Protein AF-A8NCD0-F1 (afdb_monomer_lite)

pLDDT: mean 78.59, std 20.5, range [21.66, 96.81]

Org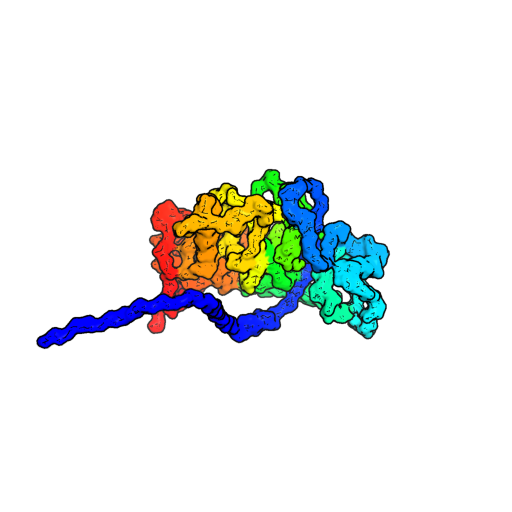anism: Coprinopsis cinerea (strain Okayama-7 / 130 / ATCC MYA-4618 / FGSC 9003) (NCBI:txid240176)

Secondary structure (DSSP, 8-state):
------PPPP----------PPP-----HHHHHHHHSPPPPP--TTSPPP-------S--GGGS---SS----HHHHTSBGGGGSSHHHHHHHHHHHHT----SGGG--STT---HHHHHHHHHHTT-BHHHHHHHHTTTTTTS-STTHHHHHHHHHHHHHHHHHHTEETTTTEES-TTPPPSSSSPEEEEE----GGGEEEE--GGGTT-SPEEEETT--HHHHHHHHHHHT-SSEE-HHHHSPPP-TT-HHHHHHHHHHHHHHHHHGGGGGSTT--EEEETTSTTSPP----TTSTTSGGGBTTHHHH--SSEEES---TTTHHHHS--B-SSS-BSSHHHHHHHHHHHHHHHHHH---SHHHHHHHHHHSB-SSHHHHHHHHHHHTT-SSEEP--TTS-HHHHHHHHHHHS-HHHHHHHHHH-SS----SSS---SS--HHHHHH--SS-S--------SS--EE-TT-SS-SEE----

Sequence (482 aa):
MSMQSRHPQLHHCALSTTRHQKPKEIRSSEDRRKREERPEPYYAPNTAIIGQMCYLPPNLPYVKYTSSKRVLKDVLVDKPCSAFQDLDGLLRQLNRTLGTTYTLDELEISENACGLRDILQYCIDNSYDFGTAYGLLRPRWYRDKFANMVKLFNSLEASDKEMRASSIDRVKGQIIGVHLPPRMKDPWAISHSWMETELQQSVYTPVNGWEWPVPIPRDTTLARIRIELLNLGAEYVWLDVLCFRQKKEGDPEKEALRVEEWRLDVPTIGNVYHQGAVIVHYFSGLGRPFQVGDLDSNRHWLNRAWTLQEISMNSVKGGIASYSEGVANPKVDENGEYIDPDVGRFYIAYNKLYVIAQEVENVFPVLSAMRRCAAMNELDKITGLAYLLRCKPLPQYDVTLTPNQAFSKLLEVTNERYRGDLFFRFPYPGTDADSGRKWAPSWDQVLAASESGLPETKGLYLFEPIRFEPDSCYYPVVVGFQ

Structure (mmCIF, N/CA/C/O backbone):
data_AF-A8NCD0-F1
#
_entry.id   AF-A8NCD0-F1
#
loop_
_atom_site.group_PDB
_atom_site.id
_atom_site.type_symbol
_atom_site.label_atom_id
_atom_site.label_alt_id
_atom_site.label_comp_id
_atom_site.label_asym_id
_atom_site.label_entity_id
_atom_site.label_seq_id
_atom_site.pdbx_PDB_ins_code
_atom_site.Cartn_x
_atom_site.Cartn_y
_atom_site.Cartn_z
_atom_site.occupancy
_atom_site.B_iso_or_equiv
_atom_site.auth_seq_id
_atom_site.auth_comp_id
_atom_site.auth_asym_id
_atom_site.auth_atom_id
_atom_site.pdbx_PDB_model_num
ATOM 1 N N . MET A 1 1 ? 30.154 41.925 62.173 1.00 35.50 1 MET A N 1
ATOM 2 C CA . MET A 1 1 ? 31.156 42.414 61.195 1.00 35.50 1 MET A CA 1
ATOM 3 C C . MET A 1 1 ? 30.536 42.361 59.808 1.00 35.50 1 MET A C 1
ATOM 5 O O . MET A 1 1 ? 29.716 41.481 59.581 1.00 35.50 1 MET A O 1
ATOM 9 N N . SER A 1 2 ? 30.883 43.291 58.919 1.00 25.12 2 SER A N 1
ATOM 10 C CA . SER A 1 2 ? 30.454 43.261 57.511 1.00 25.12 2 SER A CA 1
ATOM 11 C C . SER A 1 2 ? 31.414 42.412 56.677 1.00 25.12 2 SER A C 1
ATOM 13 O O . SER A 1 2 ? 32.616 42.450 56.934 1.00 25.12 2 SER A O 1
ATOM 15 N N . MET A 1 3 ? 30.908 41.750 55.635 1.00 25.14 3 MET A N 1
ATOM 16 C CA . MET A 1 3 ? 31.574 41.789 54.330 1.00 25.14 3 MET A CA 1
ATOM 17 C C . MET A 1 3 ? 30.562 41.596 53.196 1.00 25.14 3 MET A C 1
ATOM 19 O O . MET A 1 3 ? 29.802 40.632 53.180 1.00 25.14 3 MET A O 1
ATOM 23 N N . GLN A 1 4 ? 30.558 42.535 52.250 1.00 23.50 4 GLN A N 1
ATOM 24 C CA . GLN A 1 4 ? 29.765 42.485 51.022 1.00 23.50 4 GLN A CA 1
ATOM 25 C C . GLN A 1 4 ? 30.621 42.007 49.840 1.00 23.50 4 GLN A C 1
ATOM 27 O O . GLN A 1 4 ? 31.837 42.166 49.846 1.00 23.50 4 GLN A O 1
ATOM 32 N N . SER A 1 5 ? 29.933 41.511 48.806 1.00 23.89 5 SER A N 1
ATOM 33 C CA . SER A 1 5 ? 30.313 41.501 47.381 1.00 23.89 5 SER A CA 1
ATOM 34 C C . SER A 1 5 ? 31.707 41.009 46.947 1.00 23.89 5 SER A C 1
ATOM 36 O O . SER A 1 5 ? 32.734 41.622 47.233 1.00 23.89 5 SER A O 1
ATOM 38 N N . ARG A 1 6 ? 31.703 40.075 45.987 1.00 24.38 6 ARG A N 1
ATOM 39 C CA . ARG A 1 6 ? 32.545 40.188 44.784 1.00 24.38 6 ARG A CA 1
ATOM 40 C C . ARG A 1 6 ? 31.710 39.877 43.541 1.00 24.38 6 ARG A C 1
ATOM 42 O O . ARG A 1 6 ? 31.079 38.828 43.478 1.00 24.38 6 ARG A O 1
ATOM 49 N N . HIS A 1 7 ? 31.720 40.784 42.567 1.00 24.59 7 HIS A N 1
ATOM 50 C CA . HIS A 1 7 ? 31.234 40.509 41.212 1.00 24.59 7 HIS A CA 1
ATOM 51 C C . HIS A 1 7 ? 32.256 39.648 40.447 1.00 24.59 7 HIS A C 1
ATOM 53 O O . HIS A 1 7 ? 33.457 39.905 40.567 1.00 24.59 7 HIS A O 1
ATOM 59 N N . PRO A 1 8 ? 31.815 38.718 39.585 1.00 25.84 8 PRO A N 1
ATOM 60 C CA . PRO A 1 8 ? 32.550 38.327 38.387 1.00 25.84 8 PRO A CA 1
ATOM 61 C C . PRO A 1 8 ? 32.418 39.418 37.309 1.00 25.84 8 PRO A C 1
ATOM 63 O O . PRO A 1 8 ? 31.397 40.103 37.231 1.00 25.84 8 PRO A O 1
ATOM 66 N N . GLN A 1 9 ? 33.443 39.586 36.475 1.00 24.72 9 GLN A N 1
ATOM 67 C CA . GLN A 1 9 ? 33.478 40.613 35.427 1.00 24.72 9 GLN A CA 1
ATOM 68 C C . GLN A 1 9 ? 32.820 40.138 34.122 1.00 24.72 9 GLN A C 1
ATOM 70 O O . GLN A 1 9 ? 32.863 38.956 33.783 1.00 24.72 9 GLN A O 1
ATOM 75 N N . LEU A 1 10 ? 32.272 41.084 33.354 1.00 22.86 10 LEU A N 1
ATOM 76 C CA . LEU A 1 10 ? 31.878 40.862 31.962 1.00 22.86 10 LEU A CA 1
ATOM 77 C C . LEU A 1 10 ? 33.123 40.651 31.089 1.00 22.86 10 LEU A C 1
ATOM 79 O O . LEU A 1 10 ? 33.961 41.543 30.986 1.00 22.86 10 LEU A O 1
ATOM 83 N N . HIS A 1 11 ? 33.191 39.516 30.394 1.00 24.56 11 HIS A N 1
ATOM 84 C CA . HIS A 1 11 ? 34.085 39.316 29.254 1.00 24.56 11 HIS A CA 1
ATOM 85 C C . HIS A 1 11 ? 33.273 38.836 28.048 1.00 24.56 11 HIS A C 1
ATOM 87 O O . HIS A 1 11 ? 32.769 37.715 28.032 1.00 24.56 11 HIS A O 1
ATOM 93 N N . HIS A 1 12 ? 33.168 39.681 27.021 1.00 24.73 12 HIS A N 1
ATOM 94 C CA . HIS A 1 12 ? 32.712 39.249 25.701 1.00 24.73 12 HIS A CA 1
ATOM 95 C C . HIS A 1 12 ? 33.779 38.361 25.051 1.00 24.73 12 HIS A C 1
ATOM 97 O O . HIS A 1 12 ? 34.937 38.767 24.961 1.00 24.73 12 HIS A O 1
ATOM 103 N N . CYS A 1 13 ? 33.384 37.210 24.502 1.00 21.66 13 CYS A N 1
ATOM 104 C CA . CYS A 1 13 ? 34.106 36.602 23.387 1.00 21.66 13 CYS A CA 1
ATOM 105 C C . CYS A 1 13 ? 33.168 35.780 22.487 1.00 21.66 13 CYS A C 1
ATOM 107 O O . CYS A 1 13 ? 32.105 35.339 22.911 1.00 21.66 13 CYS A O 1
ATOM 109 N N . ALA A 1 14 ? 33.573 35.649 21.227 1.00 23.08 14 ALA A N 1
ATOM 110 C CA . ALA A 1 14 ? 32.796 35.228 20.067 1.00 23.08 14 ALA A CA 1
ATOM 111 C C . ALA A 1 14 ? 31.976 33.925 20.188 1.00 23.08 14 ALA A C 1
ATOM 113 O O . ALA A 1 14 ? 32.410 32.927 20.761 1.00 23.08 14 ALA A O 1
ATOM 114 N N . LEU A 1 15 ? 30.836 33.912 19.485 1.00 25.34 15 LEU A N 1
ATOM 115 C CA . LEU A 1 15 ? 30.133 32.694 19.078 1.00 25.34 15 LEU A CA 1
ATOM 116 C C . LEU A 1 15 ? 31.062 31.816 18.220 1.00 25.34 15 LEU A C 1
ATOM 118 O O . LEU A 1 15 ? 31.540 32.259 17.176 1.00 25.34 15 LEU A O 1
ATOM 122 N N . SER A 1 16 ? 31.269 30.562 18.627 1.00 23.17 16 SER A N 1
ATOM 123 C CA . SER A 1 16 ? 31.984 29.546 17.844 1.00 23.17 16 SER A CA 1
ATOM 124 C C . SER A 1 16 ? 31.056 28.369 17.545 1.00 23.17 16 SER A C 1
ATOM 126 O O . SER A 1 16 ? 30.397 27.838 18.438 1.00 23.17 16 SER A O 1
ATOM 128 N N . THR A 1 17 ? 30.967 27.976 16.275 1.00 30.55 17 THR A N 1
ATOM 129 C CA . THR A 1 17 ? 29.971 27.028 15.757 1.00 30.55 17 THR A CA 1
ATOM 130 C C . THR A 1 17 ? 30.375 25.565 15.971 1.00 30.55 17 THR A C 1
ATOM 132 O O . THR A 1 17 ? 30.847 24.872 15.068 1.00 30.55 17 THR A O 1
ATOM 135 N N . THR A 1 18 ? 30.142 25.042 17.175 1.00 25.08 18 THR A N 1
ATOM 136 C CA . THR A 1 18 ? 30.354 23.620 17.484 1.00 25.08 18 THR A CA 1
ATOM 137 C C . THR A 1 18 ? 29.233 22.733 16.930 1.00 25.08 18 THR A C 1
ATOM 139 O O . THR A 1 18 ? 28.126 22.657 17.466 1.00 25.08 18 THR A O 1
ATOM 142 N N . ARG A 1 19 ? 29.546 21.992 15.855 1.00 27.14 19 ARG A N 1
ATOM 143 C CA . ARG A 1 19 ? 28.700 20.912 15.312 1.00 27.14 19 ARG A CA 1
ATOM 144 C C . ARG A 1 19 ? 28.244 19.964 16.428 1.00 27.14 19 ARG A C 1
ATOM 146 O O . ARG A 1 19 ? 29.052 19.193 16.941 1.00 27.14 19 ARG A O 1
ATOM 153 N N . HIS A 1 20 ? 26.945 19.933 16.716 1.00 25.80 20 HIS A N 1
ATOM 154 C CA . HIS A 1 20 ? 26.354 18.825 17.462 1.00 25.80 20 HIS A CA 1
ATOM 155 C C . HIS A 1 20 ? 26.435 17.549 16.615 1.00 25.80 20 HIS A C 1
ATOM 157 O O . HIS A 1 20 ? 25.730 17.398 15.615 1.00 25.80 20 HIS A O 1
ATOM 163 N N . GLN A 1 21 ? 27.308 16.621 17.007 1.00 26.44 21 GLN A N 1
ATOM 164 C CA . GLN A 1 21 ? 27.250 15.253 16.504 1.00 26.44 21 GLN A CA 1
ATOM 165 C C . GLN A 1 21 ? 25.993 14.595 17.082 1.00 26.44 21 GLN A C 1
ATOM 167 O O . GLN A 1 21 ? 25.872 14.459 18.298 1.00 26.44 21 GLN A O 1
ATOM 172 N N . LYS A 1 22 ? 25.055 14.186 16.218 1.00 30.02 22 LYS A N 1
ATOM 173 C CA . LYS A 1 22 ? 23.926 13.348 16.646 1.00 30.02 22 LYS A CA 1
ATOM 174 C C . LYS A 1 22 ? 24.466 12.052 17.276 1.00 30.02 22 LYS A C 1
ATOM 176 O O . LYS A 1 22 ? 25.414 11.487 16.719 1.00 30.02 22 LYS A O 1
ATOM 181 N N . PRO A 1 23 ? 23.866 11.544 18.368 1.00 24.98 23 PRO A N 1
ATOM 182 C CA . PRO A 1 23 ? 24.164 10.205 18.858 1.00 24.98 23 PRO A CA 1
ATOM 183 C C . PRO A 1 23 ? 23.989 9.176 17.737 1.00 24.98 23 PRO A C 1
ATOM 185 O O . PRO A 1 23 ? 23.017 9.228 16.982 1.00 24.98 23 PRO A O 1
ATOM 188 N N . LYS A 1 24 ? 24.926 8.231 17.622 1.00 29.61 24 LYS A N 1
ATOM 189 C CA . LYS A 1 24 ? 24.714 7.044 16.790 1.00 29.61 24 LYS A CA 1
ATOM 190 C C . LYS A 1 24 ? 23.782 6.106 17.545 1.00 29.61 24 LYS A C 1
ATOM 192 O O . LYS A 1 24 ? 24.189 5.549 18.561 1.00 29.61 24 LYS A O 1
ATOM 197 N N . GLU A 1 25 ? 22.579 5.889 17.026 1.00 30.45 25 GLU A N 1
ATOM 198 C CA . GLU A 1 25 ? 21.762 4.753 17.450 1.00 30.45 25 GLU A CA 1
ATOM 199 C C . GLU A 1 25 ? 22.535 3.456 17.190 1.00 30.45 25 GLU A C 1
ATOM 201 O O . GLU A 1 25 ? 22.848 3.110 16.045 1.00 30.45 25 GLU A O 1
ATOM 206 N N . ILE A 1 26 ? 22.852 2.730 18.259 1.00 29.34 26 ILE A N 1
ATOM 207 C CA . ILE A 1 26 ? 23.414 1.386 18.159 1.00 29.34 26 ILE A CA 1
ATOM 208 C C . ILE A 1 26 ? 22.243 0.447 17.868 1.00 29.34 26 ILE A C 1
ATOM 210 O O . ILE A 1 26 ? 21.622 -0.094 18.780 1.00 29.34 26 ILE A O 1
ATOM 214 N N . ARG A 1 27 ? 21.920 0.285 16.579 1.00 33.66 27 ARG A N 1
ATOM 215 C CA . ARG A 1 27 ? 20.971 -0.741 16.120 1.00 33.66 27 ARG A CA 1
ATOM 216 C C . ARG A 1 27 ? 21.417 -2.109 16.631 1.00 33.66 27 ARG A C 1
ATOM 218 O O . ARG A 1 27 ? 22.612 -2.416 16.605 1.00 33.66 27 ARG A O 1
ATOM 225 N N . SER A 1 28 ? 20.458 -2.911 17.086 1.00 37.53 28 SER A N 1
ATOM 226 C CA . SER A 1 28 ? 20.742 -4.197 17.718 1.00 37.53 28 SER A CA 1
ATOM 227 C C . SER A 1 28 ? 21.456 -5.162 16.758 1.00 37.53 28 SER A C 1
ATOM 229 O O . SER A 1 28 ? 21.302 -5.103 15.534 1.00 37.53 28 SER A O 1
ATOM 231 N N . SER A 1 29 ? 22.238 -6.091 17.312 1.00 33.28 29 SER A N 1
ATOM 232 C CA . SER A 1 29 ? 22.825 -7.193 16.537 1.00 33.28 29 SER A CA 1
ATOM 233 C C . SER A 1 29 ? 21.753 -8.130 15.962 1.00 33.28 29 SER A C 1
ATOM 235 O O . SER A 1 29 ? 21.970 -8.739 14.914 1.00 33.28 29 SER A O 1
ATOM 237 N N . GLU A 1 30 ? 20.580 -8.200 16.596 1.00 31.83 30 GLU A N 1
ATOM 238 C CA . GLU A 1 30 ? 19.424 -8.952 16.111 1.00 31.83 30 GLU A CA 1
ATOM 239 C C . GLU A 1 30 ? 18.781 -8.344 14.862 1.00 31.83 30 GLU A C 1
ATOM 241 O O . GLU A 1 30 ? 18.486 -9.088 13.932 1.00 31.83 30 GLU A O 1
ATOM 246 N N . ASP A 1 31 ? 18.601 -7.021 14.785 1.00 33.34 31 ASP A N 1
ATOM 247 C CA . ASP A 1 31 ? 18.059 -6.365 13.579 1.00 33.34 31 ASP A CA 1
ATOM 248 C C . ASP A 1 31 ? 18.977 -6.553 12.367 1.00 33.34 31 ASP A C 1
ATOM 250 O O . ASP A 1 31 ? 18.528 -6.534 11.219 1.00 33.34 31 ASP A O 1
ATOM 254 N N . ARG A 1 32 ? 20.275 -6.760 12.619 1.00 30.52 32 ARG A N 1
ATOM 255 C CA . ARG A 1 32 ? 21.251 -7.093 11.581 1.00 30.52 32 ARG A CA 1
ATOM 256 C C . ARG A 1 32 ? 21.072 -8.536 11.095 1.00 30.52 32 ARG A C 1
ATOM 258 O O . ARG A 1 32 ? 20.894 -8.732 9.896 1.00 30.52 32 ARG A O 1
ATOM 265 N N . ARG A 1 33 ? 20.984 -9.512 12.011 1.00 30.38 33 ARG A N 1
ATOM 266 C CA . ARG A 1 33 ? 20.704 -10.929 11.684 1.00 30.38 33 ARG A CA 1
ATOM 267 C C . ARG A 1 33 ? 19.359 -11.120 10.970 1.00 30.38 33 ARG A C 1
ATOM 269 O O . ARG A 1 33 ? 19.315 -11.728 9.906 1.00 30.38 33 ARG A O 1
ATOM 276 N N . LYS A 1 34 ? 18.289 -10.470 11.447 1.00 36.66 34 LYS A N 1
ATOM 277 C CA . LYS A 1 34 ? 16.942 -10.457 10.825 1.00 36.66 34 LYS A CA 1
ATOM 278 C C . LYS A 1 34 ? 16.905 -9.806 9.425 1.00 36.66 34 LYS A C 1
ATOM 280 O O . LYS A 1 34 ? 15.872 -9.830 8.748 1.00 36.66 34 LYS A O 1
ATOM 285 N N . ARG A 1 35 ? 18.009 -9.199 8.968 1.00 35.69 35 ARG A N 1
ATOM 286 C CA . ARG A 1 35 ? 18.182 -8.700 7.593 1.00 35.69 35 ARG A CA 1
ATOM 287 C C . ARG A 1 35 ? 18.997 -9.645 6.701 1.00 35.69 35 ARG A C 1
ATOM 289 O O . ARG A 1 35 ? 18.905 -9.526 5.483 1.00 35.69 35 ARG A O 1
ATOM 296 N N . GLU A 1 36 ? 19.744 -10.571 7.293 1.00 33.38 36 GLU A N 1
ATOM 297 C CA . GLU A 1 36 ? 20.573 -11.577 6.616 1.00 33.38 36 GLU A CA 1
ATOM 298 C C . GLU A 1 36 ? 19.811 -12.907 6.431 1.00 33.38 36 GLU A C 1
ATOM 300 O O . GLU A 1 36 ? 19.978 -13.562 5.409 1.00 33.38 36 GLU A O 1
ATOM 305 N N . GLU A 1 37 ? 18.888 -13.248 7.338 1.00 36.41 37 GLU A N 1
ATOM 306 C CA . GLU A 1 37 ? 18.026 -14.451 7.280 1.00 36.41 37 GLU A CA 1
ATOM 307 C C . GLU A 1 37 ? 16.764 -14.293 6.399 1.00 36.41 37 GLU A C 1
ATOM 309 O O . GLU A 1 37 ? 15.892 -15.161 6.372 1.00 36.41 37 GLU A O 1
ATOM 314 N N . ARG A 1 38 ? 16.619 -13.172 5.681 1.00 43.25 38 ARG A N 1
ATOM 315 C CA . ARG A 1 38 ? 15.433 -12.897 4.854 1.00 43.25 38 ARG A CA 1
ATOM 316 C C . ARG A 1 38 ? 15.521 -13.670 3.521 1.00 43.25 38 ARG A C 1
ATOM 318 O O . ARG A 1 38 ? 16.529 -13.498 2.833 1.00 43.25 38 ARG A O 1
ATOM 325 N N . PRO A 1 39 ? 14.495 -14.448 3.108 1.00 41.53 39 PRO A N 1
ATOM 326 C CA . PRO A 1 39 ? 14.497 -15.146 1.819 1.00 41.53 39 PRO A CA 1
ATOM 327 C C . PRO A 1 39 ? 14.787 -14.219 0.628 1.00 41.53 39 PRO A C 1
ATOM 329 O O . PRO A 1 39 ? 14.429 -13.037 0.645 1.00 41.53 39 PRO A O 1
ATOM 332 N N . GLU A 1 40 ? 15.400 -14.757 -0.432 1.00 43.62 40 GLU A N 1
ATOM 333 C CA . GLU A 1 40 ? 15.411 -14.088 -1.740 1.00 43.62 40 GLU A CA 1
ATOM 334 C C . GLU A 1 40 ? 13.951 -13.870 -2.180 1.00 43.62 40 GLU A C 1
ATOM 336 O O . GLU A 1 40 ? 13.189 -14.838 -2.231 1.00 43.62 40 GLU A O 1
ATOM 341 N N . PRO A 1 41 ? 13.519 -12.634 -2.486 1.00 46.06 41 PRO A N 1
ATOM 342 C CA . PRO A 1 41 ? 12.175 -12.418 -2.990 1.00 46.06 41 PRO A CA 1
ATOM 343 C C . PRO A 1 41 ? 12.066 -12.953 -4.418 1.00 46.06 41 PRO A C 1
ATOM 345 O O . PRO A 1 41 ? 12.967 -12.769 -5.245 1.00 46.06 41 PRO A O 1
ATOM 348 N N . TYR A 1 42 ? 10.927 -13.568 -4.716 1.00 38.97 42 TYR A N 1
ATOM 349 C CA . TYR A 1 42 ? 10.479 -13.761 -6.087 1.00 38.97 42 TYR A CA 1
ATOM 350 C C . TYR A 1 42 ? 10.283 -12.407 -6.767 1.00 38.97 42 TYR A C 1
ATOM 352 O O . TYR A 1 42 ? 9.885 -11.436 -6.127 1.00 38.97 42 TYR A O 1
ATOM 360 N N . TYR A 1 43 ? 10.589 -12.360 -8.060 1.00 46.81 43 TYR A N 1
ATOM 361 C CA . TYR A 1 43 ? 10.417 -11.194 -8.917 1.00 46.81 43 TYR A CA 1
ATOM 362 C C . TYR A 1 43 ? 9.274 -11.529 -9.869 1.00 46.81 43 TYR A C 1
ATOM 364 O O . TYR A 1 43 ? 9.502 -12.099 -10.934 1.00 46.81 43 TYR A O 1
ATOM 372 N N . ALA A 1 44 ? 8.042 -11.255 -9.442 1.00 36.69 44 ALA A N 1
ATOM 373 C CA . ALA A 1 44 ? 6.871 -11.597 -10.243 1.00 36.69 44 ALA A CA 1
ATOM 374 C C . ALA A 1 44 ? 6.842 -10.772 -11.539 1.00 36.69 44 ALA A C 1
ATOM 376 O O . ALA A 1 44 ? 7.125 -9.569 -11.468 1.00 36.69 44 ALA A O 1
ATOM 377 N N . PRO A 1 45 ? 6.426 -11.353 -12.684 1.00 33.19 45 PRO A N 1
ATOM 378 C CA . PRO A 1 45 ? 6.263 -10.598 -13.927 1.00 33.19 45 PRO A CA 1
ATOM 379 C C . PRO A 1 45 ? 5.294 -9.419 -13.755 1.00 33.19 45 PRO A C 1
ATOM 381 O O . PRO A 1 45 ? 5.519 -8.352 -14.316 1.00 33.19 45 PRO A O 1
ATOM 384 N N . ASN A 1 46 ? 4.320 -9.544 -12.846 1.00 33.09 46 ASN A N 1
ATOM 385 C CA . ASN A 1 46 ? 3.389 -8.480 -12.460 1.00 33.09 46 ASN A CA 1
ATOM 386 C C . ASN A 1 46 ? 4.043 -7.282 -11.718 1.00 33.09 46 ASN A C 1
ATOM 388 O O . ASN A 1 46 ? 3.346 -6.431 -11.171 1.00 33.09 46 ASN A O 1
ATOM 392 N N . THR A 1 47 ? 5.378 -7.208 -11.663 1.00 37.31 47 THR A N 1
ATOM 393 C CA . THR A 1 47 ? 6.143 -6.041 -11.186 1.00 37.31 47 THR A CA 1
ATOM 394 C C . THR A 1 47 ? 6.827 -5.327 -12.355 1.00 37.31 47 THR A C 1
ATOM 396 O O . THR A 1 47 ? 8.016 -4.995 -12.311 1.00 37.31 47 THR A O 1
ATOM 399 N N . ALA A 1 48 ? 6.084 -5.137 -13.445 1.00 35.66 48 ALA A N 1
ATOM 400 C CA . ALA A 1 48 ? 6.602 -4.508 -14.649 1.00 35.66 48 ALA A CA 1
ATOM 401 C C . ALA A 1 48 ? 6.853 -3.004 -14.467 1.00 35.66 48 ALA A C 1
ATOM 403 O O . ALA A 1 48 ? 6.304 -2.323 -13.595 1.00 35.66 48 ALA A O 1
ATOM 404 N N . ILE A 1 49 ? 7.696 -2.469 -15.346 1.00 44.28 49 ILE A N 1
ATOM 405 C CA . ILE A 1 49 ? 7.919 -1.031 -15.445 1.00 44.28 49 ILE A CA 1
ATOM 406 C C . ILE A 1 49 ? 6.728 -0.375 -16.152 1.00 44.28 49 ILE A C 1
ATOM 408 O O . ILE A 1 49 ? 6.081 -0.967 -17.002 1.00 44.28 49 ILE A O 1
ATOM 412 N N . ILE A 1 50 ? 6.432 0.860 -15.764 1.00 38.94 50 ILE A N 1
ATOM 413 C CA . ILE A 1 50 ? 5.183 1.544 -16.088 1.00 38.94 50 ILE A CA 1
ATOM 414 C C . ILE A 1 50 ? 5.301 2.341 -17.408 1.00 38.94 50 ILE A C 1
ATOM 416 O O . ILE A 1 50 ? 6.077 3.292 -17.484 1.00 38.94 50 ILE A O 1
ATOM 420 N N . GLY A 1 51 ? 4.512 2.002 -18.433 1.00 34.03 51 GLY A N 1
ATOM 421 C CA . GLY A 1 51 ? 4.479 2.686 -19.734 1.00 34.03 51 GLY A CA 1
ATOM 422 C C . GLY A 1 51 ? 3.054 3.042 -20.168 1.00 34.03 51 GLY A C 1
ATOM 423 O O . GLY A 1 51 ? 2.141 2.247 -19.984 1.00 34.03 51 GLY A O 1
ATOM 424 N N . GLN A 1 52 ? 2.851 4.264 -20.685 1.00 37.31 52 GLN A N 1
ATOM 425 C CA . GLN A 1 52 ? 1.670 4.645 -21.480 1.00 37.31 52 GLN A CA 1
ATOM 426 C C . GLN A 1 52 ? 1.836 6.046 -22.101 1.00 37.31 52 GLN A C 1
ATOM 428 O O . GLN A 1 52 ? 2.140 7.009 -21.390 1.00 37.31 52 GLN A O 1
ATOM 433 N N . MET A 1 53 ? 1.579 6.196 -23.405 1.00 30.30 53 MET A N 1
ATOM 434 C CA . MET A 1 53 ? 1.548 7.503 -24.083 1.00 30.30 53 MET A CA 1
ATOM 435 C C . MET A 1 53 ? 0.115 8.010 -24.284 1.00 30.30 53 MET A C 1
ATOM 437 O O . MET A 1 53 ? -0.677 7.380 -24.978 1.00 30.30 53 MET A O 1
ATOM 441 N N . CYS A 1 54 ? -0.184 9.204 -23.765 1.00 33.06 54 CYS A N 1
ATOM 442 C CA . CYS A 1 54 ? -1.373 9.992 -24.108 1.00 33.06 54 CYS A CA 1
ATOM 443 C C . CYS A 1 54 ? -0.992 11.477 -24.238 1.00 33.06 54 CYS A C 1
ATOM 445 O O . CYS A 1 54 ? -0.094 11.953 -23.540 1.00 33.06 54 CYS A O 1
ATOM 447 N N . TYR A 1 55 ? -1.673 12.215 -25.120 1.00 35.44 55 TYR A N 1
ATOM 448 C CA . TYR A 1 55 ? -1.501 13.668 -25.242 1.00 35.44 55 TYR A CA 1
ATOM 449 C C . TYR A 1 55 ? -2.147 14.376 -24.044 1.00 35.44 55 TYR A C 1
ATOM 451 O O . TYR A 1 55 ? -3.338 14.218 -23.797 1.00 35.44 55 TYR A O 1
ATOM 459 N N . LEU A 1 56 ? -1.359 15.165 -23.309 1.00 44.69 56 LEU A N 1
ATOM 460 C CA . LEU A 1 56 ? -1.768 15.871 -22.090 1.00 44.69 56 LEU A CA 1
ATOM 461 C C . LEU A 1 56 ? -1.041 17.226 -21.972 1.00 44.69 56 LEU A C 1
ATOM 463 O O . LEU A 1 56 ? 0.039 17.380 -22.551 1.00 44.69 56 LEU A O 1
ATOM 467 N N . PRO A 1 57 ? -1.583 18.207 -21.219 1.00 42.19 57 PRO A N 1
ATOM 468 C CA . PRO A 1 57 ? -1.086 19.586 -21.207 1.00 42.19 57 PRO A CA 1
ATOM 469 C C . PRO A 1 57 ? 0.391 19.727 -20.780 1.00 42.19 57 PRO A C 1
ATOM 471 O O . PRO A 1 57 ? 0.883 18.913 -19.988 1.00 42.19 57 PRO A O 1
ATOM 474 N N . PRO A 1 58 ? 1.098 20.768 -21.271 1.00 46.72 58 PRO A N 1
ATOM 475 C CA . PRO A 1 58 ? 2.550 20.920 -21.117 1.00 46.72 58 PRO A CA 1
ATOM 476 C C . PRO A 1 58 ? 3.010 21.453 -19.748 1.00 46.72 58 PRO A C 1
ATOM 478 O O . PRO A 1 58 ? 4.201 21.421 -19.460 1.00 46.72 58 PRO A O 1
ATOM 481 N N . ASN A 1 59 ? 2.098 21.922 -18.891 1.00 52.91 59 ASN A N 1
ATOM 482 C CA . ASN A 1 59 ? 2.427 22.697 -17.683 1.00 52.91 59 ASN A CA 1
ATOM 483 C C . ASN A 1 59 ? 2.756 21.845 -16.431 1.00 52.91 59 ASN A C 1
ATOM 485 O O . ASN A 1 59 ? 2.630 22.335 -15.308 1.00 52.91 59 ASN A O 1
ATOM 489 N N . LEU A 1 60 ? 3.165 20.580 -16.598 1.00 57.03 60 LEU A N 1
ATOM 490 C CA . LEU A 1 60 ? 3.684 19.747 -15.501 1.00 57.03 60 LEU A CA 1
ATOM 491 C C . LEU A 1 60 ? 5.224 19.680 -15.563 1.00 57.03 60 LEU A C 1
ATOM 493 O O . LEU A 1 60 ? 5.766 19.453 -16.645 1.00 57.03 60 LEU A O 1
ATOM 497 N N . PRO A 1 61 ? 5.955 19.820 -14.440 1.00 57.03 61 PRO A N 1
ATOM 498 C CA . PRO A 1 61 ? 7.418 19.909 -14.483 1.00 57.03 61 PRO A CA 1
ATOM 499 C C . PRO A 1 61 ? 8.116 18.578 -14.797 1.00 57.03 61 PRO A C 1
ATOM 501 O O . PRO A 1 61 ? 9.196 18.570 -15.383 1.00 57.03 61 PRO A O 1
ATOM 504 N N . TYR A 1 62 ? 7.500 17.443 -14.460 1.00 68.06 62 TYR A N 1
ATOM 505 C CA . TYR A 1 62 ? 8.106 16.112 -14.593 1.00 68.06 62 TYR A CA 1
ATOM 506 C C . TYR A 1 62 ? 7.954 15.476 -15.986 1.00 68.06 62 TYR A C 1
ATOM 508 O O . TYR A 1 62 ? 8.042 14.264 -16.137 1.00 68.06 62 TYR A O 1
ATOM 516 N N . VAL A 1 63 ? 7.756 16.280 -17.036 1.00 66.06 63 VAL A N 1
ATOM 517 C CA . VAL A 1 63 ? 7.654 15.799 -18.431 1.00 66.06 63 VAL A CA 1
ATOM 518 C C . VAL A 1 63 ? 9.007 15.310 -18.987 1.00 66.06 63 VAL A C 1
ATOM 520 O O . VAL A 1 63 ? 9.053 14.676 -20.040 1.00 66.06 63 VAL A O 1
ATOM 523 N N . LYS A 1 64 ? 10.123 15.551 -18.282 1.00 79.00 64 LYS A N 1
ATOM 524 C CA . LYS A 1 64 ? 11.466 15.119 -18.693 1.00 79.00 64 LYS A CA 1
ATOM 525 C C . LYS A 1 64 ? 12.230 14.429 -17.559 1.00 79.00 64 LYS A C 1
ATOM 527 O O . LYS A 1 64 ? 12.311 14.936 -16.443 1.00 79.00 64 LYS A O 1
ATOM 532 N N . TYR A 1 65 ? 12.860 13.303 -17.887 1.00 81.06 65 TYR A N 1
ATOM 533 C CA . TYR A 1 65 ? 13.863 12.658 -17.041 1.00 81.06 65 TYR A CA 1
ATOM 534 C C . TYR A 1 65 ? 15.186 13.440 -17.093 1.00 81.06 65 TYR A C 1
ATOM 536 O O . TYR A 1 65 ? 15.673 13.750 -18.185 1.00 81.06 65 TYR A O 1
ATOM 544 N N . THR A 1 66 ? 15.750 13.797 -15.937 1.00 81.31 66 THR A N 1
ATOM 545 C CA . THR A 1 66 ? 16.888 14.738 -15.836 1.00 81.31 66 THR A CA 1
ATOM 546 C C . THR A 1 66 ? 18.221 14.087 -15.467 1.00 81.31 66 THR A C 1
ATOM 548 O O . THR A 1 66 ? 19.270 14.695 -15.674 1.00 81.31 66 THR A O 1
ATOM 551 N N . SER A 1 67 ? 18.201 12.862 -14.940 1.00 80.25 67 SER A N 1
ATOM 552 C CA . SER A 1 67 ? 19.402 12.136 -14.511 1.00 80.25 67 SER A CA 1
ATOM 553 C C . SER A 1 67 ? 20.148 11.474 -15.680 1.00 80.25 67 SER A C 1
ATOM 555 O O . SER A 1 67 ? 19.585 11.186 -16.735 1.00 80.25 67 SER A O 1
ATOM 557 N N . SER A 1 68 ? 21.446 11.229 -15.487 1.00 77.81 68 SER A N 1
ATOM 558 C CA . SER A 1 68 ? 22.334 10.572 -16.455 1.00 77.81 68 SER A CA 1
ATOM 559 C C . SER A 1 68 ? 22.331 9.039 -16.373 1.00 77.81 68 SER A C 1
ATOM 561 O O . SER A 1 68 ? 22.924 8.387 -17.237 1.00 77.81 68 SER A O 1
ATOM 563 N N . LYS A 1 69 ? 21.674 8.437 -15.365 1.00 80.81 69 LYS A N 1
ATOM 564 C CA . LYS A 1 69 ? 21.486 6.976 -15.305 1.00 80.81 69 LYS A CA 1
ATOM 565 C C . LYS A 1 69 ? 20.704 6.508 -16.539 1.00 80.81 69 LYS A C 1
ATOM 567 O O . LYS A 1 69 ? 19.752 7.155 -16.967 1.00 80.81 69 LYS A O 1
ATOM 572 N N . ARG A 1 70 ? 21.051 5.344 -17.095 1.00 81.62 70 ARG A N 1
ATOM 573 C CA . ARG A 1 70 ? 20.235 4.732 -18.155 1.00 81.62 70 ARG A CA 1
ATOM 574 C C . ARG A 1 70 ? 18.929 4.202 -17.565 1.00 81.62 70 ARG A C 1
ATOM 576 O O . ARG A 1 70 ? 18.944 3.507 -16.551 1.00 81.62 70 ARG A O 1
ATOM 583 N N . VAL A 1 71 ? 17.817 4.506 -18.228 1.00 82.81 71 VAL A N 1
ATOM 584 C CA . VAL A 1 71 ? 16.476 4.021 -17.885 1.00 82.81 71 VAL A CA 1
ATOM 585 C C . VAL A 1 71 ? 15.791 3.453 -19.125 1.00 82.81 71 VAL A C 1
ATOM 587 O O . VAL A 1 71 ? 16.054 3.883 -20.250 1.00 82.81 71 VAL A O 1
ATOM 590 N N . LEU A 1 72 ? 14.893 2.490 -18.917 1.00 86.12 72 LEU A N 1
ATOM 591 C CA . LEU A 1 72 ? 14.019 1.964 -19.964 1.00 86.12 72 LEU A CA 1
ATOM 592 C C . LEU A 1 72 ? 13.190 3.101 -20.595 1.00 86.12 72 LEU A C 1
ATOM 594 O O . LEU A 1 72 ? 12.651 3.941 -19.876 1.00 86.12 72 LEU A O 1
ATOM 598 N N . LYS A 1 73 ? 13.083 3.147 -21.925 1.00 84.56 73 LYS A N 1
ATOM 599 C CA . LYS A 1 73 ? 12.256 4.141 -22.635 1.00 84.56 73 LYS A CA 1
ATOM 600 C C . LYS A 1 73 ? 10.808 3.665 -22.710 1.00 84.56 73 LYS A C 1
ATOM 602 O O . LYS A 1 73 ? 10.600 2.490 -22.983 1.00 84.56 73 LYS A O 1
ATOM 607 N N . ASP A 1 74 ? 9.837 4.564 -22.563 1.00 81.75 74 ASP A N 1
ATOM 608 C CA . ASP A 1 74 ? 8.408 4.199 -22.530 1.00 81.75 74 ASP A CA 1
ATOM 609 C C . ASP A 1 74 ? 7.964 3.445 -23.797 1.00 81.75 74 ASP A C 1
ATOM 611 O O . ASP A 1 74 ? 7.337 2.401 -23.701 1.00 81.75 74 ASP A O 1
ATOM 615 N N . VAL A 1 75 ? 8.436 3.874 -24.976 1.00 85.31 75 VAL A N 1
ATOM 616 C CA . VAL A 1 75 ? 8.214 3.213 -26.287 1.00 85.31 75 VAL A CA 1
ATOM 617 C C . VAL A 1 75 ? 8.756 1.773 -26.392 1.00 85.31 75 VAL A C 1
ATOM 619 O O . VAL A 1 75 ? 8.533 1.094 -27.391 1.00 85.31 75 VAL A O 1
ATOM 622 N N . LEU A 1 76 ? 9.519 1.311 -25.399 1.00 89.56 76 LEU A N 1
ATOM 623 C CA . LEU A 1 76 ? 9.981 -0.072 -25.303 1.00 89.56 76 LEU A CA 1
ATOM 624 C C . LEU A 1 76 ? 9.206 -0.881 -24.265 1.00 89.56 76 LEU A C 1
ATOM 626 O O . LEU A 1 76 ? 9.222 -2.093 -24.398 1.00 89.56 76 LEU A O 1
ATOM 630 N N . VAL A 1 77 ? 8.581 -0.253 -23.259 1.00 85.50 77 VAL A N 1
ATOM 631 C CA . VAL A 1 77 ? 7.988 -0.944 -22.097 1.00 85.50 77 VAL A CA 1
ATOM 632 C C . VAL A 1 77 ? 6.996 -2.003 -22.561 1.00 85.50 77 VAL A C 1
ATOM 634 O O . VAL A 1 77 ? 7.278 -3.188 -22.443 1.00 85.50 77 VAL A O 1
ATOM 637 N N . ASP A 1 78 ? 5.910 -1.573 -23.199 1.00 87.56 78 ASP A N 1
ATOM 638 C CA . ASP A 1 78 ? 4.772 -2.432 -23.544 1.00 87.56 78 ASP A CA 1
ATOM 639 C C . ASP A 1 78 ? 5.032 -3.314 -24.785 1.00 87.56 78 ASP A C 1
ATOM 641 O O . ASP A 1 78 ? 4.119 -3.950 -25.311 1.00 87.56 78 ASP A O 1
ATOM 645 N N . LYS A 1 79 ? 6.266 -3.328 -25.314 1.00 91.75 79 LYS A N 1
ATOM 646 C CA . LYS A 1 79 ? 6.602 -4.047 -26.546 1.00 91.75 79 LYS A CA 1
ATOM 647 C C . LYS A 1 79 ? 6.921 -5.522 -26.239 1.00 91.75 79 LYS A C 1
ATOM 649 O O . LYS A 1 79 ? 7.890 -5.767 -25.519 1.00 91.75 79 LYS A O 1
ATOM 654 N N . PRO A 1 80 ? 6.218 -6.505 -26.841 1.00 93.19 80 PRO A N 1
ATOM 655 C CA . PRO A 1 80 ? 6.491 -7.932 -26.640 1.00 93.19 80 PRO A CA 1
ATOM 656 C C . PRO A 1 80 ? 7.944 -8.324 -26.933 1.00 93.19 80 PRO A C 1
ATOM 658 O O . PRO A 1 80 ? 8.523 -7.872 -27.926 1.00 93.19 80 PRO A O 1
ATOM 661 N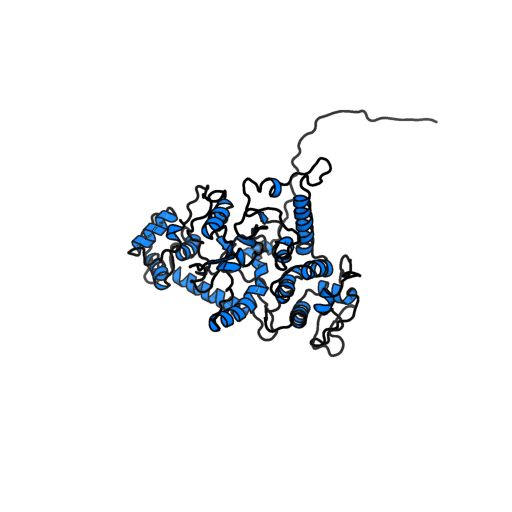 N . CYS A 1 81 ? 8.517 -9.227 -26.132 1.00 94.56 81 CYS A N 1
ATOM 662 C CA . CYS A 1 81 ? 9.853 -9.786 -26.359 1.00 94.56 81 CYS A CA 1
ATOM 663 C C . CYS A 1 81 ? 9.978 -10.485 -27.726 1.00 94.56 81 CYS A C 1
ATOM 665 O O . CYS A 1 81 ? 11.016 -10.378 -28.379 1.00 94.56 81 CYS A O 1
ATOM 667 N N . SER A 1 82 ? 8.900 -11.106 -28.211 1.00 94.12 82 SER A N 1
ATOM 668 C CA . SER A 1 82 ? 8.803 -11.703 -29.552 1.00 94.12 82 SER A CA 1
ATOM 669 C C . SER A 1 82 ? 8.896 -10.683 -30.699 1.00 94.12 82 SER A C 1
ATOM 671 O O . SER A 1 82 ? 9.313 -11.023 -31.804 1.00 94.12 82 SER A O 1
ATOM 673 N N . ALA A 1 83 ? 8.582 -9.405 -30.460 1.00 95.25 83 ALA A N 1
ATOM 674 C CA . ALA A 1 83 ? 8.592 -8.358 -31.485 1.00 95.25 83 ALA A CA 1
ATOM 675 C C . ALA A 1 83 ? 10.000 -7.782 -31.774 1.00 95.25 83 ALA A C 1
ATOM 677 O O . ALA A 1 83 ? 10.130 -6.704 -32.365 1.00 95.25 83 ALA A O 1
ATOM 678 N N . PHE A 1 84 ? 11.069 -8.464 -31.351 1.00 93.75 84 PHE A N 1
ATOM 679 C CA . PHE A 1 84 ? 12.467 -8.065 -31.563 1.00 93.75 84 PHE A CA 1
ATOM 680 C C . PHE A 1 84 ? 13.204 -8.876 -32.645 1.00 93.75 84 PHE A C 1
ATOM 682 O O . PHE A 1 84 ? 14.426 -8.809 -32.704 1.00 93.75 84 PHE A O 1
ATOM 689 N N . GLN A 1 85 ? 12.462 -9.537 -33.545 1.00 89.38 85 GLN A N 1
ATOM 690 C CA . GLN A 1 85 ? 12.939 -10.352 -34.681 1.00 89.38 85 GLN A CA 1
ATOM 691 C C . GLN A 1 85 ? 13.607 -11.677 -34.283 1.00 89.38 85 GLN A C 1
ATOM 693 O O . GLN A 1 85 ? 13.215 -12.722 -34.791 1.00 89.38 85 GLN A O 1
ATOM 698 N N . ASP A 1 86 ? 14.593 -11.638 -33.395 1.00 91.25 86 ASP A N 1
ATOM 699 C CA . ASP A 1 86 ? 15.390 -12.782 -32.949 1.00 91.25 86 ASP A CA 1
ATOM 700 C C . ASP A 1 86 ? 15.888 -12.571 -31.499 1.00 91.25 86 ASP A C 1
ATOM 702 O O . ASP A 1 86 ? 15.771 -11.480 -30.925 1.00 91.25 86 ASP A O 1
ATOM 706 N N . LEU A 1 87 ? 16.443 -13.624 -30.881 1.00 92.88 87 LEU A N 1
ATOM 707 C CA . LEU A 1 87 ? 17.010 -13.555 -29.524 1.00 92.88 87 LEU A CA 1
ATOM 708 C C . LEU A 1 87 ? 18.148 -12.527 -29.444 1.00 92.88 87 LEU A C 1
ATOM 710 O O . LEU A 1 87 ? 18.234 -11.765 -28.480 1.00 92.88 87 LEU A O 1
ATOM 714 N N . ASP A 1 88 ? 18.969 -12.435 -30.491 1.00 92.19 88 ASP A N 1
ATOM 715 C CA . ASP A 1 88 ? 19.995 -11.407 -30.638 1.00 92.19 88 ASP A CA 1
ATOM 716 C C . ASP A 1 88 ? 19.409 -9.991 -30.666 1.00 92.19 88 ASP A C 1
ATOM 718 O O . ASP A 1 88 ? 20.021 -9.060 -30.166 1.00 92.19 88 ASP A O 1
ATOM 722 N N . GLY A 1 89 ? 18.227 -9.775 -31.234 1.00 95.06 89 GLY A N 1
ATOM 723 C CA . GLY A 1 89 ? 17.527 -8.494 -31.298 1.00 95.06 89 GLY A CA 1
ATOM 724 C C . GLY A 1 89 ? 17.023 -8.055 -29.935 1.00 95.06 89 GLY A C 1
ATOM 725 O O . GLY A 1 89 ? 17.210 -6.893 -29.554 1.00 95.06 89 GLY A O 1
ATOM 726 N N . LEU A 1 90 ? 16.477 -9.002 -29.173 1.00 95.50 90 LEU A N 1
ATOM 727 C CA . LEU A 1 90 ? 16.100 -8.800 -27.781 1.00 95.50 90 LEU A CA 1
ATOM 728 C C . LEU A 1 90 ? 17.339 -8.486 -26.922 1.00 95.50 90 LEU A C 1
ATOM 730 O O . LEU A 1 90 ? 17.353 -7.478 -26.208 1.00 95.50 90 LEU A O 1
ATOM 734 N N . LEU A 1 91 ? 18.421 -9.259 -27.073 1.00 94.38 91 LEU A N 1
ATOM 735 C CA . LEU A 1 91 ? 19.697 -9.025 -26.391 1.00 94.38 91 LEU A CA 1
ATOM 736 C C . LEU A 1 91 ? 20.325 -7.680 -26.774 1.00 94.38 91 LEU A C 1
ATOM 738 O O . LEU A 1 91 ? 20.682 -6.896 -25.898 1.00 94.38 91 LEU A O 1
ATOM 742 N N . ARG A 1 92 ? 20.401 -7.351 -28.070 1.00 95.00 92 ARG A N 1
ATOM 743 C CA . ARG A 1 92 ? 20.872 -6.052 -28.584 1.00 95.00 92 ARG A CA 1
ATOM 744 C C . ARG A 1 92 ? 20.098 -4.904 -27.939 1.00 95.00 92 ARG A C 1
ATOM 746 O O . ARG A 1 92 ? 20.705 -3.878 -27.627 1.00 95.00 92 ARG A O 1
ATOM 753 N N . GLN A 1 93 ? 18.794 -5.053 -27.695 1.00 95.56 93 GLN A N 1
ATOM 754 C CA . GLN A 1 93 ? 18.013 -4.012 -27.031 1.00 95.56 93 GLN A CA 1
ATOM 755 C C . GLN A 1 93 ? 18.217 -3.968 -25.506 1.00 95.56 93 GLN A C 1
ATOM 757 O O . GLN A 1 93 ? 18.317 -2.864 -24.959 1.00 95.56 93 GLN A O 1
ATOM 762 N N . LEU A 1 94 ? 18.359 -5.106 -24.819 1.00 93.06 94 LEU A N 1
ATOM 763 C CA . LEU A 1 94 ? 18.746 -5.145 -23.399 1.00 93.06 94 LEU A CA 1
ATOM 764 C C . LEU A 1 94 ? 20.121 -4.497 -23.194 1.00 93.06 94 LEU A C 1
ATOM 766 O O . LEU A 1 94 ? 20.229 -3.534 -22.437 1.00 93.06 94 LEU A O 1
ATOM 770 N N . ASN A 1 95 ? 21.122 -4.909 -23.974 1.00 92.75 95 ASN A N 1
ATOM 771 C CA . ASN A 1 95 ? 22.468 -4.334 -24.018 1.00 92.75 95 ASN A CA 1
ATOM 772 C C . ASN A 1 95 ? 22.466 -2.811 -24.214 1.00 92.75 95 ASN A C 1
ATOM 774 O O . ASN A 1 95 ? 23.057 -2.080 -23.419 1.00 92.75 95 ASN A O 1
ATOM 778 N N . ARG A 1 96 ? 21.740 -2.294 -25.216 1.00 93.38 96 ARG A N 1
ATOM 779 C CA . ARG A 1 96 ? 21.599 -0.839 -25.441 1.00 93.38 96 ARG A CA 1
ATOM 780 C C . ARG A 1 96 ? 21.026 -0.109 -24.223 1.00 93.38 96 ARG A C 1
ATOM 782 O O . ARG A 1 96 ? 21.486 0.988 -23.891 1.00 93.38 96 ARG A O 1
ATOM 789 N N . THR A 1 97 ? 20.029 -0.708 -23.573 1.00 91.88 97 THR A N 1
ATOM 790 C CA . THR A 1 97 ? 19.300 -0.109 -22.445 1.00 91.88 97 THR A CA 1
ATOM 791 C C . THR A 1 97 ? 20.134 -0.141 -21.161 1.00 91.88 97 THR A C 1
ATOM 793 O O . THR A 1 97 ? 20.218 0.866 -20.466 1.00 91.88 97 THR A O 1
ATOM 796 N N . LEU A 1 98 ? 20.821 -1.252 -20.889 1.00 90.06 98 LEU A N 1
ATOM 797 C CA . LEU A 1 98 ? 21.637 -1.484 -19.690 1.00 90.06 98 LEU A CA 1
ATOM 798 C C . LEU A 1 98 ? 23.106 -1.042 -19.854 1.00 90.06 98 LEU A C 1
ATOM 800 O O . LEU A 1 98 ? 23.853 -0.999 -18.880 1.00 90.06 98 LEU A O 1
ATOM 804 N N . GLY A 1 99 ? 23.521 -0.640 -21.058 1.00 90.69 99 GLY A N 1
ATOM 805 C CA . GLY A 1 99 ? 24.881 -0.165 -21.333 1.00 90.69 99 GLY A CA 1
ATOM 806 C C . GLY A 1 99 ? 25.936 -1.273 -21.357 1.00 90.69 99 GLY A C 1
ATOM 807 O O . GLY A 1 99 ? 27.084 -1.009 -21.016 1.00 90.69 99 GLY A O 1
ATOM 808 N N . THR A 1 100 ? 25.545 -2.487 -21.743 1.00 91.00 100 THR A N 1
ATOM 809 C CA . THR A 1 100 ? 26.398 -3.683 -21.844 1.00 91.00 100 THR A CA 1
ATOM 810 C C . THR A 1 100 ? 26.546 -4.140 -23.298 1.00 91.00 100 THR A C 1
ATOM 812 O O . THR A 1 100 ? 25.922 -3.579 -24.200 1.00 91.00 100 THR A O 1
ATOM 815 N N . THR A 1 101 ? 27.391 -5.145 -23.537 1.00 91.00 101 THR A N 1
ATOM 816 C CA . THR A 1 101 ? 27.723 -5.665 -24.877 1.00 91.00 101 THR A CA 1
ATOM 817 C C . THR A 1 101 ? 27.734 -7.196 -24.940 1.00 91.00 101 THR A C 1
ATOM 819 O O . THR A 1 101 ? 28.418 -7.746 -25.794 1.00 91.00 101 THR A O 1
ATOM 822 N N . TYR A 1 102 ? 27.007 -7.876 -24.045 1.00 87.81 102 TYR A N 1
ATOM 823 C CA . TYR A 1 102 ? 27.029 -9.340 -23.943 1.00 87.81 102 TYR A CA 1
ATOM 824 C C . TYR A 1 102 ? 26.583 -10.022 -25.243 1.00 87.81 102 TYR A C 1
ATOM 826 O O . TYR A 1 102 ? 25.632 -9.552 -25.877 1.00 87.81 102 TYR A O 1
ATOM 834 N N . THR A 1 103 ? 27.215 -11.134 -25.615 1.00 87.62 103 THR A N 1
ATOM 835 C CA . THR A 1 103 ? 26.748 -12.011 -26.706 1.00 87.62 103 THR A CA 1
ATOM 836 C C . THR A 1 103 ? 25.910 -13.175 -26.162 1.00 87.62 103 THR A C 1
ATOM 838 O O . THR A 1 103 ? 25.839 -13.388 -24.951 1.00 87.62 103 THR A O 1
ATOM 841 N N . LEU A 1 104 ? 25.246 -13.934 -27.042 1.00 84.19 104 LEU A N 1
ATOM 842 C CA . LEU A 1 104 ? 24.601 -15.193 -26.641 1.00 84.19 104 LEU A CA 1
ATOM 843 C C . LEU A 1 104 ? 25.633 -16.284 -26.299 1.00 84.19 104 LEU A C 1
ATOM 845 O O . LEU A 1 104 ? 25.349 -17.142 -25.467 1.00 84.19 104 LEU A O 1
ATOM 849 N N . ASP A 1 105 ? 26.818 -16.214 -26.910 1.00 71.62 105 ASP A N 1
ATOM 850 C CA . ASP A 1 105 ? 27.833 -17.273 -26.907 1.00 71.62 105 ASP A CA 1
ATOM 851 C C . ASP A 1 105 ? 28.831 -17.144 -25.736 1.00 71.62 105 ASP A C 1
ATOM 853 O O . ASP A 1 105 ? 29.445 -18.124 -25.325 1.00 71.62 105 ASP A O 1
ATOM 857 N N . GLU A 1 106 ? 28.968 -15.953 -25.137 1.00 61.56 106 GLU A N 1
ATOM 858 C CA . GLU A 1 106 ? 29.845 -15.672 -23.980 1.00 61.56 106 GLU A CA 1
ATOM 859 C C . GLU A 1 106 ? 29.492 -16.472 -22.703 1.00 61.56 106 GLU A C 1
ATOM 861 O O . GLU A 1 106 ? 30.186 -16.362 -21.688 1.00 61.56 106 GLU A O 1
ATOM 866 N N . LEU A 1 107 ? 28.387 -17.228 -22.716 1.00 57.19 107 LEU A N 1
ATOM 867 C CA . LEU A 1 107 ? 27.721 -17.770 -21.527 1.00 57.19 107 LEU A CA 1
ATOM 868 C C . LEU A 1 107 ? 27.240 -19.230 -21.674 1.00 57.19 107 LEU A C 1
ATOM 870 O O . LEU A 1 107 ? 26.489 -19.706 -20.821 1.00 57.19 107 LEU A O 1
ATOM 874 N N . GLU A 1 108 ? 27.688 -19.967 -22.696 1.00 52.84 108 GLU A N 1
ATOM 875 C CA . GLU A 1 108 ? 27.499 -21.427 -22.764 1.00 52.84 108 GLU A CA 1
ATOM 876 C C . GLU A 1 108 ? 28.447 -22.135 -21.775 1.00 52.84 108 GLU A C 1
ATOM 878 O O . GLU A 1 108 ? 29.627 -22.347 -22.054 1.00 52.84 108 GLU A O 1
ATOM 883 N N . ILE A 1 109 ? 27.952 -22.486 -20.579 1.00 53.50 109 ILE A N 1
ATOM 884 C CA . ILE A 1 109 ? 28.765 -23.115 -19.521 1.00 53.50 109 ILE A CA 1
ATOM 885 C C . ILE A 1 109 ? 28.161 -24.456 -19.084 1.00 53.50 109 ILE A C 1
ATOM 887 O O . ILE A 1 109 ? 27.368 -24.522 -18.147 1.00 53.50 109 ILE A O 1
ATOM 891 N N . SER A 1 110 ? 28.669 -25.539 -19.683 1.00 53.34 110 SER A N 1
ATOM 892 C CA . SER A 1 110 ? 28.392 -26.959 -19.382 1.00 53.34 110 SER A CA 1
ATOM 893 C C . SER A 1 110 ? 26.986 -27.482 -19.717 1.00 53.34 110 SER A C 1
ATOM 895 O O . SER A 1 110 ? 25.992 -26.767 -19.653 1.00 53.34 110 SER A O 1
ATOM 897 N N . GLU A 1 111 ? 26.914 -28.788 -19.994 1.00 55.12 111 GLU A N 1
ATOM 898 C CA . GLU A 1 111 ? 25.761 -29.546 -20.520 1.00 55.12 111 GLU A CA 1
ATOM 899 C C . GLU A 1 111 ? 24.477 -29.526 -19.655 1.00 55.12 111 GLU A C 1
ATOM 901 O O . GLU A 1 111 ? 23.492 -30.168 -20.005 1.00 55.12 111 GLU A O 1
ATOM 906 N N . ASN A 1 112 ? 24.471 -28.842 -18.504 1.00 54.09 112 ASN A N 1
ATOM 907 C CA . ASN A 1 112 ? 23.373 -28.872 -17.527 1.00 54.09 112 ASN A CA 1
ATOM 908 C C . ASN A 1 112 ? 22.943 -27.494 -16.974 1.00 54.09 112 ASN A C 1
ATOM 910 O O . ASN A 1 112 ? 22.009 -27.430 -16.161 1.00 54.09 112 ASN A O 1
ATOM 914 N N . ALA A 1 113 ? 23.579 -26.389 -17.381 1.00 60.06 113 ALA A N 1
ATOM 915 C CA . ALA A 1 113 ? 23.206 -25.040 -16.944 1.00 60.06 113 ALA A CA 1
ATOM 916 C C . ALA A 1 113 ? 22.568 -24.246 -18.090 1.00 60.06 113 ALA A C 1
ATOM 918 O O . ALA A 1 113 ? 23.158 -24.112 -19.154 1.00 60.06 113 ALA A O 1
ATOM 919 N N . CYS A 1 114 ? 21.381 -23.679 -17.853 1.00 66.25 114 CYS A N 1
ATOM 920 C CA . CYS A 1 114 ? 20.769 -22.766 -18.815 1.00 66.25 114 CYS A CA 1
ATOM 921 C C . CYS A 1 114 ? 21.467 -21.397 -18.773 1.00 66.25 114 CYS A C 1
ATOM 923 O O . CYS A 1 114 ? 21.743 -20.881 -17.685 1.00 66.25 114 CYS A O 1
ATOM 925 N N . GLY A 1 115 ? 21.775 -20.849 -19.946 1.00 78.88 115 GLY A N 1
ATOM 926 C CA . GLY A 1 115 ? 22.501 -19.597 -20.150 1.00 78.88 115 GLY A CA 1
ATOM 927 C C . GLY A 1 115 ? 21.600 -18.461 -20.641 1.00 78.88 115 GLY A C 1
ATOM 928 O O . GLY A 1 115 ? 20.371 -18.526 -20.581 1.00 78.88 115 GLY A O 1
ATOM 929 N N . LEU A 1 116 ? 22.218 -17.389 -21.149 1.00 85.62 116 LEU A N 1
ATOM 930 C CA . LEU A 1 116 ? 21.501 -16.185 -21.591 1.00 85.62 116 LEU A CA 1
ATOM 931 C C . LEU A 1 116 ? 20.493 -16.468 -22.719 1.00 85.62 116 LEU A C 1
ATOM 933 O O . LEU A 1 116 ? 19.409 -15.888 -22.717 1.00 85.62 116 LEU A O 1
ATOM 937 N N . ARG A 1 117 ? 20.803 -17.403 -23.627 1.00 88.38 117 ARG A N 1
ATOM 938 C CA . ARG A 1 117 ? 19.889 -17.863 -24.686 1.00 88.38 117 ARG A CA 1
ATOM 939 C C . ARG A 1 117 ? 18.561 -18.374 -24.114 1.00 88.38 117 ARG A C 1
ATOM 941 O O . ARG A 1 117 ? 17.506 -17.898 -24.526 1.00 88.38 117 ARG A O 1
ATOM 948 N N . ASP A 1 118 ? 18.614 -19.270 -23.131 1.00 87.38 118 ASP A N 1
ATOM 949 C CA . ASP A 1 118 ? 17.430 -19.884 -22.513 1.00 87.38 118 ASP A CA 1
ATOM 950 C C . ASP A 1 118 ? 16.583 -18.879 -21.730 1.00 87.38 118 ASP A C 1
ATOM 952 O O . ASP A 1 118 ? 15.361 -18.968 -21.711 1.00 87.38 118 ASP A O 1
ATOM 956 N N . ILE A 1 119 ? 17.224 -17.899 -21.088 1.00 89.44 119 ILE A N 1
ATOM 957 C CA . ILE A 1 119 ? 16.538 -16.837 -20.341 1.00 89.44 119 ILE A CA 1
ATOM 958 C C . ILE A 1 119 ? 15.741 -15.930 -21.283 1.00 89.44 119 ILE A C 1
ATOM 960 O O . ILE A 1 119 ? 14.610 -15.552 -20.982 1.00 89.44 119 ILE A O 1
ATOM 964 N N . LEU A 1 120 ? 16.330 -15.572 -22.424 1.00 92.06 120 LEU A N 1
ATOM 965 C CA . LEU A 1 120 ? 15.663 -14.745 -23.425 1.00 92.06 120 LEU A CA 1
ATOM 966 C C . LEU A 1 120 ? 14.548 -15.519 -24.136 1.00 92.06 120 LEU A C 1
ATOM 968 O O . LEU A 1 120 ? 13.497 -14.937 -24.402 1.00 92.06 120 LEU A O 1
ATOM 972 N N . GLN A 1 121 ? 14.737 -16.823 -24.359 1.00 92.62 121 GLN A N 1
ATOM 973 C CA . GLN A 1 121 ? 13.685 -17.712 -24.849 1.00 92.62 121 GLN A CA 1
ATOM 974 C C . GLN A 1 121 ? 12.536 -17.831 -23.834 1.00 92.62 121 GLN A C 1
ATOM 976 O O . GLN A 1 121 ? 11.393 -17.593 -24.200 1.00 92.62 121 GLN A O 1
ATOM 981 N N . TYR A 1 122 ? 12.827 -18.039 -22.545 1.00 91.62 122 TYR A N 1
ATOM 982 C CA . TYR A 1 122 ? 11.828 -18.073 -21.469 1.00 91.62 122 TYR A CA 1
ATOM 983 C C . TYR A 1 122 ? 10.969 -16.797 -21.410 1.00 91.62 122 TYR A C 1
ATOM 985 O O . TYR A 1 122 ? 9.754 -16.883 -21.232 1.00 91.62 122 TYR A O 1
ATOM 993 N N . CYS A 1 123 ? 11.556 -15.611 -21.613 1.00 92.25 123 CYS A N 1
ATOM 994 C CA . CYS A 1 123 ? 10.787 -14.362 -21.705 1.00 92.25 123 CYS A CA 1
ATOM 995 C C . CYS A 1 123 ? 9.856 -14.311 -22.934 1.00 92.25 123 CYS A C 1
ATOM 997 O O . CYS A 1 123 ? 8.797 -13.691 -22.867 1.00 92.25 123 CYS A O 1
ATOM 999 N N . ILE A 1 124 ? 10.228 -14.947 -24.050 1.00 93.75 124 ILE A N 1
ATOM 1000 C CA . ILE A 1 124 ? 9.377 -15.058 -25.246 1.00 93.75 124 ILE A CA 1
ATOM 1001 C C . ILE A 1 124 ? 8.271 -16.099 -25.032 1.00 93.75 124 ILE A C 1
ATOM 1003 O O . ILE A 1 124 ? 7.114 -15.810 -25.330 1.00 93.75 124 ILE A O 1
ATOM 1007 N N . ASP A 1 125 ? 8.600 -17.265 -24.474 1.00 93.44 125 ASP A N 1
ATOM 1008 C CA . ASP A 1 125 ? 7.665 -18.375 -24.252 1.00 93.44 125 ASP A CA 1
ATOM 1009 C C . ASP A 1 125 ? 6.549 -17.991 -23.266 1.00 93.44 125 ASP A C 1
ATOM 1011 O O . ASP A 1 125 ? 5.377 -18.279 -23.501 1.00 93.44 125 ASP A O 1
ATOM 1015 N N . ASN A 1 126 ? 6.889 -17.248 -22.205 1.00 89.50 126 ASN A N 1
ATOM 1016 C CA . ASN A 1 126 ? 5.915 -16.680 -21.262 1.00 89.50 126 ASN A CA 1
ATOM 1017 C C . ASN A 1 126 ? 5.233 -15.397 -21.787 1.00 89.50 126 ASN A C 1
ATOM 1019 O O . ASN A 1 126 ? 4.505 -14.737 -21.049 1.00 89.50 126 ASN A O 1
ATOM 1023 N N . SER A 1 127 ? 5.444 -15.037 -23.060 1.00 91.19 127 SER A N 1
ATOM 1024 C CA . SER A 1 127 ? 4.828 -13.883 -23.735 1.00 91.19 127 SER A CA 1
ATOM 1025 C C . SER A 1 127 ? 5.064 -12.527 -23.049 1.00 91.19 127 SER A C 1
ATOM 1027 O O . SER A 1 127 ? 4.238 -11.621 -23.163 1.00 91.19 127 SER A O 1
ATOM 1029 N N . TYR A 1 128 ? 6.194 -12.361 -22.354 1.00 90.44 128 TYR A N 1
ATOM 1030 C CA . TYR A 1 128 ? 6.512 -11.124 -21.642 1.00 90.44 128 TYR A CA 1
ATOM 1031 C C . TYR A 1 128 ? 6.749 -9.947 -22.597 1.00 90.44 128 TYR A C 1
ATOM 1033 O O . TYR A 1 128 ? 7.289 -10.083 -23.701 1.00 90.44 128 TYR A O 1
ATOM 1041 N N . ASP A 1 129 ? 6.392 -8.754 -22.133 1.00 91.44 129 ASP A N 1
ATOM 1042 C CA . ASP A 1 129 ? 6.874 -7.495 -22.682 1.00 91.44 129 ASP A CA 1
ATOM 1043 C C . ASP A 1 129 ? 8.311 -7.191 -22.220 1.00 91.44 129 ASP A C 1
ATOM 1045 O O . ASP A 1 129 ? 8.845 -7.762 -21.262 1.00 91.44 129 ASP A O 1
ATOM 1049 N N . PHE A 1 130 ? 8.961 -6.263 -22.916 1.00 92.56 130 PHE A N 1
ATOM 1050 C CA . PHE A 1 130 ? 10.334 -5.871 -22.629 1.00 92.56 130 PHE A CA 1
ATOM 1051 C C . PHE A 1 130 ? 10.470 -5.133 -21.285 1.00 92.56 130 PHE A C 1
ATOM 1053 O O . PHE A 1 130 ? 11.546 -5.175 -20.689 1.00 92.56 130 PHE A O 1
ATOM 1060 N N . GLY A 1 131 ? 9.419 -4.482 -20.776 1.00 89.12 131 GLY A N 1
ATOM 1061 C CA . GLY A 1 131 ? 9.387 -3.891 -19.437 1.00 89.12 131 GLY A CA 1
ATOM 1062 C C . GLY A 1 131 ? 9.428 -4.936 -18.325 1.00 89.12 131 GLY A C 1
ATOM 1063 O O . GLY A 1 131 ? 10.243 -4.813 -17.407 1.00 89.12 131 GLY A O 1
ATOM 1064 N N . THR A 1 132 ? 8.622 -5.986 -18.451 1.00 87.88 132 THR A N 1
ATOM 1065 C CA . THR A 1 132 ? 8.606 -7.176 -17.591 1.00 87.88 132 THR A CA 1
ATOM 1066 C C . THR A 1 132 ? 9.947 -7.908 -17.640 1.00 87.88 132 THR A C 1
ATOM 1068 O O . THR A 1 132 ? 10.578 -8.113 -16.601 1.00 87.88 132 THR A O 1
ATOM 1071 N N . ALA A 1 133 ? 10.463 -8.210 -18.838 1.00 90.62 133 ALA A N 1
ATOM 1072 C CA . ALA A 1 133 ? 11.769 -8.853 -18.993 1.00 90.62 133 ALA A CA 1
ATOM 1073 C C . ALA A 1 133 ? 12.920 -7.993 -18.431 1.00 90.62 133 ALA A C 1
ATOM 1075 O O . ALA A 1 133 ? 13.802 -8.500 -17.740 1.00 90.62 133 ALA A O 1
ATOM 1076 N N . TYR A 1 134 ? 12.911 -6.676 -18.658 1.00 89.88 134 TYR A N 1
ATOM 1077 C CA . TYR A 1 134 ? 13.895 -5.762 -18.070 1.00 89.88 134 TYR A CA 1
ATOM 1078 C C . TYR A 1 134 ? 13.790 -5.720 -16.536 1.00 89.88 134 TYR A C 1
ATOM 1080 O O . TYR A 1 134 ? 14.820 -5.738 -15.863 1.00 89.88 134 TYR A O 1
ATOM 1088 N N . GLY A 1 135 ? 12.576 -5.696 -15.972 1.00 84.50 135 GLY A N 1
ATOM 1089 C CA . GLY A 1 135 ? 12.338 -5.708 -14.524 1.00 84.50 135 GLY A CA 1
ATOM 1090 C C . GLY A 1 135 ? 12.833 -6.987 -13.843 1.00 84.50 135 GLY A C 1
ATOM 1091 O O . GLY A 1 135 ? 13.493 -6.912 -12.807 1.00 84.50 135 GLY A O 1
ATOM 1092 N N . LEU A 1 136 ? 12.594 -8.143 -14.469 1.00 83.75 136 LEU A N 1
ATOM 1093 C CA . LEU A 1 136 ? 13.050 -9.460 -14.014 1.00 83.75 136 LEU A CA 1
ATOM 1094 C C . LEU A 1 136 ? 14.583 -9.606 -14.057 1.00 83.75 136 LEU A C 1
ATOM 1096 O O . LEU A 1 136 ? 15.189 -10.152 -13.133 1.00 83.75 136 LEU A O 1
ATOM 1100 N N . LEU A 1 137 ? 15.221 -9.119 -15.129 1.00 86.88 137 LEU A N 1
ATOM 1101 C CA . LEU A 1 137 ? 16.638 -9.384 -15.409 1.00 86.88 137 LEU A CA 1
ATOM 1102 C C . LEU A 1 137 ? 17.598 -8.330 -14.838 1.00 86.88 137 LEU A C 1
ATOM 1104 O O . LEU A 1 137 ? 18.692 -8.680 -14.386 1.00 86.88 137 LEU A O 1
ATOM 1108 N N . ARG A 1 138 ? 17.207 -7.048 -14.790 1.00 87.25 138 ARG A N 1
ATOM 1109 C CA . ARG A 1 138 ? 18.052 -5.942 -14.294 1.00 87.25 138 ARG A CA 1
ATOM 1110 C C . ARG A 1 138 ? 18.683 -6.170 -12.906 1.00 87.25 138 ARG A C 1
ATOM 1112 O O . ARG A 1 138 ? 19.851 -5.805 -12.761 1.00 87.25 138 ARG A O 1
ATOM 1119 N N . PRO A 1 139 ? 18.001 -6.743 -11.890 1.00 82.25 139 PRO A N 1
ATOM 1120 C CA . PRO A 1 139 ? 18.596 -6.986 -10.570 1.00 82.25 139 PRO A CA 1
ATOM 1121 C C . PRO A 1 139 ? 19.834 -7.897 -10.597 1.00 82.25 139 PRO A C 1
ATOM 1123 O O . PRO A 1 139 ? 20.697 -7.782 -9.724 1.00 82.25 139 PRO A O 1
ATOM 1126 N N . ARG A 1 140 ? 19.912 -8.791 -11.593 1.00 81.00 140 ARG A N 1
ATOM 1127 C CA . ARG A 1 140 ? 20.910 -9.868 -11.707 1.00 81.00 140 ARG A CA 1
ATOM 1128 C C . ARG A 1 140 ? 21.924 -9.654 -12.840 1.00 81.00 140 ARG A C 1
ATOM 1130 O O . ARG A 1 140 ? 23.052 -10.127 -12.734 1.00 81.00 140 ARG A O 1
ATOM 1137 N N . TRP A 1 141 ? 2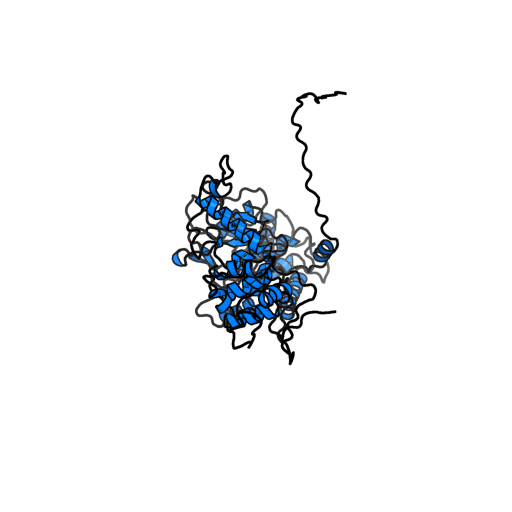1.575 -8.845 -13.847 1.00 86.00 141 TRP A N 1
ATOM 1138 C CA . TRP A 1 141 ? 22.321 -8.587 -15.096 1.00 86.00 141 TRP A CA 1
ATOM 1139 C C . TRP A 1 141 ? 23.830 -8.297 -14.971 1.00 86.00 141 TRP A C 1
ATOM 1141 O O . TRP A 1 141 ? 24.583 -8.617 -15.881 1.00 86.00 141 TRP A O 1
ATOM 1151 N N . TYR A 1 142 ? 24.277 -7.680 -13.872 1.00 82.94 142 TYR A N 1
ATOM 1152 C CA . TYR A 1 142 ? 25.691 -7.328 -13.641 1.00 82.94 142 TYR A CA 1
ATOM 1153 C C . TYR A 1 142 ? 26.377 -8.177 -12.555 1.00 82.94 142 TYR A C 1
ATOM 1155 O O . TYR A 1 142 ? 27.505 -7.876 -12.166 1.00 82.94 142 TYR A O 1
ATOM 1163 N N . ARG A 1 143 ? 25.678 -9.166 -11.987 1.00 73.56 143 ARG A N 1
ATOM 1164 C CA . ARG A 1 143 ? 26.129 -9.954 -10.825 1.00 73.56 143 ARG A CA 1
ATOM 1165 C C . ARG A 1 143 ? 26.293 -11.424 -11.163 1.00 73.56 143 ARG A C 1
ATOM 1167 O O . ARG A 1 143 ? 27.309 -12.024 -10.820 1.00 73.56 143 ARG A O 1
ATOM 1174 N N . ASP A 1 144 ? 25.301 -11.974 -11.846 1.00 67.50 144 ASP A N 1
ATOM 1175 C CA . ASP A 1 144 ? 25.183 -13.406 -12.050 1.00 67.50 144 ASP A CA 1
ATOM 1176 C C . ASP A 1 144 ? 25.706 -13.770 -13.438 1.00 67.50 144 ASP A C 1
ATOM 1178 O O . ASP A 1 144 ? 25.438 -13.079 -14.418 1.00 67.50 144 ASP A O 1
ATOM 1182 N N . LYS A 1 145 ? 26.410 -14.901 -13.560 1.00 68.44 145 LYS A N 1
ATOM 1183 C CA . LYS A 1 145 ? 26.875 -15.429 -14.858 1.00 68.44 145 LYS A CA 1
ATOM 1184 C C . LYS A 1 145 ? 25.741 -16.046 -15.692 1.00 68.44 145 LYS A C 1
ATOM 1186 O O . LYS A 1 145 ? 25.984 -16.981 -16.445 1.00 68.44 145 LYS A O 1
ATOM 1191 N N . PHE A 1 146 ? 24.505 -15.580 -15.503 1.00 76.31 146 PHE A N 1
ATOM 1192 C CA . PHE A 1 146 ? 23.257 -16.028 -16.139 1.00 76.31 146 PHE A CA 1
ATOM 1193 C C . PHE A 1 146 ? 22.879 -17.517 -15.925 1.00 76.31 146 PHE A C 1
ATOM 1195 O O . PHE A 1 146 ? 21.711 -17.877 -16.052 1.00 76.31 146 PHE A O 1
ATOM 1202 N N . ALA A 1 147 ? 23.817 -18.364 -15.499 1.00 76.19 147 ALA A N 1
ATOM 1203 C CA . ALA A 1 147 ? 23.637 -19.784 -15.238 1.00 76.19 147 ALA A CA 1
ATOM 1204 C C . ALA A 1 147 ? 22.449 -20.084 -14.305 1.00 76.19 147 ALA A C 1
ATOM 1206 O O . ALA A 1 147 ? 22.377 -19.585 -13.182 1.00 76.19 147 ALA A O 1
ATOM 1207 N N . ASN A 1 148 ? 21.563 -20.978 -14.746 1.00 78.69 148 ASN A N 1
ATOM 1208 C CA . ASN A 1 148 ? 20.419 -21.498 -13.987 1.00 78.69 148 ASN A CA 1
ATOM 1209 C C . ASN A 1 148 ? 19.331 -20.470 -13.600 1.00 78.69 148 ASN A C 1
ATOM 1211 O O . ASN A 1 148 ? 18.436 -20.831 -12.831 1.00 78.69 148 ASN A O 1
ATOM 1215 N N . MET A 1 149 ? 19.316 -19.239 -14.139 1.00 81.75 149 MET A N 1
ATOM 1216 C CA . MET A 1 149 ? 18.309 -18.244 -13.718 1.00 81.75 149 MET A CA 1
ATOM 1217 C C . MET A 1 149 ? 16.857 -18.663 -13.997 1.00 81.75 149 MET A C 1
ATOM 1219 O O . MET A 1 149 ? 15.995 -18.360 -13.182 1.00 81.75 149 MET A O 1
ATOM 1223 N N . VAL A 1 150 ? 16.566 -19.422 -15.062 1.00 84.81 150 VAL A N 1
ATOM 1224 C CA . VAL A 1 150 ? 15.202 -19.950 -15.299 1.00 84.81 150 VAL A CA 1
ATOM 1225 C C . VAL A 1 150 ? 14.767 -20.897 -14.170 1.00 84.81 150 VAL A C 1
ATOM 1227 O O . VAL A 1 150 ? 13.650 -20.800 -13.666 1.00 84.81 150 VAL A O 1
ATOM 1230 N N . LYS A 1 151 ? 15.674 -21.770 -13.703 1.00 85.19 151 LYS A N 1
ATOM 1231 C CA . LYS A 1 151 ? 15.418 -22.657 -12.554 1.00 85.19 151 LYS A CA 1
ATOM 1232 C C . LYS A 1 151 ? 15.203 -21.837 -11.274 1.00 85.19 151 LYS A C 1
ATOM 1234 O O . LYS A 1 151 ? 14.295 -22.152 -10.513 1.00 85.19 151 LYS A O 1
ATOM 1239 N N . LEU A 1 152 ? 15.986 -20.768 -11.083 1.00 83.81 152 LEU A N 1
ATOM 1240 C CA . LEU A 1 152 ? 15.859 -19.838 -9.955 1.00 83.81 152 LEU A CA 1
ATOM 1241 C C . LEU A 1 152 ? 14.520 -19.083 -9.963 1.00 83.81 152 LEU A C 1
ATOM 1243 O O . LEU A 1 152 ? 13.884 -18.978 -8.920 1.00 83.81 152 LEU A O 1
ATOM 1247 N N . PHE A 1 153 ? 14.064 -18.571 -11.109 1.00 84.56 153 PHE A N 1
ATOM 1248 C CA . PHE A 1 153 ? 12.769 -17.887 -11.209 1.00 84.56 153 PHE A CA 1
ATOM 1249 C C . PHE A 1 153 ? 11.619 -18.836 -10.857 1.00 84.56 153 PHE A C 1
ATOM 1251 O O . PHE A 1 153 ? 10.796 -18.500 -10.007 1.00 84.56 153 PHE A O 1
ATOM 1258 N N . ASN A 1 154 ? 11.632 -20.053 -11.409 1.00 86.62 154 ASN A N 1
ATOM 1259 C CA . ASN A 1 154 ? 10.629 -21.076 -11.114 1.00 86.62 154 ASN A CA 1
ATOM 1260 C C . ASN A 1 154 ? 10.651 -21.511 -9.634 1.00 86.62 154 ASN A C 1
ATOM 1262 O O . ASN A 1 154 ? 9.593 -21.677 -9.029 1.00 86.62 154 ASN A O 1
ATOM 1266 N N . SER A 1 155 ? 11.833 -21.671 -9.021 1.00 87.81 155 SER A N 1
ATOM 1267 C CA . SER A 1 155 ? 11.935 -22.025 -7.597 1.00 87.81 155 SER A CA 1
ATOM 1268 C C . SER A 1 155 ? 11.471 -20.892 -6.684 1.00 87.81 155 SER A C 1
ATOM 1270 O O . SER A 1 155 ? 10.778 -21.141 -5.703 1.00 87.81 155 SER A O 1
ATOM 1272 N N . LEU A 1 156 ? 11.808 -19.642 -7.022 1.00 84.44 156 LEU A N 1
ATOM 1273 C CA . LEU A 1 156 ? 11.345 -18.471 -6.283 1.00 84.44 156 LEU A CA 1
ATOM 1274 C C . LEU A 1 156 ? 9.818 -18.333 -6.366 1.00 84.44 156 LEU A C 1
ATOM 1276 O O . LEU A 1 156 ? 9.188 -18.049 -5.354 1.00 84.44 156 LEU A O 1
ATOM 1280 N N . GLU A 1 157 ? 9.216 -18.583 -7.531 1.00 86.00 157 GLU A N 1
ATOM 1281 C CA . GLU A 1 157 ? 7.758 -18.573 -7.697 1.00 86.00 157 GLU A CA 1
ATOM 1282 C C . GLU A 1 157 ? 7.069 -19.649 -6.849 1.00 86.00 157 GLU A C 1
ATOM 1284 O O . GLU A 1 157 ? 6.053 -19.381 -6.205 1.00 86.00 157 GLU A O 1
ATOM 1289 N N . ALA A 1 158 ? 7.634 -20.861 -6.819 1.00 89.75 158 ALA A N 1
ATOM 1290 C CA . ALA A 1 158 ? 7.141 -21.941 -5.973 1.00 89.75 158 ALA A CA 1
ATOM 1291 C C . ALA A 1 158 ? 7.196 -21.549 -4.486 1.00 89.75 158 ALA A C 1
ATOM 1293 O O . ALA A 1 158 ? 6.189 -21.677 -3.790 1.00 89.75 158 ALA A O 1
ATOM 1294 N N . SER A 1 159 ? 8.314 -20.980 -4.021 1.00 88.19 159 SER A N 1
ATOM 1295 C CA . SER A 1 159 ? 8.448 -20.486 -2.645 1.00 88.19 159 SER A CA 1
ATOM 1296 C C . SER A 1 159 ? 7.544 -19.282 -2.332 1.00 88.19 159 SER A C 1
ATOM 1298 O O . SER A 1 159 ? 7.054 -19.181 -1.212 1.00 88.19 159 SER A O 1
ATOM 1300 N N . ASP A 1 160 ? 7.267 -18.384 -3.285 1.00 87.50 160 ASP A N 1
ATOM 1301 C CA . ASP A 1 160 ? 6.332 -17.255 -3.107 1.00 87.50 160 ASP A CA 1
ATOM 1302 C C . ASP A 1 160 ? 4.883 -17.731 -2.909 1.00 87.50 160 ASP A C 1
ATOM 1304 O O . ASP A 1 160 ? 4.146 -17.192 -2.074 1.00 87.50 160 ASP A O 1
ATOM 1308 N N . LYS A 1 161 ? 4.500 -18.784 -3.645 1.00 88.44 161 LYS A N 1
ATOM 1309 C CA . LYS A 1 161 ? 3.208 -19.473 -3.530 1.00 88.44 161 LYS A CA 1
ATOM 1310 C C . LYS A 1 161 ? 3.113 -20.276 -2.230 1.00 88.44 161 LYS A C 1
ATOM 1312 O O . LYS A 1 161 ? 2.125 -20.142 -1.510 1.00 88.44 161 LYS A O 1
ATOM 1317 N N . GLU A 1 162 ? 4.141 -21.049 -1.887 1.00 90.88 162 GLU A N 1
ATOM 1318 C CA . GLU A 1 162 ? 4.208 -21.834 -0.647 1.00 90.88 162 GLU A CA 1
ATOM 1319 C C . GLU A 1 162 ? 4.188 -20.940 0.604 1.00 90.88 162 GLU A C 1
ATOM 1321 O O . GLU A 1 162 ? 3.429 -21.204 1.537 1.00 90.88 162 GLU A O 1
ATOM 1326 N N . MET A 1 163 ? 4.934 -19.830 0.610 1.00 89.50 163 MET A N 1
ATOM 1327 C CA . MET A 1 163 ? 4.943 -18.849 1.704 1.00 89.50 163 MET A CA 1
ATOM 1328 C C . MET A 1 163 ? 3.564 -18.201 1.911 1.00 89.50 163 MET A C 1
ATOM 1330 O O . MET A 1 163 ? 3.134 -17.984 3.045 1.00 89.50 163 MET A O 1
ATOM 1334 N N . ARG A 1 164 ? 2.822 -17.927 0.830 1.00 88.81 164 ARG A N 1
ATOM 1335 C CA . ARG A 1 164 ? 1.445 -17.416 0.930 1.00 88.81 164 ARG A CA 1
ATOM 1336 C C . ARG A 1 164 ? 0.458 -18.484 1.387 1.00 88.81 164 ARG A C 1
ATOM 1338 O O . ARG A 1 164 ? -0.346 -18.208 2.267 1.00 88.81 164 ARG A O 1
ATOM 1345 N N . ALA A 1 165 ? 0.563 -19.712 0.886 1.00 88.25 165 ALA A N 1
ATOM 1346 C CA . ALA A 1 165 ? -0.300 -20.813 1.312 1.00 88.25 165 ALA A CA 1
ATOM 1347 C C . ALA A 1 165 ? -0.109 -21.175 2.799 1.00 88.25 165 ALA A C 1
ATOM 1349 O O . ALA A 1 165 ? -1.089 -21.383 3.510 1.00 88.25 165 ALA A O 1
ATOM 1350 N N . SER A 1 166 ? 1.141 -21.206 3.273 1.00 89.81 166 SER A N 1
ATOM 1351 C CA . SER A 1 166 ? 1.509 -21.551 4.656 1.00 89.81 166 SER A CA 1
ATOM 1352 C C . SER A 1 166 ? 1.345 -20.407 5.663 1.00 89.81 166 SER A C 1
ATOM 1354 O O . SER A 1 166 ? 1.285 -20.658 6.865 1.00 89.81 166 SER A O 1
ATOM 1356 N N . SER A 1 167 ? 1.224 -19.153 5.212 1.00 91.06 167 SER A N 1
ATOM 1357 C CA . SER A 1 167 ? 1.007 -18.011 6.114 1.00 91.06 167 SER A CA 1
ATOM 1358 C C . SER A 1 167 ? -0.429 -17.889 6.645 1.00 91.06 167 SER A C 1
ATOM 1360 O O . SER A 1 167 ? -0.658 -17.079 7.547 1.00 91.06 167 SER A O 1
ATOM 1362 N N . ILE A 1 168 ? -1.373 -18.699 6.150 1.00 90.31 168 ILE A N 1
ATOM 1363 C CA . ILE A 1 168 ? -2.793 -18.707 6.536 1.00 90.31 168 ILE A CA 1
ATOM 1364 C C . ILE A 1 168 ? -3.097 -19.879 7.486 1.00 90.31 168 ILE A C 1
ATOM 1366 O O . ILE A 1 168 ? -3.085 -21.040 7.077 1.00 90.31 168 ILE A O 1
ATOM 1370 N N . ASP A 1 169 ? -3.502 -19.583 8.725 1.00 89.50 169 ASP A N 1
ATOM 1371 C CA . ASP A 1 169 ? -4.166 -20.565 9.590 1.00 89.50 169 ASP A CA 1
ATOM 1372 C C . ASP A 1 169 ? -5.637 -20.690 9.159 1.00 89.50 169 ASP A C 1
ATOM 1374 O O . ASP A 1 169 ? -6.489 -19.858 9.497 1.00 89.50 169 ASP A O 1
ATOM 1378 N N . ARG A 1 170 ? -5.937 -21.731 8.371 1.00 83.50 170 ARG A N 1
ATOM 1379 C CA . ARG A 1 170 ? -7.298 -22.026 7.891 1.00 83.50 170 ARG A CA 1
ATOM 1380 C C . ARG A 1 170 ? -8.212 -22.644 8.960 1.00 83.50 170 ARG A C 1
ATOM 1382 O O . ARG A 1 170 ? -9.410 -22.719 8.715 1.00 83.50 170 ARG A O 1
ATOM 1389 N N . VAL A 1 171 ? -7.691 -23.041 10.126 1.00 84.44 171 VAL A N 1
ATOM 1390 C CA . VAL A 1 171 ? -8.501 -23.530 11.259 1.00 84.44 171 VAL A CA 1
ATOM 1391 C C . VAL A 1 171 ? -8.975 -22.356 12.118 1.00 84.44 171 VAL A C 1
ATOM 1393 O O . VAL A 1 171 ? -10.146 -22.293 12.477 1.00 84.44 171 VAL A O 1
ATOM 1396 N N . LYS A 1 172 ? -8.090 -21.394 12.410 1.00 84.19 172 LYS A N 1
ATOM 1397 C CA . LYS A 1 172 ? -8.408 -20.213 13.237 1.00 84.19 172 LYS A CA 1
ATOM 1398 C C . LYS A 1 172 ? -8.944 -19.016 12.450 1.00 84.19 172 LYS A C 1
ATOM 1400 O O . LYS A 1 172 ? -9.467 -18.080 13.049 1.00 84.19 172 LYS A O 1
ATOM 1405 N N . GLY A 1 173 ? -8.796 -19.002 11.125 1.00 85.94 173 GLY A N 1
ATOM 1406 C CA . GLY A 1 173 ? -9.159 -17.841 10.303 1.00 85.94 173 GLY A CA 1
ATOM 1407 C C . GLY A 1 173 ? -8.188 -16.664 10.474 1.00 85.94 173 GLY A C 1
ATOM 1408 O O . GLY A 1 173 ? -8.603 -15.506 10.437 1.00 85.94 173 GLY A O 1
ATOM 1409 N N . GLN A 1 174 ? -6.902 -16.956 10.691 1.00 92.31 174 GLN A N 1
ATOM 1410 C CA . GLN A 1 174 ? -5.853 -15.985 11.031 1.00 92.31 174 GLN A CA 1
ATOM 1411 C C . GLN A 1 174 ? -4.691 -16.035 10.019 1.00 92.31 174 GLN A C 1
ATOM 1413 O O . GLN A 1 174 ? -4.579 -16.980 9.236 1.00 92.31 174 GLN A O 1
ATOM 1418 N N . ILE A 1 175 ? -3.830 -15.014 10.017 1.00 93.81 175 ILE A N 1
ATOM 1419 C CA . ILE A 1 175 ? -2.620 -14.921 9.183 1.00 93.81 175 ILE A CA 1
ATOM 1420 C C . ILE A 1 175 ? -1.397 -14.857 10.100 1.00 93.81 175 ILE A C 1
ATOM 1422 O O . ILE A 1 175 ? -1.155 -13.855 10.775 1.00 93.81 175 ILE A O 1
ATOM 1426 N N . ILE A 1 176 ? -0.609 -15.931 10.119 1.00 91.56 176 ILE A N 1
ATOM 1427 C CA . ILE A 1 176 ? 0.612 -16.053 10.929 1.00 91.56 176 ILE A CA 1
ATOM 1428 C C . ILE A 1 176 ? 1.777 -15.298 10.267 1.00 91.56 176 ILE A C 1
ATOM 1430 O O . ILE A 1 176 ? 2.612 -14.707 10.954 1.00 91.56 176 ILE A O 1
ATOM 1434 N N . GLY A 1 177 ? 1.826 -15.263 8.930 1.00 82.75 177 GLY A N 1
ATOM 1435 C CA . GLY A 1 177 ? 2.887 -14.604 8.158 1.00 82.75 177 GLY A CA 1
ATOM 1436 C C . GLY A 1 177 ? 2.753 -13.081 8.084 1.00 82.75 177 GLY A C 1
ATOM 1437 O O . GLY A 1 177 ? 2.696 -12.517 6.998 1.00 82.75 177 GLY A O 1
ATOM 1438 N N . VAL A 1 178 ? 2.751 -12.392 9.226 1.00 82.12 178 VAL A N 1
ATOM 1439 C CA . VAL A 1 178 ? 2.516 -10.932 9.345 1.00 82.12 178 VAL A CA 1
ATOM 1440 C C . VAL A 1 178 ? 3.578 -10.026 8.690 1.00 82.12 178 VAL A C 1
ATOM 1442 O O . VAL A 1 178 ? 3.534 -8.810 8.837 1.00 82.12 178 VAL A O 1
ATOM 1445 N N . HIS A 1 179 ? 4.567 -10.607 8.010 1.00 81.75 179 HIS A N 1
ATOM 1446 C CA . HIS A 1 179 ? 5.659 -9.906 7.333 1.00 81.75 179 HIS A CA 1
ATOM 1447 C C . HIS A 1 179 ? 5.912 -10.450 5.916 1.00 81.75 179 HIS A C 1
ATOM 1449 O O . HIS A 1 179 ? 7.062 -10.481 5.471 1.00 81.75 179 HIS A O 1
ATOM 1455 N N . LEU A 1 180 ? 4.857 -10.869 5.199 1.00 81.94 180 LEU A N 1
ATOM 1456 C CA . LEU A 1 180 ? 4.957 -11.239 3.781 1.00 81.94 180 LEU A CA 1
ATOM 1457 C C . LEU A 1 180 ? 5.657 -10.126 2.977 1.00 81.94 180 LEU A C 1
ATOM 1459 O O . LEU A 1 180 ? 5.222 -8.970 3.023 1.00 81.94 180 LEU A O 1
ATOM 1463 N N . PRO A 1 181 ? 6.747 -10.428 2.250 1.00 73.31 181 PRO A N 1
ATOM 1464 C CA . PRO A 1 181 ? 7.407 -9.442 1.416 1.00 73.31 181 PRO A CA 1
ATOM 1465 C C . PRO A 1 181 ? 6.579 -9.159 0.146 1.00 73.31 181 PRO A C 1
ATOM 1467 O O . PRO A 1 181 ? 5.887 -10.052 -0.365 1.00 73.31 181 PRO A O 1
ATOM 1470 N N . PRO A 1 182 ? 6.681 -7.943 -0.422 1.00 73.50 182 PRO A N 1
ATOM 1471 C CA . PRO A 1 182 ? 6.274 -7.721 -1.803 1.00 73.50 182 PRO A CA 1
ATOM 1472 C C . PRO A 1 182 ? 7.111 -8.607 -2.743 1.00 73.50 182 PRO A C 1
ATOM 1474 O O . PRO A 1 182 ? 8.233 -8.997 -2.413 1.00 73.50 182 PRO A O 1
ATOM 1477 N N . ARG A 1 183 ? 6.587 -8.899 -3.941 1.00 73.88 183 ARG A N 1
ATOM 1478 C CA . ARG A 1 183 ? 7.235 -9.746 -4.970 1.00 73.88 183 ARG A CA 1
ATOM 1479 C C . ARG A 1 183 ? 8.358 -9.006 -5.730 1.00 73.88 183 ARG A C 1
ATOM 1481 O O . ARG A 1 183 ? 8.433 -9.040 -6.957 1.00 73.88 183 ARG A O 1
ATOM 1488 N N . MET A 1 184 ? 9.168 -8.261 -4.973 1.00 71.38 184 MET A N 1
ATOM 1489 C CA . MET A 1 184 ? 10.277 -7.399 -5.385 1.00 71.38 184 MET A CA 1
ATOM 1490 C C . MET A 1 184 ? 11.099 -7.021 -4.143 1.00 71.38 184 MET A C 1
ATOM 1492 O O . MET A 1 184 ? 10.533 -6.820 -3.068 1.00 71.38 184 MET A O 1
ATOM 1496 N N . LYS A 1 185 ? 12.426 -6.881 -4.261 1.00 70.38 185 LYS A N 1
ATOM 1497 C CA . LYS A 1 185 ? 13.271 -6.505 -3.113 1.00 70.38 185 LYS A CA 1
ATOM 1498 C C . LYS A 1 185 ? 13.241 -5.000 -2.844 1.00 70.38 185 LYS A C 1
ATOM 1500 O O . LYS A 1 185 ? 13.539 -4.218 -3.740 1.00 70.38 185 LYS A O 1
ATOM 1505 N N . ASP A 1 186 ? 12.948 -4.632 -1.596 1.00 77.00 186 ASP A N 1
ATOM 1506 C CA . ASP A 1 186 ? 13.026 -3.269 -1.047 1.00 77.00 186 ASP A CA 1
ATOM 1507 C C . ASP A 1 186 ? 12.458 -2.146 -1.973 1.00 77.00 186 ASP A C 1
ATOM 1509 O O . ASP A 1 186 ? 13.146 -1.145 -2.203 1.00 77.00 186 ASP A O 1
ATOM 1513 N N . PRO A 1 187 ? 11.232 -2.277 -2.535 1.00 87.69 187 PRO A N 1
ATOM 1514 C CA . PRO A 1 187 ? 10.630 -1.233 -3.369 1.00 87.69 187 PRO A CA 1
ATOM 1515 C C . PRO A 1 187 ? 10.288 0.023 -2.552 1.00 87.69 187 PRO A C 1
ATOM 1517 O O . PRO A 1 187 ? 10.052 -0.047 -1.346 1.00 87.69 187 PRO A O 1
ATOM 1520 N N . TRP A 1 188 ? 10.200 1.177 -3.218 1.00 92.00 188 TRP A N 1
ATOM 1521 C CA . TRP A 1 188 ? 9.588 2.368 -2.617 1.00 92.00 188 TRP A CA 1
ATOM 1522 C C . TRP A 1 188 ? 8.065 2.211 -2.639 1.00 92.00 188 TRP A C 1
ATOM 1524 O O . TRP A 1 188 ? 7.496 1.903 -3.685 1.00 92.00 188 TRP A O 1
ATOM 1534 N N . ALA A 1 189 ? 7.394 2.425 -1.514 1.00 92.50 189 ALA A N 1
ATOM 1535 C CA . ALA A 1 189 ? 5.937 2.368 -1.464 1.00 92.50 189 ALA A CA 1
ATOM 1536 C C . ALA A 1 189 ? 5.331 3.689 -1.963 1.00 92.50 189 ALA A C 1
ATOM 1538 O O . ALA A 1 189 ? 5.894 4.759 -1.734 1.00 92.50 189 ALA A O 1
ATOM 1539 N N . ILE A 1 190 ? 4.180 3.637 -2.626 1.00 94.25 190 ILE A N 1
ATOM 1540 C CA . ILE A 1 190 ? 3.420 4.824 -3.028 1.00 94.25 190 ILE A CA 1
ATOM 1541 C C . ILE A 1 190 ? 2.104 4.839 -2.259 1.00 94.25 190 ILE A C 1
ATOM 1543 O O . ILE A 1 190 ? 1.403 3.837 -2.223 1.00 94.25 190 ILE A O 1
ATOM 1547 N N . SER A 1 191 ? 1.764 5.986 -1.678 1.00 94.44 191 SER A N 1
ATOM 1548 C CA . SER A 1 191 ? 0.486 6.232 -1.008 1.00 94.44 191 SER A CA 1
ATOM 1549 C C . SER A 1 191 ? -0.097 7.551 -1.523 1.00 94.44 191 SER A C 1
ATOM 1551 O O . SER A 1 191 ? 0.624 8.533 -1.720 1.00 94.44 191 SER A O 1
ATOM 1553 N N . HIS A 1 192 ? -1.397 7.580 -1.818 1.00 93.50 192 HIS A N 1
ATOM 1554 C CA . HIS A 1 192 ? -2.018 8.693 -2.536 1.00 93.50 192 HIS A CA 1
ATOM 1555 C C . HIS A 1 192 ? -3.477 8.931 -2.139 1.00 93.50 192 HIS A C 1
ATOM 1557 O O . HIS A 1 192 ? -4.171 8.023 -1.688 1.00 93.50 192 HIS A O 1
ATOM 1563 N N . SER A 1 193 ? -3.966 10.158 -2.336 1.00 91.19 193 SER A N 1
ATOM 1564 C CA . SER A 1 193 ? -5.396 10.462 -2.171 1.00 91.19 193 SER A CA 1
ATOM 1565 C C . SER A 1 193 ? -6.266 9.688 -3.153 1.00 91.19 193 SER A C 1
ATOM 1567 O O . SER A 1 193 ? -5.841 9.351 -4.264 1.00 91.19 193 SER A O 1
ATOM 1569 N N . TRP A 1 194 ? -7.516 9.458 -2.757 1.00 85.31 194 TRP A N 1
ATOM 1570 C CA . TRP A 1 194 ? -8.558 9.059 -3.695 1.00 85.31 194 TRP A CA 1
ATOM 1571 C C . TRP A 1 194 ? -9.022 10.271 -4.511 1.00 85.31 194 TRP A C 1
ATOM 1573 O O . TRP A 1 194 ? -8.900 11.413 -4.079 1.00 85.31 194 TRP A O 1
ATOM 1583 N N . MET A 1 195 ? -9.558 10.011 -5.700 1.00 82.81 195 MET A N 1
ATOM 1584 C CA . MET A 1 195 ? -10.140 11.022 -6.587 1.00 82.81 195 MET A CA 1
ATOM 1585 C C . MET A 1 195 ? -11.641 10.771 -6.739 1.00 82.81 195 MET A C 1
ATOM 1587 O O . MET A 1 195 ? -12.087 9.634 -6.578 1.00 82.81 195 MET A O 1
ATOM 1591 N N . GLU A 1 196 ? -12.411 11.793 -7.113 1.00 82.62 196 GLU A N 1
ATOM 1592 C CA . GLU A 1 196 ? -13.774 11.586 -7.625 1.00 82.62 196 GLU A CA 1
ATOM 1593 C C . GLU A 1 196 ? -13.756 10.680 -8.865 1.00 82.62 196 GLU A C 1
ATOM 1595 O O . GLU A 1 196 ? -12.830 10.754 -9.677 1.00 82.62 196 GLU A O 1
ATOM 1600 N N . THR A 1 197 ? -14.767 9.826 -9.026 1.00 83.50 197 THR A N 1
ATOM 1601 C CA . THR A 1 197 ? -14.854 8.838 -10.121 1.00 83.50 197 THR A CA 1
ATOM 1602 C C . THR A 1 197 ? -14.846 9.518 -11.497 1.00 83.50 197 THR A C 1
ATOM 1604 O O . THR A 1 197 ? -14.241 9.038 -12.455 1.00 83.50 197 THR A O 1
ATOM 1607 N N . GLU A 1 198 ? -15.438 10.705 -11.575 1.00 85.94 198 GLU A N 1
ATOM 1608 C CA . GLU A 1 198 ? -15.514 11.592 -12.73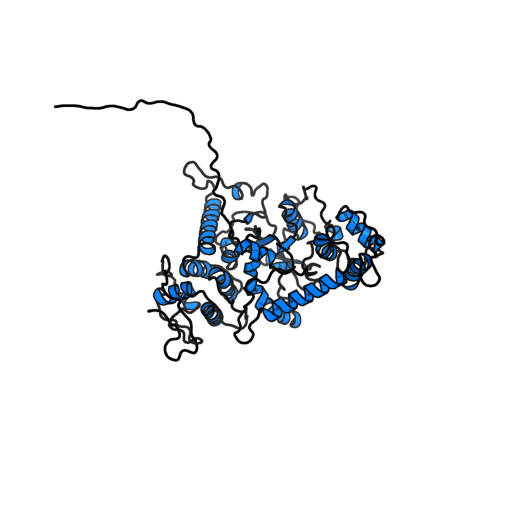5 1.00 85.94 198 GLU A CA 1
ATOM 1609 C C . GLU A 1 198 ? -14.133 12.137 -13.140 1.00 85.94 198 GLU A C 1
ATOM 1611 O O . GLU A 1 198 ? -13.913 12.477 -14.304 1.00 85.94 198 GLU A O 1
ATOM 1616 N N . LEU A 1 199 ? -13.190 12.188 -12.193 1.00 87.62 199 LEU A N 1
ATOM 1617 C CA . LEU A 1 199 ? -11.797 12.599 -12.387 1.00 87.62 199 LEU A CA 1
ATOM 1618 C C . LEU A 1 199 ? -10.848 11.403 -12.582 1.00 87.62 199 LEU A C 1
ATOM 1620 O O . LEU A 1 199 ? -9.669 11.610 -12.876 1.00 87.62 199 LEU A O 1
ATOM 1624 N N . GLN A 1 200 ? -11.342 10.166 -12.464 1.00 89.50 200 GLN A N 1
ATOM 1625 C CA . GLN A 1 200 ? -10.589 8.936 -12.721 1.00 89.50 200 GLN A CA 1
ATOM 1626 C C . GLN A 1 200 ? -10.788 8.425 -14.156 1.00 89.50 200 GLN A C 1
ATOM 1628 O O . GLN A 1 200 ? -11.859 8.558 -14.754 1.00 89.50 200 GLN A O 1
ATOM 1633 N N . GLN A 1 201 ? -9.746 7.813 -14.709 1.00 91.31 201 GLN A N 1
ATOM 1634 C CA . GLN A 1 201 ? -9.775 6.992 -15.916 1.00 91.31 201 GLN A CA 1
ATOM 1635 C C . GLN A 1 201 ? -9.304 5.576 -15.578 1.00 91.31 201 GLN A C 1
ATOM 1637 O O . GLN A 1 201 ? -8.391 5.392 -14.773 1.00 91.31 201 GLN A O 1
ATOM 1642 N N . SER A 1 202 ? -9.910 4.590 -16.231 1.00 90.50 202 SER A N 1
ATOM 1643 C CA . SER A 1 202 ? -9.478 3.195 -16.183 1.00 90.50 202 SER A CA 1
ATOM 1644 C C . SER A 1 202 ? -8.489 2.930 -17.311 1.00 90.50 202 SER A C 1
ATOM 1646 O O . SER A 1 202 ? -8.863 3.022 -18.481 1.00 90.50 202 SER A O 1
ATOM 1648 N N . VAL A 1 203 ? -7.250 2.568 -16.979 1.00 90.69 203 VAL A N 1
ATOM 1649 C CA . VAL A 1 203 ? -6.236 2.157 -17.961 1.00 90.69 203 VAL A CA 1
ATOM 1650 C C . VAL A 1 203 ? -5.913 0.673 -17.805 1.00 90.69 203 VAL A C 1
ATOM 1652 O O . VAL A 1 203 ? -5.736 0.187 -16.694 1.00 90.69 203 VAL A O 1
ATOM 1655 N N . TYR A 1 204 ? -5.844 -0.066 -18.910 1.00 88.62 204 TYR A N 1
ATOM 1656 C CA . TYR A 1 204 ? -5.305 -1.429 -18.907 1.00 88.62 204 TYR A CA 1
ATOM 1657 C C . TYR A 1 204 ? -3.797 -1.378 -19.175 1.00 88.62 204 TYR A C 1
ATOM 1659 O O . TYR A 1 204 ? -3.326 -0.467 -19.860 1.00 88.62 204 TYR A O 1
ATOM 1667 N N . THR A 1 205 ? -3.042 -2.327 -18.618 1.00 85.44 205 THR A N 1
ATOM 1668 C CA . THR A 1 205 ? -1.571 -2.293 -18.614 1.00 85.44 205 THR A CA 1
ATOM 1669 C C . THR A 1 205 ? -0.977 -3.691 -18.812 1.00 85.44 205 THR A C 1
ATOM 1671 O O . THR A 1 205 ? -1.626 -4.670 -18.440 1.00 85.44 205 THR A O 1
ATOM 1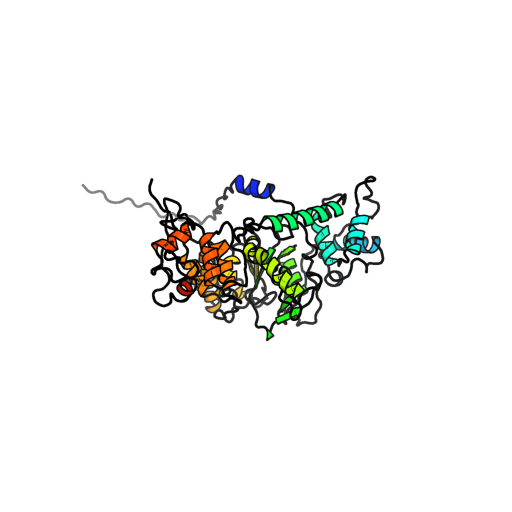674 N N . PRO A 1 206 ? 0.274 -3.828 -19.289 1.00 78.00 206 PRO A N 1
ATOM 1675 C CA . PRO A 1 206 ? 0.971 -5.113 -19.229 1.00 78.00 206 PRO A CA 1
ATOM 1676 C C . PRO A 1 206 ? 1.375 -5.485 -17.791 1.00 78.00 206 PRO A C 1
ATOM 1678 O O . PRO A 1 206 ? 1.478 -6.667 -17.480 1.00 78.00 206 PRO A O 1
ATOM 1681 N N . VAL A 1 207 ? 1.515 -4.498 -16.891 1.00 78.81 207 VAL A N 1
ATOM 1682 C CA . VAL A 1 207 ? 1.920 -4.673 -15.479 1.00 78.81 207 VAL A CA 1
ATOM 1683 C C . VAL A 1 207 ? 1.025 -5.658 -14.726 1.00 78.81 207 VAL A C 1
ATOM 1685 O O . VAL A 1 207 ? 1.497 -6.386 -13.862 1.00 78.81 207 VAL A O 1
ATOM 1688 N N . ASN A 1 208 ? -0.261 -5.711 -15.064 1.00 82.56 208 ASN A N 1
ATOM 1689 C CA . ASN A 1 208 ? -1.228 -6.647 -14.499 1.00 82.56 208 ASN A CA 1
ATOM 1690 C C . ASN A 1 208 ? -1.743 -7.669 -15.529 1.00 82.56 208 ASN A C 1
ATOM 1692 O O . ASN A 1 208 ? -2.880 -8.127 -15.427 1.00 82.56 208 ASN A O 1
ATOM 1696 N N . GLY A 1 209 ? -0.938 -7.996 -16.548 1.00 82.75 209 GLY A N 1
ATOM 1697 C CA . GLY A 1 209 ? -1.292 -8.962 -17.595 1.00 82.75 209 GLY A CA 1
ATOM 1698 C C . GLY A 1 209 ? -2.536 -8.581 -18.406 1.00 82.75 209 GLY A C 1
ATOM 1699 O O . GLY A 1 209 ? -3.198 -9.459 -18.949 1.00 82.75 209 GLY A O 1
ATOM 1700 N N . TRP A 1 210 ? -2.886 -7.289 -18.450 1.00 84.75 210 TRP A N 1
ATOM 1701 C CA . TRP A 1 210 ? -4.143 -6.755 -18.991 1.00 84.75 210 TRP A CA 1
ATOM 1702 C C . TRP A 1 210 ? -5.415 -7.294 -18.298 1.00 84.75 210 TRP A C 1
ATOM 1704 O O . TRP A 1 210 ? -6.521 -7.113 -18.808 1.00 84.75 210 TRP A O 1
ATOM 1714 N N . GLU A 1 211 ? -5.296 -7.934 -17.128 1.00 86.12 211 GLU A N 1
ATOM 1715 C CA . GLU A 1 211 ? -6.398 -8.690 -16.518 1.00 86.12 211 GLU A CA 1
ATOM 1716 C C . GLU A 1 211 ? -7.490 -7.819 -15.873 1.00 86.12 211 GLU A C 1
ATOM 1718 O O . GLU A 1 211 ? -8.646 -8.249 -15.815 1.00 86.12 211 GLU A O 1
ATOM 1723 N N . TRP A 1 212 ? -7.148 -6.617 -15.389 1.00 89.00 212 TRP A N 1
ATOM 1724 C CA . TRP A 1 212 ? -8.084 -5.665 -14.774 1.00 89.00 212 TRP A CA 1
ATOM 1725 C C . TRP A 1 212 ? -7.779 -4.202 -15.157 1.00 89.00 212 TRP A C 1
ATOM 1727 O O . TRP A 1 212 ? -6.632 -3.872 -15.469 1.00 89.00 212 TRP A O 1
ATOM 1737 N N . PRO A 1 213 ? -8.775 -3.298 -15.128 1.00 90.06 213 PRO A N 1
ATOM 1738 C CA . PRO A 1 213 ? -8.533 -1.865 -15.265 1.00 90.06 213 PRO A CA 1
ATOM 1739 C C . PRO A 1 213 ? -7.855 -1.284 -14.014 1.00 90.06 213 PRO A C 1
ATOM 1741 O O . PRO A 1 213 ? -8.216 -1.611 -12.885 1.00 90.06 213 PRO A O 1
ATOM 1744 N N . VAL A 1 214 ? -6.909 -0.373 -14.223 1.00 90.00 214 VAL A N 1
ATOM 1745 C CA . VAL A 1 214 ? -6.192 0.374 -13.183 1.00 90.00 214 VAL A CA 1
ATOM 1746 C C . VAL A 1 214 ? -6.782 1.789 -13.100 1.00 90.00 214 VAL A C 1
ATOM 1748 O O . VAL A 1 214 ? -6.717 2.516 -14.097 1.00 90.00 214 VAL A O 1
ATOM 1751 N N . PRO A 1 215 ? -7.351 2.213 -11.957 1.00 90.81 215 PRO A N 1
ATOM 1752 C CA . PRO A 1 215 ? -7.832 3.580 -11.780 1.00 90.81 215 PRO A CA 1
ATOM 1753 C C . PRO A 1 215 ? -6.667 4.562 -11.578 1.00 90.81 215 PRO A C 1
ATOM 1755 O O . PRO A 1 215 ? -5.907 4.454 -10.616 1.00 90.81 215 PRO A O 1
ATOM 1758 N N . ILE A 1 216 ? -6.546 5.556 -12.462 1.00 91.56 216 ILE A N 1
ATOM 1759 C CA . ILE A 1 216 ? -5.609 6.689 -12.328 1.00 91.56 216 ILE A CA 1
ATOM 1760 C C . ILE A 1 216 ? -6.327 8.025 -12.604 1.00 91.56 216 ILE A C 1
ATOM 1762 O O . ILE A 1 216 ? -7.390 8.025 -13.225 1.00 91.56 216 ILE A O 1
ATOM 1766 N N . PRO A 1 217 ? -5.779 9.189 -12.212 1.00 91.50 217 PRO A N 1
ATOM 1767 C CA . PRO A 1 217 ? -6.369 10.481 -12.571 1.00 91.50 217 PRO A CA 1
ATOM 1768 C C . PRO A 1 217 ? -6.348 10.774 -14.082 1.00 91.50 217 PRO A C 1
ATOM 1770 O O . PRO A 1 217 ? -5.409 10.402 -14.788 1.00 91.50 217 PRO A O 1
ATOM 1773 N N . ARG A 1 218 ? -7.365 11.489 -14.581 1.00 90.06 218 ARG A N 1
ATOM 1774 C CA . ARG A 1 218 ? -7.497 11.905 -15.998 1.00 90.06 218 ARG A CA 1
ATOM 1775 C C . ARG A 1 218 ? -6.450 12.919 -16.464 1.00 90.06 218 ARG A C 1
ATOM 1777 O O . ARG A 1 218 ? -6.195 13.024 -17.659 1.00 90.06 218 ARG A O 1
ATOM 1784 N N . ASP A 1 219 ? -5.857 13.675 -15.545 1.00 87.31 219 ASP A N 1
ATOM 1785 C CA . ASP A 1 219 ? -4.880 14.735 -15.826 1.00 87.31 219 ASP A CA 1
ATOM 1786 C C . ASP A 1 219 ? -3.412 14.255 -15.831 1.00 87.31 219 ASP A C 1
ATOM 1788 O O . ASP A 1 219 ? -2.495 15.041 -16.102 1.00 87.31 219 ASP A O 1
ATOM 1792 N N . THR A 1 220 ? -3.175 12.957 -15.614 1.00 86.69 220 THR A N 1
ATOM 1793 C CA . THR A 1 220 ? -1.839 12.344 -15.607 1.00 86.69 220 THR A CA 1
ATOM 1794 C C . THR A 1 220 ? -1.764 11.076 -16.468 1.00 86.69 220 THR A C 1
ATOM 1796 O O . THR A 1 220 ? -2.767 10.591 -16.988 1.00 86.69 220 THR A O 1
ATOM 1799 N N . THR A 1 221 ? -0.557 10.530 -16.630 1.00 87.94 221 THR A N 1
ATOM 1800 C CA . THR A 1 221 ? -0.354 9.171 -17.155 1.00 87.94 221 THR A CA 1
ATOM 1801 C C . THR A 1 221 ? 0.581 8.384 -16.257 1.00 87.94 221 THR A C 1
ATOM 1803 O O . THR A 1 221 ? 1.467 8.931 -15.599 1.00 87.94 221 THR A O 1
ATOM 1806 N N . LEU A 1 222 ? 0.440 7.066 -16.337 1.00 88.06 222 LEU A N 1
ATOM 1807 C CA . LEU A 1 222 ? 1.374 6.088 -15.801 1.00 88.06 222 LEU A CA 1
ATOM 1808 C C . LEU A 1 222 ? 2.850 6.408 -16.157 1.00 88.06 222 LEU A C 1
ATOM 1810 O O . LEU A 1 222 ? 3.703 6.420 -15.269 1.00 88.06 222 LEU A O 1
ATOM 1814 N N . ALA A 1 223 ? 3.159 6.799 -17.401 1.00 85.62 223 ALA A N 1
ATOM 1815 C CA . ALA A 1 223 ? 4.517 7.227 -17.773 1.00 85.62 223 ALA A CA 1
ATOM 1816 C C . ALA A 1 223 ? 4.982 8.531 -17.080 1.00 85.62 223 ALA A C 1
ATOM 1818 O O . ALA A 1 223 ? 6.153 8.646 -16.720 1.00 85.62 223 ALA A O 1
ATOM 1819 N N . ARG A 1 224 ? 4.093 9.511 -16.845 1.00 85.69 224 ARG A N 1
ATOM 1820 C CA . ARG A 1 224 ? 4.435 10.752 -16.115 1.00 85.69 224 ARG A CA 1
ATOM 1821 C C . ARG A 1 224 ? 4.786 10.465 -14.655 1.00 85.69 224 ARG A C 1
ATOM 1823 O O . ARG A 1 224 ? 5.838 10.906 -14.196 1.00 85.69 224 ARG A O 1
ATOM 1830 N N . ILE A 1 225 ? 3.955 9.665 -13.979 1.00 91.12 225 ILE A N 1
ATOM 1831 C CA . ILE A 1 225 ? 4.205 9.151 -12.620 1.00 91.12 225 ILE A CA 1
ATOM 1832 C C . ILE A 1 225 ? 5.583 8.478 -12.564 1.00 91.12 225 ILE A C 1
ATOM 1834 O O . ILE A 1 225 ? 6.410 8.787 -11.708 1.00 91.12 225 ILE A O 1
ATOM 1838 N N . ARG A 1 226 ? 5.887 7.613 -13.538 1.00 90.06 226 ARG A N 1
ATOM 1839 C CA . ARG A 1 226 ? 7.187 6.945 -13.633 1.00 90.06 226 ARG A CA 1
ATOM 1840 C C . ARG A 1 226 ? 8.366 7.915 -13.785 1.00 90.06 226 ARG A C 1
ATOM 1842 O O . ARG A 1 226 ? 9.376 7.727 -13.109 1.00 90.06 226 ARG A O 1
ATOM 1849 N N . ILE A 1 227 ? 8.287 8.911 -14.672 1.00 88.31 227 ILE A N 1
ATOM 1850 C CA . ILE A 1 227 ? 9.389 9.868 -14.894 1.00 88.31 227 ILE A CA 1
ATOM 1851 C C . ILE A 1 227 ? 9.670 10.679 -13.623 1.00 88.31 227 ILE A C 1
ATOM 1853 O O . ILE A 1 227 ? 10.834 10.898 -13.285 1.00 88.31 227 ILE A O 1
ATOM 1857 N N . GLU A 1 228 ? 8.627 11.072 -12.891 1.00 91.44 228 GLU A N 1
ATOM 1858 C CA . GLU A 1 228 ? 8.759 11.707 -11.580 1.00 91.44 228 GLU A CA 1
ATOM 1859 C C . GLU A 1 228 ? 9.475 10.793 -10.575 1.00 91.44 228 GLU A C 1
ATOM 1861 O O . GLU A 1 228 ? 10.508 11.178 -10.032 1.00 91.44 228 GLU A O 1
ATOM 1866 N N . LEU A 1 229 ? 8.996 9.561 -10.381 1.00 92.50 229 LEU A N 1
ATOM 1867 C CA . LEU A 1 229 ? 9.586 8.594 -9.446 1.00 92.50 229 LEU A CA 1
ATOM 1868 C C . LEU A 1 229 ? 11.062 8.291 -9.771 1.00 92.50 229 LEU A C 1
ATOM 1870 O O . LEU A 1 229 ? 11.899 8.227 -8.870 1.00 92.50 229 LEU A O 1
ATOM 1874 N N . LEU A 1 230 ? 11.407 8.185 -11.059 1.00 90.25 230 LEU A N 1
ATOM 1875 C CA . LEU A 1 230 ? 12.789 8.029 -11.526 1.00 90.25 230 LEU A CA 1
ATOM 1876 C C . LEU A 1 230 ? 13.660 9.270 -11.252 1.00 90.25 230 LEU A C 1
ATOM 1878 O O . LEU A 1 230 ? 14.856 9.122 -10.993 1.00 90.25 230 LEU A O 1
ATOM 1882 N N . ASN A 1 231 ? 13.090 10.479 -11.311 1.00 90.25 231 ASN A N 1
ATOM 1883 C CA . ASN A 1 231 ? 13.772 11.727 -10.944 1.00 90.25 231 ASN A CA 1
ATOM 1884 C C . ASN A 1 231 ? 13.939 11.860 -9.415 1.00 90.25 231 ASN A C 1
ATOM 1886 O O . ASN A 1 231 ? 14.964 12.371 -8.968 1.00 90.25 231 ASN A O 1
ATOM 1890 N N . LEU A 1 232 ? 12.985 11.359 -8.617 1.00 90.81 232 LEU A N 1
ATOM 1891 C CA . LEU A 1 232 ? 13.100 11.239 -7.153 1.00 90.81 232 LEU A CA 1
ATOM 1892 C C . LEU A 1 232 ? 14.129 10.171 -6.727 1.00 90.81 232 LEU A C 1
ATOM 1894 O O . LEU A 1 232 ? 14.637 10.216 -5.609 1.00 90.81 232 LEU A O 1
ATOM 1898 N N . GLY A 1 233 ? 14.472 9.241 -7.624 1.00 90.50 233 GLY A N 1
ATOM 1899 C CA . GLY A 1 233 ? 15.522 8.237 -7.434 1.00 90.50 233 GLY A CA 1
ATOM 1900 C C . GLY A 1 233 ? 15.026 6.814 -7.164 1.00 90.50 233 GLY A C 1
ATOM 1901 O O . GLY A 1 233 ? 15.859 5.934 -6.934 1.00 90.50 233 GLY A O 1
ATOM 1902 N N . ALA A 1 234 ? 13.715 6.568 -7.228 1.00 90.06 234 ALA A N 1
ATOM 1903 C CA . ALA A 1 234 ? 13.150 5.227 -7.138 1.00 90.06 234 ALA A CA 1
ATOM 1904 C C . ALA A 1 234 ? 13.584 4.369 -8.341 1.00 90.06 234 ALA A C 1
ATOM 1906 O O . ALA A 1 234 ? 13.589 4.834 -9.482 1.00 90.06 234 ALA A O 1
ATOM 1907 N N . GLU A 1 235 ? 13.921 3.100 -8.098 1.00 85.69 235 GLU A N 1
ATOM 1908 C CA . GLU A 1 235 ? 14.239 2.135 -9.167 1.00 85.69 235 GLU A CA 1
ATOM 1909 C C . GLU A 1 235 ? 13.186 1.027 -9.310 1.00 85.69 235 GLU A C 1
ATOM 1911 O O . GLU A 1 235 ? 12.965 0.545 -10.419 1.00 85.69 235 GLU A O 1
ATOM 1916 N N . TYR A 1 236 ? 12.504 0.686 -8.212 1.00 85.56 236 TYR A N 1
ATOM 1917 C CA . TYR A 1 236 ? 11.317 -0.169 -8.164 1.00 85.56 236 TYR A CA 1
ATOM 1918 C C . TYR A 1 236 ? 10.314 0.454 -7.193 1.00 85.56 236 TYR A C 1
ATOM 1920 O O . TYR A 1 236 ? 10.718 1.033 -6.179 1.00 85.56 236 TYR A O 1
ATOM 1928 N N . VAL A 1 237 ? 9.022 0.330 -7.493 1.00 89.81 237 VAL A N 1
ATOM 1929 C CA . VAL A 1 237 ? 7.940 0.879 -6.668 1.00 89.81 237 VAL A CA 1
ATOM 1930 C C . VAL A 1 237 ? 6.857 -0.160 -6.412 1.00 89.81 237 VAL A C 1
ATOM 1932 O O . VAL A 1 237 ? 6.658 -1.061 -7.222 1.00 89.81 237 VAL A O 1
ATOM 1935 N N . TRP A 1 238 ? 6.162 -0.014 -5.289 1.00 91.12 238 TRP A N 1
ATOM 1936 C CA . TRP A 1 238 ? 4.937 -0.737 -4.970 1.00 91.12 238 TRP A CA 1
ATOM 1937 C C . TRP A 1 238 ? 3.771 0.256 -4.979 1.00 91.12 238 TRP A C 1
ATOM 1939 O O . TRP A 1 238 ? 3.867 1.318 -4.362 1.00 91.12 238 TRP A O 1
ATOM 1949 N N . LEU A 1 239 ? 2.695 -0.074 -5.696 1.00 91.81 239 LEU A N 1
ATOM 1950 C CA . LEU A 1 239 ? 1.519 0.779 -5.874 1.00 91.81 239 LEU A CA 1
ATOM 1951 C C . LEU A 1 239 ? 0.260 -0.091 -5.832 1.00 91.81 239 LEU A C 1
ATOM 1953 O O . LEU A 1 239 ? 0.099 -0.975 -6.671 1.00 91.81 239 LEU A O 1
ATOM 1957 N N . ASP A 1 240 ? -0.630 0.178 -4.882 1.00 89.44 240 ASP A N 1
ATOM 1958 C CA . ASP A 1 240 ? -1.853 -0.587 -4.600 1.00 89.44 240 ASP A CA 1
ATOM 1959 C C . ASP A 1 240 ? -2.724 -0.840 -5.839 1.00 89.44 240 ASP A C 1
ATOM 1961 O O . ASP A 1 240 ? -3.065 -1.988 -6.125 1.00 89.44 240 ASP A O 1
ATOM 1965 N N . VAL A 1 241 ? -3.016 0.194 -6.632 1.00 88.94 241 VAL A N 1
ATOM 1966 C CA . VAL A 1 241 ? -3.876 0.084 -7.826 1.00 88.94 241 VAL A CA 1
ATOM 1967 C C . VAL A 1 241 ? -3.291 -0.794 -8.946 1.00 88.94 241 VAL A C 1
ATOM 1969 O O . VAL A 1 241 ? -4.046 -1.298 -9.779 1.00 88.94 241 VAL A O 1
ATOM 1972 N N . LEU A 1 242 ? -1.968 -1.018 -8.955 1.00 88.50 242 LEU A N 1
ATOM 1973 C CA . LEU A 1 242 ? -1.287 -1.958 -9.860 1.00 88.50 242 LEU A CA 1
ATOM 1974 C C . LEU A 1 242 ? -1.094 -3.340 -9.226 1.00 88.50 242 LEU A C 1
ATOM 1976 O O . LEU A 1 242 ? -1.275 -4.355 -9.894 1.00 88.50 242 LEU A O 1
ATOM 1980 N N . CYS A 1 243 ? -0.695 -3.385 -7.954 1.00 86.88 243 CYS A N 1
ATOM 1981 C CA . CYS A 1 243 ? -0.280 -4.610 -7.276 1.00 86.88 243 CYS A CA 1
ATOM 1982 C C . CYS A 1 243 ? -1.452 -5.441 -6.734 1.00 86.88 243 CYS A C 1
ATOM 1984 O O . CYS A 1 243 ? -1.282 -6.644 -6.541 1.00 86.88 243 CYS A O 1
ATOM 1986 N N . PHE A 1 244 ? -2.622 -4.836 -6.502 1.00 88.44 244 PHE A N 1
ATOM 1987 C CA . PHE A 1 244 ? -3.848 -5.544 -6.133 1.00 88.44 244 PHE A CA 1
ATOM 1988 C C . PHE A 1 244 ? -4.812 -5.659 -7.308 1.00 88.44 244 PHE A C 1
ATOM 1990 O O . PHE A 1 244 ? -5.054 -4.695 -8.043 1.00 88.44 244 PHE A O 1
ATOM 1997 N N . ARG A 1 245 ? -5.435 -6.837 -7.422 1.00 90.06 245 ARG A N 1
ATOM 1998 C CA . ARG A 1 245 ? -6.534 -7.092 -8.350 1.00 90.06 245 ARG A CA 1
ATOM 1999 C C . ARG A 1 245 ? -7.700 -6.162 -8.040 1.00 90.06 245 ARG A C 1
ATOM 2001 O O . ARG A 1 245 ? -8.277 -6.224 -6.954 1.00 90.06 245 ARG A O 1
ATOM 2008 N N . GLN A 1 246 ? -8.033 -5.295 -8.990 1.00 88.56 246 GLN A N 1
ATOM 2009 C CA . GLN A 1 246 ? -9.188 -4.404 -8.891 1.00 88.56 246 GLN A CA 1
ATOM 2010 C C . GLN A 1 246 ? -10.471 -5.152 -9.271 1.00 88.56 246 GLN A C 1
ATOM 2012 O O . GLN A 1 246 ? -10.426 -6.168 -9.970 1.00 88.56 246 GLN A O 1
ATOM 2017 N N . LYS A 1 247 ? -11.626 -4.658 -8.810 1.00 86.06 247 LYS A N 1
ATOM 2018 C CA . LYS A 1 247 ? -12.932 -5.224 -9.176 1.00 86.06 247 LYS A CA 1
ATOM 2019 C C . LYS A 1 247 ? -13.135 -5.121 -10.692 1.00 86.06 247 LYS A C 1
ATOM 2021 O O . LYS A 1 247 ? -12.974 -4.046 -11.269 1.00 86.06 247 LYS A O 1
ATOM 2026 N N . LYS A 1 248 ? -13.536 -6.226 -11.320 1.00 84.25 248 LYS A N 1
ATOM 2027 C CA . LYS A 1 248 ? -13.856 -6.303 -12.750 1.00 84.25 248 LYS A CA 1
ATOM 2028 C C . LYS A 1 248 ? -15.325 -6.671 -12.916 1.00 84.25 248 LYS A C 1
ATOM 2030 O O . LYS A 1 248 ? -15.758 -7.741 -12.499 1.00 84.25 248 LYS A O 1
ATOM 2035 N N . GLU A 1 249 ? -16.110 -5.767 -13.488 1.00 82.50 249 GLU A N 1
ATOM 2036 C CA . GLU A 1 249 ? -17.545 -5.996 -13.660 1.00 82.50 249 GLU A CA 1
ATOM 2037 C C . GLU A 1 249 ? -17.815 -7.029 -14.762 1.00 82.50 249 GLU A C 1
ATOM 2039 O O . GLU A 1 249 ? -17.122 -7.067 -15.777 1.00 82.50 249 GLU A O 1
ATOM 2044 N N . GLY A 1 250 ? -18.813 -7.890 -14.542 1.00 86.62 250 GLY A N 1
ATOM 2045 C CA . GLY A 1 250 ? -19.180 -8.961 -15.475 1.00 86.62 250 GLY A CA 1
ATOM 2046 C C . GLY A 1 250 ? -18.275 -10.203 -15.465 1.00 86.62 250 GLY A C 1
ATOM 2047 O O . GLY A 1 250 ? -18.508 -11.093 -16.277 1.00 86.62 250 GLY A O 1
ATOM 2048 N N . ASP A 1 251 ? -17.287 -10.299 -14.566 1.00 90.06 251 ASP A N 1
ATOM 2049 C CA . ASP A 1 251 ? -16.322 -11.412 -14.510 1.00 90.06 251 ASP A CA 1
ATOM 2050 C C . ASP A 1 251 ? -16.305 -12.091 -13.117 1.00 90.06 251 ASP A C 1
ATOM 2052 O O . ASP A 1 251 ? -15.514 -11.715 -12.244 1.00 90.06 251 ASP A O 1
ATOM 2056 N N . PRO A 1 252 ? -17.195 -13.078 -12.866 1.00 90.94 252 PRO A N 1
ATOM 2057 C CA . PRO A 1 252 ? -17.303 -13.738 -11.563 1.00 90.94 252 PRO A CA 1
ATOM 2058 C C . PRO A 1 252 ? -16.059 -14.541 -11.163 1.00 90.94 252 PRO A C 1
ATOM 2060 O O . PRO A 1 252 ? -15.783 -14.677 -9.973 1.00 90.94 252 PRO A O 1
ATOM 2063 N N . GLU A 1 253 ? -15.297 -15.062 -12.128 1.00 91.31 253 GLU A N 1
ATOM 2064 C CA . GLU A 1 253 ? -14.090 -15.851 -11.857 1.00 91.31 253 GLU A CA 1
ATOM 2065 C C . GLU A 1 253 ? -12.943 -14.951 -11.385 1.00 91.31 253 GLU A C 1
ATOM 2067 O O . GLU A 1 253 ? -12.299 -15.245 -10.373 1.00 91.31 253 GLU A O 1
ATOM 2072 N N . LYS A 1 254 ? -12.724 -13.804 -12.046 1.00 89.94 254 LYS A N 1
ATOM 2073 C CA . LYS A 1 254 ? -11.756 -12.805 -11.573 1.00 89.94 254 LYS A CA 1
ATOM 2074 C C . LYS A 1 254 ? -12.185 -12.152 -10.261 1.00 89.94 254 LYS A C 1
ATOM 2076 O O . LYS A 1 254 ? -11.309 -11.826 -9.462 1.00 89.94 254 LYS A O 1
ATOM 2081 N N . GLU A 1 255 ? -13.483 -12.009 -9.998 1.00 91.44 255 GLU A N 1
ATOM 2082 C CA . GLU A 1 255 ? -13.986 -11.526 -8.705 1.00 91.44 255 GLU A CA 1
ATOM 2083 C C . GLU A 1 255 ? -13.769 -12.553 -7.576 1.00 91.44 255 GLU A C 1
ATOM 2085 O O . GLU A 1 255 ? -13.314 -12.184 -6.494 1.00 91.44 255 GLU A O 1
ATOM 2090 N N . ALA A 1 256 ? -13.994 -13.849 -7.823 1.00 92.31 256 ALA A N 1
ATOM 2091 C CA . ALA A 1 256 ? -13.700 -14.907 -6.851 1.00 92.31 256 ALA A CA 1
ATOM 2092 C C . ALA A 1 256 ? -12.195 -14.996 -6.529 1.00 92.31 256 ALA A C 1
ATOM 2094 O O . ALA A 1 256 ? -11.814 -15.079 -5.359 1.00 92.31 256 ALA A O 1
ATOM 2095 N N . LEU A 1 257 ? -11.336 -14.896 -7.553 1.00 91.94 257 LEU A N 1
ATOM 2096 C CA . LEU A 1 257 ? -9.883 -14.796 -7.375 1.00 91.94 257 LEU A CA 1
ATOM 2097 C C . LEU A 1 257 ? -9.492 -13.544 -6.579 1.00 91.94 257 LEU A C 1
ATOM 2099 O O . LEU A 1 257 ? -8.660 -13.637 -5.680 1.00 91.94 257 LEU A O 1
ATOM 2103 N N . ARG A 1 258 ? -10.131 -12.394 -6.845 1.00 92.75 258 ARG A N 1
ATOM 2104 C CA . ARG A 1 258 ? -9.903 -11.151 -6.091 1.00 92.75 258 ARG A CA 1
ATOM 2105 C C . ARG A 1 258 ? -10.178 -11.339 -4.603 1.00 92.75 258 ARG A C 1
ATOM 2107 O O . ARG A 1 258 ? -9.401 -10.851 -3.791 1.00 92.75 258 ARG A O 1
ATOM 2114 N N . VAL A 1 259 ? -11.252 -12.039 -4.240 1.00 92.25 259 VAL A N 1
ATOM 2115 C CA . VAL A 1 259 ? -11.630 -12.248 -2.833 1.00 92.25 259 VAL A CA 1
ATOM 2116 C C . VAL A 1 259 ? -10.619 -13.130 -2.087 1.00 92.25 259 VAL A C 1
ATOM 2118 O O . VAL A 1 259 ? -10.176 -12.730 -1.012 1.00 92.25 259 VAL A O 1
ATOM 2121 N N . GLU A 1 260 ? -10.190 -14.274 -2.636 1.00 91.25 260 GLU A N 1
ATOM 2122 C CA . GLU A 1 260 ? -9.193 -15.136 -1.960 1.00 91.25 260 GLU A CA 1
ATOM 2123 C C . GLU A 1 260 ? -7.770 -14.531 -1.992 1.00 91.25 260 GLU A C 1
ATOM 2125 O O . GLU A 1 260 ? -7.008 -14.748 -1.052 1.00 91.25 260 GLU A O 1
ATOM 2130 N N . GLU A 1 261 ? -7.413 -13.711 -2.992 1.00 91.62 261 GLU A N 1
ATOM 2131 C CA . GLU A 1 261 ? -6.183 -12.896 -2.959 1.00 91.62 261 GLU A CA 1
ATOM 2132 C C . GLU A 1 261 ? -6.246 -11.832 -1.847 1.00 91.62 261 GLU A C 1
ATOM 2134 O O . GLU A 1 261 ? -5.367 -11.771 -0.982 1.00 91.62 261 GLU A O 1
ATOM 2139 N N . TRP A 1 262 ? -7.307 -11.013 -1.827 1.00 93.25 262 TRP A N 1
ATOM 2140 C CA . TRP A 1 262 ? -7.476 -9.924 -0.856 1.00 93.25 262 TRP A CA 1
ATOM 2141 C C . TRP A 1 262 ? -7.505 -10.429 0.587 1.00 93.25 262 TRP A C 1
ATOM 2143 O O . TRP A 1 262 ? -6.973 -9.757 1.470 1.00 93.25 262 TRP A O 1
ATOM 2153 N N . ARG A 1 263 ? -8.051 -11.630 0.820 1.00 93.00 263 ARG A N 1
ATOM 2154 C CA . ARG A 1 263 ? -8.088 -12.316 2.120 1.00 93.00 263 ARG A CA 1
ATOM 2155 C C . ARG A 1 263 ? -6.748 -12.321 2.856 1.00 93.00 263 ARG A C 1
ATOM 2157 O O . ARG A 1 263 ? -6.746 -12.246 4.085 1.00 93.00 263 ARG A O 1
ATOM 2164 N N . LEU A 1 264 ? -5.643 -12.411 2.108 1.00 92.50 264 LEU A N 1
ATOM 2165 C CA . LEU A 1 264 ? -4.265 -12.420 2.604 1.00 92.50 264 LEU A CA 1
ATOM 2166 C C . LEU A 1 264 ? -3.514 -11.115 2.308 1.00 92.50 264 LEU A C 1
ATOM 2168 O O . LEU A 1 264 ? -2.837 -10.579 3.190 1.00 92.50 264 LEU A O 1
ATOM 2172 N N . ASP A 1 265 ? -3.613 -10.608 1.078 1.00 91.50 265 ASP A N 1
ATOM 2173 C CA . ASP A 1 265 ? -2.798 -9.478 0.625 1.00 91.50 265 ASP A CA 1
ATOM 2174 C C . ASP A 1 265 ? -3.297 -8.135 1.225 1.00 91.50 265 ASP A C 1
ATOM 2176 O O . ASP A 1 265 ? -2.471 -7.283 1.559 1.00 91.50 265 ASP A O 1
ATOM 2180 N N . VAL A 1 266 ? -4.606 -7.951 1.492 1.00 92.75 266 VAL A N 1
ATOM 2181 C CA . VAL A 1 266 ? -5.129 -6.715 2.129 1.00 92.75 266 VAL A CA 1
ATOM 2182 C C . VAL A 1 266 ? -4.718 -6.592 3.608 1.00 92.75 266 VAL A C 1
ATOM 2184 O O . VAL A 1 266 ? -4.195 -5.538 3.966 1.00 92.75 266 VAL A O 1
ATOM 2187 N N . PRO A 1 267 ? -4.834 -7.619 4.481 1.00 93.56 267 PRO A N 1
ATOM 2188 C CA . PRO A 1 267 ? -4.334 -7.523 5.855 1.00 93.56 267 PRO A CA 1
ATOM 2189 C C . PRO A 1 267 ? -2.820 -7.387 5.964 1.00 93.56 267 PRO A C 1
ATOM 2191 O O . PRO A 1 267 ? -2.338 -6.893 6.978 1.00 93.56 267 PRO A O 1
ATOM 2194 N N . THR A 1 268 ? -2.053 -7.836 4.964 1.00 91.94 268 THR A N 1
ATOM 2195 C CA . THR A 1 268 ? -0.582 -7.816 5.020 1.00 91.94 268 THR A CA 1
ATOM 2196 C C . THR A 1 268 ? 0.056 -6.594 4.355 1.00 91.94 268 THR A C 1
ATOM 2198 O O . THR A 1 268 ? 1.238 -6.349 4.608 1.00 91.94 268 THR A O 1
ATOM 2201 N N . ILE A 1 269 ? -0.714 -5.767 3.630 1.00 89.00 269 ILE A N 1
ATOM 2202 C CA . ILE A 1 269 ? -0.249 -4.561 2.916 1.00 89.00 269 ILE A CA 1
ATOM 2203 C C . ILE A 1 269 ? 0.675 -3.661 3.752 1.00 89.00 269 ILE A C 1
ATOM 2205 O O . ILE A 1 269 ? 1.704 -3.210 3.254 1.00 89.00 269 ILE A O 1
ATOM 2209 N N . GLY A 1 270 ? 0.368 -3.442 5.038 1.00 88.38 270 GLY A N 1
ATOM 2210 C CA . GLY A 1 270 ? 1.118 -2.533 5.915 1.00 88.38 270 GLY A CA 1
ATOM 2211 C C . GLY A 1 270 ? 2.619 -2.831 5.994 1.00 88.38 270 GLY A C 1
ATOM 2212 O O . GLY A 1 270 ? 3.419 -1.914 6.173 1.00 88.38 270 GLY A O 1
ATOM 2213 N N . ASN A 1 271 ? 3.039 -4.077 5.745 1.00 87.69 271 ASN A N 1
ATOM 2214 C CA . ASN A 1 271 ? 4.451 -4.455 5.723 1.00 87.69 271 ASN A CA 1
ATOM 2215 C C . ASN A 1 271 ? 5.283 -3.657 4.695 1.00 87.69 271 ASN A C 1
ATOM 2217 O O . ASN A 1 271 ? 6.468 -3.437 4.943 1.00 87.69 271 ASN A O 1
ATOM 2221 N N . VAL A 1 272 ? 4.692 -3.192 3.579 1.00 87.38 272 VAL A N 1
ATOM 2222 C CA . VAL A 1 272 ? 5.410 -2.389 2.560 1.00 87.38 272 VAL A CA 1
ATOM 2223 C C . VAL A 1 272 ? 5.614 -0.928 2.978 1.00 87.38 272 VAL A C 1
ATOM 2225 O O . VAL A 1 272 ? 6.538 -0.281 2.496 1.00 87.38 272 VAL A O 1
ATOM 2228 N N . TYR A 1 273 ? 4.792 -0.420 3.901 1.00 88.19 273 TYR A N 1
ATOM 2229 C CA . TYR A 1 273 ? 4.862 0.945 4.437 1.00 88.19 273 TYR A CA 1
ATOM 2230 C C . TYR A 1 273 ? 5.669 1.032 5.748 1.00 88.19 273 TYR A C 1
ATOM 2232 O O . TYR A 1 273 ? 5.759 2.086 6.380 1.00 88.19 273 TYR A O 1
ATOM 2240 N N . HIS A 1 274 ? 6.266 -0.078 6.186 1.00 76.94 274 HIS A N 1
ATOM 2241 C CA . HIS A 1 274 ? 6.998 -0.190 7.447 1.00 76.94 274 HIS A CA 1
ATOM 2242 C C . HIS A 1 274 ? 8.481 -0.555 7.214 1.00 76.94 274 HIS A C 1
ATOM 2244 O O . HIS A 1 274 ? 9.003 -0.478 6.103 1.00 76.94 274 HIS A O 1
ATOM 2250 N N . GLN A 1 275 ? 9.209 -0.885 8.288 1.00 65.56 275 GLN A N 1
ATOM 2251 C CA . GLN A 1 275 ? 10.620 -1.327 8.270 1.00 65.56 275 GLN A CA 1
ATOM 2252 C C . GLN A 1 275 ? 11.641 -0.379 7.595 1.00 65.56 275 GLN A C 1
ATOM 2254 O O . GLN A 1 275 ? 12.758 -0.795 7.283 1.00 65.56 275 GLN A O 1
ATOM 2259 N N . GLY A 1 276 ? 11.305 0.900 7.401 1.00 67.25 276 GLY A N 1
ATOM 2260 C CA . GLY A 1 276 ? 12.199 1.880 6.773 1.00 67.25 276 GLY A CA 1
ATOM 2261 C C . GLY A 1 276 ? 12.187 1.873 5.241 1.00 67.25 276 GLY A C 1
ATOM 2262 O O . GLY A 1 276 ? 13.140 2.363 4.636 1.00 67.25 276 GLY A O 1
ATOM 2263 N N . ALA A 1 277 ? 11.122 1.360 4.612 1.00 78.44 277 ALA A N 1
ATOM 2264 C CA . ALA A 1 277 ? 10.816 1.675 3.217 1.00 78.44 277 ALA A CA 1
ATOM 2265 C C . ALA A 1 277 ? 10.746 3.200 3.001 1.00 78.44 277 ALA A C 1
ATOM 2267 O O . ALA A 1 277 ? 10.391 3.950 3.917 1.00 78.44 277 ALA A O 1
ATOM 2268 N N . VAL A 1 278 ? 11.102 3.672 1.804 1.00 90.81 278 VAL A N 1
ATOM 2269 C CA . VAL A 1 278 ? 10.836 5.060 1.388 1.00 90.81 278 VAL A CA 1
ATOM 2270 C C . VAL A 1 278 ? 9.409 5.110 0.858 1.00 90.81 278 VAL A C 1
ATOM 2272 O O . VAL A 1 278 ? 9.053 4.285 0.016 1.00 90.81 278 VAL A O 1
ATOM 2275 N N . ILE A 1 279 ? 8.602 6.052 1.347 1.00 93.38 279 ILE A N 1
ATOM 2276 C CA . ILE A 1 279 ? 7.200 6.206 0.934 1.00 93.38 279 ILE A CA 1
ATOM 2277 C C . ILE A 1 279 ? 7.053 7.495 0.128 1.00 93.38 279 ILE A C 1
ATOM 2279 O O . ILE A 1 279 ? 7.499 8.546 0.581 1.00 93.38 279 ILE A O 1
ATOM 2283 N N . VAL A 1 280 ? 6.426 7.441 -1.046 1.00 95.31 280 VAL A N 1
ATOM 2284 C CA . VAL A 1 280 ? 6.064 8.631 -1.829 1.00 95.31 280 VAL A CA 1
ATOM 2285 C C . VAL A 1 280 ? 4.605 8.981 -1.555 1.00 95.31 280 VAL A C 1
ATOM 2287 O O . VAL A 1 280 ? 3.713 8.204 -1.897 1.00 95.31 280 VAL A O 1
ATOM 2290 N N . HIS A 1 281 ? 4.361 10.141 -0.941 1.00 94.50 281 HIS A N 1
ATOM 2291 C CA . HIS A 1 281 ? 3.016 10.623 -0.610 1.00 94.50 281 HIS A CA 1
ATOM 2292 C C . HIS A 1 281 ? 2.495 11.606 -1.662 1.00 94.50 281 HIS A C 1
ATOM 2294 O O . HIS A 1 281 ? 3.042 12.697 -1.827 1.00 94.50 281 HIS A O 1
ATOM 2300 N N . TYR A 1 282 ? 1.403 11.246 -2.339 1.00 94.25 282 TYR A N 1
ATOM 2301 C CA . TYR A 1 282 ? 0.685 12.099 -3.294 1.00 94.25 282 TYR A CA 1
ATOM 2302 C C . TYR A 1 282 ? -0.620 12.635 -2.683 1.00 94.25 282 TYR A C 1
ATOM 2304 O O . TYR A 1 282 ? -1.717 12.127 -2.945 1.00 94.25 282 TYR A O 1
ATOM 2312 N N . PHE A 1 283 ? -0.504 13.687 -1.868 1.00 93.00 283 PHE A N 1
ATOM 2313 C CA . PHE A 1 283 ? -1.616 14.252 -1.087 1.00 93.00 283 PHE A CA 1
ATOM 2314 C C . PHE A 1 283 ? -2.781 14.811 -1.929 1.00 93.00 283 PHE A C 1
ATOM 2316 O O . PHE A 1 283 ? -3.906 14.892 -1.443 1.00 93.00 283 PHE A O 1
ATOM 2323 N N . SER A 1 284 ? -2.553 15.145 -3.201 1.00 89.56 284 SER A N 1
ATOM 2324 C CA . SER A 1 284 ? -3.578 15.698 -4.108 1.00 89.56 284 SER A CA 1
ATOM 2325 C C . SER A 1 284 ? -4.035 14.709 -5.194 1.00 89.56 284 SER A C 1
ATOM 2327 O O . SER A 1 284 ? -4.703 15.110 -6.149 1.00 89.56 284 SER A O 1
ATOM 2329 N N . GLY A 1 285 ? -3.675 13.426 -5.054 1.00 91.12 285 GLY A N 1
ATOM 2330 C CA . GLY A 1 285 ? -3.966 12.336 -5.995 1.00 91.12 285 GLY A CA 1
ATOM 2331 C C . GLY A 1 285 ? -2.720 11.856 -6.749 1.00 91.12 285 GLY A C 1
ATOM 2332 O O . GLY A 1 285 ? -1.792 12.628 -6.989 1.00 91.12 285 GLY A O 1
ATOM 2333 N N . LEU A 1 286 ? -2.686 10.568 -7.107 1.00 93.00 286 LEU A N 1
ATOM 2334 C CA . LEU A 1 286 ? -1.527 9.893 -7.711 1.00 93.00 286 LEU A CA 1
ATOM 2335 C C . LEU A 1 286 ? -0.983 10.639 -8.943 1.00 93.00 286 LEU A C 1
ATOM 2337 O O . LEU A 1 286 ? -1.691 10.791 -9.935 1.00 93.00 286 LEU A O 1
ATOM 2341 N N . GLY A 1 287 ? 0.278 11.078 -8.910 1.00 90.62 287 GLY A N 1
ATOM 2342 C CA . GLY A 1 287 ? 0.899 11.781 -10.041 1.00 90.62 287 GLY A CA 1
ATOM 2343 C C . GLY A 1 287 ? 0.325 13.167 -10.342 1.00 90.62 287 GLY A C 1
ATOM 2344 O O . GLY A 1 287 ? 0.529 13.668 -11.452 1.00 90.62 287 GLY A O 1
ATOM 2345 N N . ARG A 1 288 ? -0.421 13.765 -9.402 1.00 89.38 288 ARG A N 1
ATOM 2346 C CA . ARG A 1 288 ? -0.970 15.124 -9.500 1.00 89.38 288 ARG A CA 1
ATOM 2347 C C . ARG A 1 288 ? -0.121 16.110 -8.685 1.00 89.38 288 ARG A C 1
ATOM 2349 O O . ARG A 1 288 ? 0.488 15.699 -7.696 1.00 89.38 288 ARG A O 1
ATOM 2356 N N . PRO A 1 289 ? -0.077 17.403 -9.060 1.00 89.75 289 PRO A N 1
ATOM 2357 C CA . PRO A 1 289 ? 0.645 18.420 -8.300 1.00 89.75 289 PRO A CA 1
ATOM 2358 C C . PRO A 1 289 ? 0.144 18.537 -6.858 1.00 89.75 289 PRO A C 1
ATOM 2360 O O . PRO A 1 289 ? -1.065 18.592 -6.640 1.00 89.75 289 PRO A O 1
ATOM 2363 N N . PHE A 1 290 ? 1.052 18.634 -5.886 1.00 90.62 290 PHE A N 1
ATOM 2364 C CA . PHE A 1 290 ? 0.692 18.838 -4.488 1.00 90.62 290 PHE A CA 1
ATOM 2365 C C . PHE A 1 290 ? 0.174 20.265 -4.288 1.00 90.62 290 PHE A C 1
ATOM 2367 O O . PHE A 1 290 ? 0.870 21.249 -4.551 1.00 90.62 290 PHE A O 1
ATOM 2374 N N . GLN A 1 291 ? -1.067 20.355 -3.833 1.00 88.00 291 GLN A N 1
ATOM 2375 C CA . GLN A 1 291 ? -1.784 21.563 -3.459 1.00 88.00 291 GLN A CA 1
ATOM 2376 C C . GLN A 1 291 ? -2.530 21.278 -2.154 1.00 88.00 291 GLN A C 1
ATOM 2378 O O . GLN A 1 291 ? -3.064 20.179 -1.978 1.00 88.00 291 GLN A O 1
ATOM 2383 N N . VAL A 1 292 ? -2.602 22.265 -1.260 1.00 85.88 292 VAL A N 1
ATOM 2384 C CA . VAL A 1 292 ? -3.559 22.219 -0.150 1.00 85.88 292 VAL A CA 1
ATOM 2385 C C . VAL A 1 292 ? -4.904 22.674 -0.690 1.00 85.88 292 VAL A C 1
ATOM 2387 O O . VAL A 1 292 ? -5.037 23.795 -1.171 1.00 85.88 292 VAL A O 1
ATOM 2390 N N . GLY A 1 293 ? -5.887 21.785 -0.645 1.00 78.75 293 GLY A N 1
ATOM 2391 C CA . GLY A 1 293 ? -7.239 22.049 -1.108 1.00 78.75 293 GLY A CA 1
ATOM 2392 C C . GLY A 1 293 ? -8.185 21.012 -0.527 1.00 78.75 293 GLY A C 1
ATOM 2393 O O . GLY A 1 293 ? -7.854 19.829 -0.511 1.00 78.75 293 GLY A O 1
ATOM 2394 N N . ASP A 1 294 ? -9.325 21.487 -0.026 1.00 79.75 294 ASP A N 1
ATOM 2395 C CA . ASP A 1 294 ? -10.385 20.684 0.593 1.00 79.75 294 ASP A CA 1
ATOM 2396 C C . ASP A 1 294 ? -9.867 19.654 1.622 1.00 79.75 294 ASP A C 1
ATOM 2398 O O . ASP A 1 294 ? -10.055 18.441 1.506 1.00 79.75 294 ASP A O 1
ATOM 2402 N N . LEU A 1 295 ? -9.172 20.165 2.648 1.00 87.94 295 LEU A N 1
ATOM 2403 C CA . LEU A 1 295 ? -8.627 19.372 3.762 1.00 87.94 295 LEU A CA 1
ATOM 2404 C C . LEU A 1 295 ? -9.690 18.579 4.529 1.00 87.94 295 LEU A C 1
ATOM 2406 O O . LEU A 1 295 ? -9.357 17.592 5.186 1.00 87.94 295 LEU A O 1
ATOM 2410 N N . ASP A 1 296 ? -10.939 19.026 4.457 1.00 87.44 296 ASP A N 1
ATOM 2411 C CA . ASP A 1 296 ? -12.086 18.466 5.160 1.00 87.44 296 ASP A CA 1
ATOM 2412 C C . ASP A 1 296 ? -12.831 17.418 4.294 1.00 87.44 296 ASP A C 1
ATOM 2414 O O . ASP A 1 296 ? -13.730 16.731 4.779 1.00 87.44 296 ASP A O 1
ATOM 2418 N N . SER A 1 297 ? -12.412 17.217 3.034 1.00 89.06 297 SER A N 1
ATOM 2419 C CA . SER A 1 297 ? -12.920 16.166 2.146 1.00 89.06 297 SER A CA 1
ATOM 2420 C C . SER A 1 297 ? -12.608 14.763 2.655 1.00 89.06 297 SER A C 1
ATOM 2422 O O . SER A 1 297 ? -11.451 14.413 2.905 1.00 89.06 297 SER A O 1
ATOM 2424 N N . ASN A 1 298 ? -13.612 13.887 2.639 1.00 89.31 298 ASN A N 1
ATOM 2425 C CA . ASN A 1 298 ? -13.452 12.450 2.879 1.00 89.31 298 ASN A CA 1
ATOM 2426 C C . ASN A 1 298 ? -12.444 11.761 1.929 1.00 89.31 298 ASN A C 1
ATOM 2428 O O . ASN A 1 298 ? -11.969 10.672 2.240 1.00 89.31 298 ASN A O 1
ATOM 2432 N N . ARG A 1 299 ? -12.105 12.352 0.772 1.00 86.50 299 ARG A N 1
ATOM 2433 C CA . ARG A 1 299 ? -11.113 11.781 -0.163 1.00 86.50 299 ARG A CA 1
ATOM 2434 C C . ARG A 1 299 ? -9.695 12.319 0.023 1.00 86.50 299 ARG A C 1
ATOM 2436 O O . ARG A 1 299 ? -8.754 11.703 -0.487 1.00 86.50 299 ARG A O 1
ATOM 2443 N N . HIS A 1 300 ? -9.535 13.437 0.736 1.00 90.81 300 HIS A N 1
ATOM 2444 C CA . HIS A 1 300 ? -8.228 14.023 1.011 1.00 90.81 300 HIS A CA 1
ATOM 2445 C C . HIS A 1 300 ? -7.374 13.065 1.851 1.00 90.81 300 HIS A C 1
ATOM 2447 O O . HIS A 1 300 ? -7.882 12.360 2.724 1.00 90.81 300 HIS A O 1
ATOM 2453 N N . TRP A 1 301 ? -6.063 13.038 1.594 1.00 93.50 301 TRP A N 1
ATOM 2454 C CA . TRP A 1 301 ? -5.158 12.010 2.113 1.00 93.50 301 TRP A CA 1
ATOM 2455 C C . TRP A 1 301 ? -5.258 11.828 3.627 1.00 93.50 301 TRP A C 1
ATOM 2457 O O . TRP A 1 301 ? -5.413 10.707 4.097 1.00 93.50 301 TRP A O 1
ATOM 2467 N N . LEU A 1 302 ? -5.249 12.930 4.384 1.00 92.75 302 LEU A N 1
ATOM 2468 C CA . LEU A 1 302 ? -5.317 12.926 5.852 1.00 92.75 302 LEU A CA 1
ATOM 2469 C C . LEU A 1 302 ? -6.554 12.194 6.407 1.00 92.75 302 LEU A C 1
ATOM 2471 O O . LEU A 1 302 ? -6.523 11.721 7.538 1.00 92.75 302 LEU A O 1
ATOM 2475 N N . ASN A 1 303 ? -7.617 12.069 5.610 1.00 93.00 303 ASN A N 1
ATOM 2476 C CA . ASN A 1 303 ? -8.901 11.534 6.043 1.00 93.00 303 ASN A CA 1
ATOM 2477 C C . ASN A 1 303 ? -9.135 10.077 5.606 1.00 93.00 303 ASN A C 1
ATOM 2479 O O . ASN A 1 303 ? -10.140 9.506 6.012 1.00 93.00 303 ASN A O 1
ATOM 2483 N N . ARG A 1 304 ? -8.248 9.425 4.831 1.00 93.12 304 ARG A N 1
ATOM 2484 C CA . ARG A 1 304 ? -8.424 7.994 4.478 1.00 93.12 304 ARG A CA 1
ATOM 2485 C C . ARG A 1 304 ? -8.092 7.071 5.656 1.00 93.12 304 ARG A C 1
ATOM 2487 O O . ARG A 1 304 ? -7.140 7.322 6.387 1.00 93.12 304 ARG A O 1
ATOM 2494 N N . ALA A 1 305 ? -8.786 5.939 5.773 1.00 92.69 305 ALA A N 1
ATOM 2495 C CA . ALA A 1 305 ? -8.507 4.913 6.787 1.00 92.69 305 ALA A CA 1
ATOM 2496 C C . ALA A 1 305 ? -7.058 4.387 6.730 1.00 92.69 305 ALA A C 1
ATOM 2498 O O . ALA A 1 305 ? -6.361 4.324 7.743 1.00 92.69 305 ALA A O 1
ATOM 2499 N N . TRP A 1 306 ? -6.576 4.081 5.523 1.00 92.75 306 TRP A N 1
ATOM 2500 C CA . TRP A 1 306 ? -5.227 3.554 5.292 1.00 92.75 306 TRP A CA 1
ATOM 2501 C C . TRP A 1 306 ? -4.102 4.529 5.662 1.00 92.75 306 TRP A C 1
ATOM 2503 O O . TRP A 1 306 ? -2.991 4.097 5.954 1.00 92.75 306 TRP A O 1
ATOM 2513 N N . THR A 1 307 ? -4.379 5.832 5.733 1.00 92.75 307 THR A N 1
ATOM 2514 C CA . THR A 1 307 ? -3.371 6.870 5.986 1.00 92.75 307 THR A CA 1
ATOM 2515 C C . THR A 1 307 ? -2.661 6.715 7.329 1.00 92.75 307 THR A C 1
ATOM 2517 O O . THR A 1 307 ? -1.461 6.966 7.410 1.00 92.75 307 THR A O 1
ATOM 2520 N N . LEU A 1 308 ? -3.347 6.224 8.367 1.00 91.81 308 LEU A N 1
ATOM 2521 C CA . LEU A 1 308 ? -2.704 5.919 9.650 1.00 91.81 308 LEU A CA 1
ATOM 2522 C C . LEU A 1 308 ? -1.640 4.812 9.516 1.00 91.81 308 LEU A C 1
ATOM 2524 O O . LEU A 1 308 ? -0.642 4.839 10.221 1.00 91.81 308 LEU A O 1
ATOM 2528 N N . GLN A 1 309 ? -1.810 3.868 8.591 1.00 90.38 309 GLN A N 1
ATOM 2529 C CA . GLN A 1 309 ? -0.848 2.793 8.330 1.00 90.38 309 GLN A CA 1
ATOM 2530 C C . GLN A 1 309 ? 0.261 3.213 7.339 1.00 90.38 309 GLN A C 1
ATOM 2532 O O . GLN A 1 309 ? 1.358 2.660 7.361 1.00 90.38 309 GLN A O 1
ATOM 2537 N N . GLU A 1 310 ? -0.017 4.190 6.473 1.00 92.31 310 GLU A N 1
ATOM 2538 C CA . GLU A 1 310 ? 0.861 4.648 5.381 1.00 92.31 310 GLU A CA 1
ATOM 2539 C C . GLU A 1 310 ? 1.731 5.875 5.731 1.00 92.31 310 GLU A C 1
ATOM 2541 O O . GLU A 1 310 ? 2.599 6.275 4.946 1.00 92.31 310 GLU A O 1
ATOM 2546 N N . ILE A 1 311 ? 1.503 6.513 6.883 1.00 89.81 311 ILE A N 1
ATOM 2547 C CA . ILE A 1 311 ? 2.249 7.696 7.337 1.00 89.81 311 ILE A CA 1
ATOM 2548 C C . ILE A 1 311 ? 3.593 7.316 7.982 1.00 89.81 311 ILE A C 1
ATOM 2550 O O . ILE A 1 311 ? 3.688 6.376 8.769 1.00 89.81 311 ILE A O 1
ATOM 2554 N N . SER A 1 312 ? 4.658 8.054 7.656 1.00 85.19 312 SER A N 1
ATOM 2555 C CA . SER A 1 312 ? 6.037 7.737 8.062 1.00 85.19 312 SER A CA 1
ATOM 2556 C C . SER A 1 312 ? 6.919 8.987 8.089 1.00 85.19 312 SER A C 1
ATOM 2558 O O . SER A 1 312 ? 6.629 9.963 7.400 1.00 85.19 312 SER A O 1
ATOM 2560 N N . MET A 1 313 ? 8.031 8.941 8.835 1.00 71.25 313 MET A N 1
ATOM 2561 C CA . MET A 1 313 ? 9.099 9.951 8.736 1.00 71.25 313 MET A CA 1
ATOM 2562 C C . MET A 1 313 ? 9.931 9.806 7.456 1.00 71.25 313 MET A C 1
ATOM 2564 O O . MET A 1 313 ? 10.539 10.773 7.005 1.00 71.25 313 MET A O 1
ATOM 2568 N N . ASN A 1 314 ? 10.002 8.601 6.879 1.00 81.75 314 ASN A N 1
ATOM 2569 C CA . ASN A 1 314 ? 10.824 8.306 5.700 1.00 81.75 314 ASN A CA 1
ATOM 2570 C C . ASN A 1 314 ? 10.054 8.591 4.395 1.00 81.75 314 ASN A C 1
ATOM 2572 O O . ASN A 1 314 ? 10.024 7.782 3.466 1.00 81.75 314 ASN A O 1
ATOM 2576 N N . SER A 1 315 ? 9.365 9.732 4.382 1.00 88.50 315 SER A N 1
ATOM 2577 C CA . SER A 1 315 ? 8.436 10.170 3.345 1.00 88.50 315 SER A CA 1
ATOM 2578 C C . SER A 1 315 ? 9.083 11.146 2.364 1.00 88.50 315 SER A C 1
ATOM 2580 O O . SER A 1 315 ? 9.678 12.146 2.773 1.00 88.50 315 SER A O 1
ATOM 2582 N N . VAL A 1 316 ? 8.872 10.922 1.072 1.00 92.31 316 VAL A N 1
ATOM 2583 C CA . VAL A 1 316 ? 9.126 11.879 -0.008 1.00 92.31 316 VAL A CA 1
ATOM 2584 C C . VAL A 1 316 ? 7.779 12.429 -0.475 1.00 92.31 316 VAL A C 1
ATOM 2586 O O . VAL A 1 316 ? 6.836 11.673 -0.694 1.00 92.31 316 VAL A O 1
ATOM 2589 N N . LYS A 1 317 ? 7.669 13.748 -0.644 1.00 92.12 317 LYS A N 1
ATOM 2590 C CA . LYS A 1 317 ? 6.452 14.362 -1.189 1.00 92.12 317 LYS A CA 1
ATOM 2591 C C . LYS A 1 317 ? 6.433 14.181 -2.709 1.00 92.12 317 LYS A C 1
ATOM 2593 O O . LYS A 1 317 ? 7.371 14.611 -3.377 1.00 92.12 317 LYS A O 1
ATOM 2598 N N . GLY A 1 318 ? 5.383 13.560 -3.238 1.00 92.19 318 GLY A N 1
ATOM 2599 C CA . GLY A 1 318 ? 5.091 13.546 -4.670 1.00 92.19 318 GLY A CA 1
ATOM 2600 C C . GLY A 1 318 ? 4.371 14.825 -5.106 1.00 92.19 318 GLY A C 1
ATOM 2601 O O . GLY A 1 318 ? 3.784 15.536 -4.290 1.00 92.19 318 GLY A O 1
ATOM 2602 N N . GLY A 1 319 ? 4.408 15.122 -6.400 1.00 90.44 319 GLY A N 1
ATOM 2603 C CA . GLY A 1 319 ? 3.687 16.223 -7.026 1.00 90.44 319 GLY A CA 1
ATOM 2604 C C . GLY A 1 319 ? 4.327 17.604 -6.865 1.00 90.44 319 GLY A C 1
ATOM 2605 O O . GLY A 1 319 ? 3.616 18.597 -6.996 1.00 90.44 319 GLY A O 1
ATOM 2606 N N . ILE A 1 320 ? 5.624 17.732 -6.567 1.00 89.38 320 ILE A N 1
ATOM 2607 C CA . ILE A 1 320 ? 6.228 19.046 -6.268 1.00 89.38 320 ILE A CA 1
ATOM 2608 C C . ILE A 1 320 ? 6.454 19.874 -7.542 1.00 89.38 320 ILE A C 1
ATOM 2610 O O . ILE A 1 320 ? 7.529 19.894 -8.145 1.00 89.38 320 ILE A O 1
ATOM 2614 N N . ALA A 1 321 ? 5.408 20.590 -7.954 1.00 84.06 321 ALA A N 1
ATOM 2615 C CA . ALA A 1 321 ? 5.476 21.549 -9.041 1.00 84.06 321 ALA A CA 1
ATOM 2616 C C . ALA A 1 321 ? 6.093 22.890 -8.607 1.00 84.06 321 ALA A C 1
ATOM 2618 O O . ALA A 1 321 ? 6.178 23.204 -7.423 1.00 84.06 321 ALA A O 1
ATOM 2619 N N . SER A 1 322 ? 6.462 23.735 -9.574 1.00 79.81 322 SER A N 1
ATOM 2620 C CA . SER A 1 322 ? 7.015 25.076 -9.309 1.00 79.81 322 SER A CA 1
ATOM 2621 C C . SER A 1 322 ? 6.069 25.993 -8.521 1.00 79.81 322 SER A C 1
ATOM 2623 O O . SER A 1 322 ? 6.529 26.879 -7.808 1.00 79.81 322 SER A O 1
ATOM 2625 N N . TYR A 1 323 ? 4.757 25.765 -8.617 1.00 81.12 323 TYR A N 1
ATOM 2626 C CA . TYR A 1 323 ? 3.723 26.425 -7.808 1.00 81.12 323 TYR A CA 1
ATOM 2627 C C . TYR A 1 323 ? 3.390 25.681 -6.501 1.00 81.12 323 TYR A C 1
ATOM 2629 O O . TYR A 1 323 ? 2.730 26.246 -5.636 1.00 81.12 323 TYR A O 1
ATOM 2637 N N . SER A 1 324 ? 3.868 24.446 -6.321 1.00 83.56 324 SER A N 1
ATOM 2638 C CA . SER A 1 324 ? 3.750 23.686 -5.066 1.00 83.56 324 SER A CA 1
ATOM 2639 C C . SER A 1 324 ? 4.824 24.062 -4.041 1.00 83.56 324 SER A C 1
ATOM 2641 O O . SER A 1 324 ? 4.732 23.632 -2.897 1.00 83.56 324 SER A O 1
ATOM 2643 N N . GLU A 1 325 ? 5.839 24.849 -4.416 1.00 76.25 325 GLU A N 1
ATOM 2644 C CA . GLU A 1 325 ? 7.008 25.163 -3.578 1.00 76.25 325 GLU A CA 1
ATOM 2645 C C . GLU A 1 325 ? 6.627 25.718 -2.193 1.00 76.25 325 GLU A C 1
ATOM 2647 O O . GLU A 1 325 ? 7.125 25.233 -1.181 1.00 76.25 325 GLU A O 1
ATOM 2652 N N . GLY A 1 326 ? 5.677 26.661 -2.129 1.00 81.19 326 GLY A N 1
ATOM 2653 C CA . GLY A 1 326 ? 5.199 27.242 -0.863 1.00 81.19 326 GLY A CA 1
ATOM 2654 C C . GLY A 1 326 ? 4.438 26.266 0.045 1.00 81.19 326 GLY A C 1
ATOM 2655 O O . GLY A 1 326 ? 4.355 26.493 1.248 1.00 81.19 326 GLY A O 1
ATOM 2656 N N . VAL A 1 327 ? 3.932 25.161 -0.512 1.00 85.94 327 VAL A N 1
ATOM 2657 C CA . VAL A 1 327 ? 3.312 24.059 0.238 1.00 85.94 327 VAL A CA 1
ATOM 2658 C C . VAL A 1 327 ? 4.362 23.014 0.627 1.00 85.94 327 VAL A C 1
ATOM 2660 O O . VAL A 1 327 ? 4.356 22.487 1.740 1.00 85.94 327 VAL A O 1
ATOM 2663 N N . ALA A 1 328 ? 5.280 22.696 -0.287 1.00 84.69 328 ALA A N 1
ATOM 2664 C CA . ALA A 1 328 ? 6.328 21.701 -0.098 1.00 84.69 328 ALA A CA 1
ATOM 2665 C C . ALA A 1 328 ? 7.327 22.127 0.986 1.00 84.69 328 ALA A C 1
ATOM 2667 O O . ALA A 1 328 ? 7.674 21.313 1.846 1.00 84.69 328 ALA A O 1
ATOM 2668 N N . ASN A 1 329 ? 7.722 23.401 0.951 1.00 86.50 329 ASN A N 1
ATOM 2669 C CA . ASN A 1 329 ? 8.653 24.067 1.853 1.00 86.50 329 ASN A CA 1
ATOM 2670 C C . ASN A 1 329 ? 7.933 25.264 2.511 1.00 86.50 329 ASN A C 1
ATOM 2672 O O . ASN A 1 329 ? 8.125 26.412 2.098 1.00 86.50 329 ASN A O 1
ATOM 2676 N N . PRO A 1 330 ? 7.056 25.005 3.501 1.00 89.69 330 PRO A N 1
ATOM 2677 C CA . PRO A 1 330 ? 6.227 26.034 4.118 1.00 89.69 330 PRO A CA 1
ATOM 2678 C C . PRO A 1 330 ? 7.070 27.077 4.853 1.00 89.69 330 PRO A C 1
ATOM 2680 O O . PRO A 1 330 ? 8.091 26.756 5.466 1.00 89.69 330 PRO A O 1
ATOM 2683 N N . LYS A 1 331 ? 6.610 28.330 4.833 1.00 91.44 331 LYS A N 1
ATOM 2684 C CA . LYS A 1 331 ? 7.217 29.425 5.598 1.00 91.44 331 LYS A CA 1
ATOM 2685 C C . LYS A 1 331 ? 6.471 29.649 6.907 1.00 91.44 331 LYS A C 1
ATOM 2687 O O . LYS A 1 331 ? 5.242 29.584 6.937 1.00 91.44 331 LYS A O 1
ATOM 2692 N N . VAL A 1 332 ? 7.233 29.979 7.943 1.00 93.12 332 VAL A N 1
ATOM 2693 C CA . VAL A 1 332 ? 6.725 30.476 9.223 1.00 93.12 332 VAL A CA 1
ATOM 2694 C C . VAL A 1 332 ? 7.125 31.935 9.432 1.00 93.12 332 VAL A C 1
ATOM 2696 O O . VAL A 1 332 ? 8.057 32.419 8.782 1.00 93.12 332 VAL A O 1
ATOM 2699 N N . ASP A 1 333 ? 6.392 32.629 10.294 1.00 93.19 333 ASP A N 1
ATOM 2700 C CA . ASP A 1 333 ? 6.663 33.998 10.723 1.00 93.19 333 ASP A CA 1
ATOM 2701 C C . ASP A 1 333 ? 7.725 34.060 11.850 1.00 93.19 333 ASP A C 1
ATOM 2703 O O . ASP A 1 333 ? 8.436 33.089 12.117 1.00 93.19 333 ASP A O 1
ATOM 2707 N N . GLU A 1 334 ? 7.856 35.215 12.512 1.00 94.19 334 GLU A N 1
ATOM 2708 C CA . GLU A 1 334 ? 8.778 35.400 13.644 1.00 94.19 334 GLU A CA 1
ATOM 2709 C C . GLU A 1 334 ? 8.332 34.709 14.947 1.00 94.19 334 GLU A C 1
ATOM 2711 O O . GLU A 1 334 ? 9.168 34.458 15.817 1.00 94.19 334 GLU A O 1
ATOM 2716 N N . ASN A 1 335 ? 7.051 34.347 15.065 1.00 91.88 335 ASN A N 1
ATOM 2717 C CA . ASN A 1 335 ? 6.484 33.605 16.194 1.00 91.88 335 ASN A CA 1
ATOM 2718 C C . ASN A 1 335 ? 6.553 32.077 15.988 1.00 91.88 335 ASN A C 1
ATOM 2720 O O . ASN A 1 335 ? 6.423 31.313 16.946 1.00 91.88 335 ASN A O 1
ATOM 2724 N N . GLY A 1 336 ? 6.791 31.626 14.752 1.00 89.00 336 GLY A N 1
ATOM 2725 C CA . GLY A 1 336 ? 6.796 30.218 14.353 1.00 89.00 336 GLY A CA 1
ATOM 2726 C C . GLY A 1 336 ? 5.453 29.718 13.809 1.00 89.00 336 GLY A C 1
ATOM 2727 O O . GLY A 1 336 ? 5.306 28.516 13.582 1.00 89.00 336 GLY A O 1
ATOM 2728 N N . GLU A 1 337 ? 4.485 30.608 13.579 1.00 91.25 337 GLU A N 1
ATOM 2729 C CA . GLU A 1 337 ? 3.201 30.285 12.957 1.00 91.25 337 GLU A CA 1
ATOM 2730 C C . GLU A 1 337 ? 3.319 30.253 11.428 1.00 91.25 337 GLU A C 1
ATOM 2732 O O . GLU A 1 337 ? 4.119 30.967 10.826 1.00 91.25 337 GLU A O 1
ATOM 2737 N N . TYR A 1 338 ? 2.528 29.406 10.769 1.00 92.19 338 TYR A N 1
ATOM 2738 C CA . TYR A 1 338 ? 2.561 29.265 9.312 1.00 92.19 338 TYR A CA 1
ATOM 2739 C C . TYR A 1 338 ? 1.971 30.499 8.616 1.00 92.19 338 TYR A C 1
ATOM 2741 O O . TYR A 1 338 ? 0.828 30.866 8.871 1.00 92.19 338 TYR A O 1
ATOM 2749 N N . ILE A 1 339 ? 2.727 31.094 7.683 1.00 92.94 339 ILE A N 1
ATOM 2750 C CA . ILE A 1 339 ? 2.307 32.307 6.945 1.00 92.94 339 ILE A CA 1
ATOM 2751 C C . ILE A 1 339 ? 1.064 32.044 6.075 1.00 92.94 339 ILE A C 1
ATOM 2753 O O . ILE A 1 339 ? 0.262 32.945 5.840 1.00 92.94 339 ILE A O 1
ATOM 2757 N N . ASP A 1 340 ? 0.906 30.808 5.601 1.00 91.69 340 ASP A N 1
ATOM 2758 C CA . ASP A 1 340 ? -0.298 30.318 4.932 1.00 91.69 340 ASP A CA 1
ATOM 2759 C C . ASP A 1 340 ? -1.107 29.464 5.936 1.00 91.69 340 ASP A C 1
ATOM 2761 O O . ASP A 1 340 ? -0.621 28.402 6.353 1.00 91.69 340 ASP A O 1
ATOM 2765 N N . PRO A 1 341 ? -2.314 29.903 6.355 1.00 90.81 341 PRO A N 1
ATOM 2766 C CA . PRO A 1 341 ? -3.095 29.203 7.372 1.00 90.81 341 PRO A CA 1
ATOM 2767 C C . PRO A 1 341 ? -3.571 27.807 6.960 1.00 90.81 341 PRO A C 1
ATOM 2769 O O . PRO A 1 341 ? -3.644 26.924 7.815 1.00 90.81 341 PRO A O 1
ATOM 2772 N N . ASP A 1 342 ? -3.876 27.570 5.682 1.00 90.31 342 ASP A N 1
ATOM 2773 C CA . ASP A 1 342 ? -4.347 26.262 5.212 1.00 90.31 342 ASP A CA 1
ATOM 2774 C C . ASP A 1 342 ? -3.183 25.274 5.081 1.00 90.31 342 ASP A C 1
ATOM 2776 O O . ASP A 1 342 ? -3.296 24.114 5.489 1.00 90.31 342 ASP A O 1
ATOM 2780 N N . VAL A 1 343 ? -2.012 25.738 4.638 1.00 92.75 343 VAL A N 1
ATOM 2781 C CA . VAL A 1 343 ? -0.764 24.965 4.737 1.00 92.75 343 VAL A CA 1
ATOM 2782 C C . VAL A 1 343 ? -0.427 24.662 6.202 1.00 92.75 343 VAL A C 1
ATOM 2784 O O . VAL A 1 343 ? -0.032 23.537 6.520 1.00 92.75 343 VAL A O 1
ATOM 2787 N N . GLY A 1 344 ? -0.666 25.605 7.116 1.00 93.38 344 GLY A N 1
ATOM 2788 C CA . GLY A 1 344 ? -0.572 25.371 8.557 1.00 93.38 344 GLY A CA 1
ATOM 2789 C C . GLY A 1 344 ? -1.527 24.283 9.053 1.00 93.38 344 GLY A C 1
ATOM 2790 O O . GLY A 1 344 ? -1.084 23.333 9.706 1.00 93.38 344 GLY A O 1
ATOM 2791 N N . ARG A 1 345 ? -2.817 24.353 8.688 1.00 93.62 345 ARG A N 1
ATOM 2792 C CA . ARG A 1 345 ? -3.819 23.309 8.984 1.00 93.62 345 ARG A CA 1
ATOM 2793 C C . ARG A 1 345 ? -3.358 21.939 8.485 1.00 93.62 345 ARG A C 1
ATOM 2795 O O . ARG A 1 345 ? -3.416 20.980 9.256 1.00 93.62 345 ARG A O 1
ATOM 2802 N N . PHE A 1 346 ? -2.852 21.851 7.250 1.00 94.12 346 PHE A N 1
ATOM 2803 C CA . PHE A 1 346 ? -2.325 20.609 6.675 1.00 94.12 346 PHE A CA 1
ATOM 2804 C C . PHE A 1 346 ? -1.199 20.014 7.531 1.00 94.12 346 PHE A C 1
ATOM 2806 O O . PHE A 1 346 ? -1.301 18.861 7.951 1.00 94.12 346 PHE A O 1
ATOM 2813 N N . TYR A 1 347 ? -0.139 20.777 7.828 1.00 92.62 347 TYR A N 1
ATOM 2814 C CA . TYR A 1 347 ? 1.011 20.241 8.566 1.00 92.62 347 TYR A CA 1
ATOM 2815 C C . TYR A 1 347 ? 0.682 19.927 10.030 1.00 92.62 347 TYR A C 1
ATOM 2817 O O . TYR A 1 347 ? 1.157 18.921 10.559 1.00 92.62 347 TYR A O 1
ATOM 2825 N N . ILE A 1 348 ? -0.179 20.717 10.677 1.00 92.19 348 ILE A N 1
ATOM 2826 C CA . ILE A 1 348 ? -0.669 20.432 12.033 1.00 92.19 348 ILE A CA 1
ATOM 2827 C C . ILE A 1 348 ? -1.479 19.125 12.053 1.00 92.19 348 ILE A C 1
ATOM 2829 O O . ILE A 1 348 ? -1.310 18.316 12.966 1.00 92.19 348 ILE A O 1
ATOM 2833 N N . ALA A 1 349 ? -2.334 18.885 11.056 1.00 92.56 349 ALA A N 1
ATOM 2834 C CA . ALA A 1 349 ? -3.104 17.648 10.945 1.00 92.56 349 ALA A CA 1
ATOM 2835 C C . ALA A 1 349 ? -2.221 16.433 10.595 1.00 92.56 349 ALA A C 1
ATOM 2837 O O . ALA A 1 349 ? -2.336 15.398 11.252 1.00 92.56 349 ALA A O 1
ATOM 2838 N N . TYR A 1 350 ? -1.285 16.572 9.645 1.00 92.50 350 TYR A N 1
ATOM 2839 C CA . TYR A 1 350 ? -0.302 15.534 9.302 1.00 92.50 350 TYR A CA 1
ATOM 2840 C C . TYR A 1 350 ? 0.511 15.106 10.530 1.00 92.50 350 TYR A C 1
ATOM 2842 O O . TYR A 1 350 ? 0.584 13.920 10.841 1.00 92.50 350 TYR A O 1
ATOM 2850 N N . ASN A 1 351 ? 1.056 16.066 11.285 1.00 90.56 351 ASN A N 1
ATOM 2851 C CA . ASN A 1 351 ? 1.859 15.778 12.474 1.00 90.56 351 ASN A CA 1
ATOM 2852 C C . ASN A 1 351 ? 1.037 15.112 13.594 1.00 90.56 351 ASN A C 1
ATOM 2854 O O . ASN A 1 351 ? 1.538 14.211 14.264 1.00 90.56 351 ASN A O 1
ATOM 2858 N N . LYS A 1 352 ? -0.239 15.491 13.773 1.00 91.19 352 LYS A N 1
ATOM 2859 C CA . LYS A 1 352 ? -1.147 14.824 14.726 1.00 91.19 352 LYS A CA 1
ATOM 2860 C C . LYS A 1 352 ? -1.402 13.362 14.347 1.00 91.19 352 LYS A C 1
ATOM 2862 O O . LYS A 1 352 ? -1.312 12.492 15.210 1.00 91.19 352 LYS A O 1
ATOM 2867 N N . LEU A 1 353 ? -1.684 13.079 13.072 1.00 91.88 353 LEU A N 1
ATOM 2868 C CA . LEU A 1 353 ? -1.874 11.706 12.586 1.00 91.88 353 LEU A CA 1
ATOM 2869 C C . LEU A 1 353 ? -0.580 10.888 12.662 1.00 91.88 353 LEU A C 1
ATOM 2871 O O . LEU A 1 353 ? -0.631 9.719 13.032 1.00 91.88 353 LEU A O 1
ATOM 2875 N N . TYR A 1 354 ? 0.570 11.507 12.382 1.00 90.81 354 TYR A N 1
ATOM 2876 C CA . TYR A 1 354 ? 1.883 10.873 12.490 1.00 90.81 354 TYR A CA 1
ATOM 2877 C C . TYR A 1 354 ? 2.146 10.356 13.915 1.00 90.81 354 TYR A C 1
ATOM 2879 O O . TYR A 1 354 ? 2.493 9.186 14.083 1.00 90.81 354 TYR A O 1
ATOM 2887 N N . VAL A 1 355 ? 1.921 11.192 14.940 1.00 89.31 355 VAL A N 1
ATOM 2888 C CA . VAL A 1 355 ? 2.089 10.788 16.348 1.00 89.31 355 VAL A CA 1
ATOM 2889 C C . VAL A 1 355 ? 1.111 9.664 16.703 1.00 89.31 355 VAL A C 1
ATOM 2891 O O . VAL A 1 355 ? 1.531 8.646 17.243 1.00 89.31 355 VAL A O 1
ATOM 2894 N N . ILE A 1 356 ? -0.169 9.781 16.327 1.00 90.19 356 ILE A N 1
ATOM 2895 C CA . ILE A 1 356 ? -1.179 8.736 16.590 1.00 90.19 356 ILE A CA 1
ATOM 2896 C C . ILE A 1 356 ? -0.806 7.394 15.934 1.00 90.19 356 ILE A C 1
ATOM 2898 O O . ILE A 1 356 ? -1.096 6.345 16.503 1.00 90.19 356 ILE A O 1
ATOM 2902 N N . ALA A 1 357 ? -0.174 7.412 14.760 1.00 89.31 357 ALA A N 1
ATOM 2903 C CA . ALA A 1 357 ? 0.209 6.214 14.018 1.00 89.31 357 ALA A CA 1
ATOM 2904 C C . ALA A 1 357 ? 1.481 5.525 14.542 1.00 89.31 357 ALA A C 1
ATOM 2906 O O . ALA A 1 357 ? 1.541 4.297 14.596 1.00 89.31 357 ALA A O 1
ATOM 2907 N N . GLN A 1 358 ? 2.510 6.300 14.898 1.00 84.62 358 GLN A N 1
ATOM 2908 C CA . GLN A 1 358 ? 3.832 5.765 15.253 1.00 84.62 358 GLN A CA 1
ATOM 2909 C C . GLN A 1 358 ? 4.022 5.608 16.772 1.00 84.62 358 GLN A C 1
ATOM 2911 O O . GLN A 1 358 ? 4.681 4.671 17.228 1.00 84.62 358 GLN A O 1
ATOM 2916 N N . GLU A 1 359 ? 3.398 6.474 17.571 1.00 84.31 359 GLU A N 1
ATOM 2917 C CA . GLU A 1 359 ? 3.555 6.558 19.029 1.00 84.31 359 GLU A CA 1
ATOM 2918 C C . GLU A 1 359 ? 2.289 6.044 19.743 1.00 84.31 359 GLU A C 1
ATOM 2920 O O . GLU A 1 359 ? 1.706 6.702 20.603 1.00 84.31 359 GLU A O 1
ATOM 2925 N N . VAL A 1 360 ? 1.850 4.831 19.373 1.00 84.56 360 VAL A N 1
ATOM 2926 C CA . VAL A 1 360 ? 0.652 4.159 19.918 1.00 84.56 360 VAL A CA 1
ATOM 2927 C C . VAL A 1 360 ? 0.841 3.762 21.394 1.00 84.56 360 VAL A C 1
ATOM 2929 O O . VAL A 1 360 ? 1.070 2.593 21.728 1.00 84.56 360 VAL A O 1
ATOM 2932 N N . GLU A 1 361 ? 0.730 4.737 22.300 1.00 83.69 361 GLU A N 1
ATOM 2933 C CA . GLU A 1 361 ? 0.710 4.512 23.751 1.00 83.69 361 GLU A CA 1
ATOM 2934 C C . GLU A 1 361 ? -0.495 3.666 24.180 1.00 83.69 361 GLU A C 1
ATOM 2936 O O . GLU A 1 361 ? -0.383 2.848 25.095 1.00 83.69 361 GLU A O 1
ATOM 2941 N N . ASN A 1 362 ? -1.654 3.873 23.548 1.00 87.56 362 ASN A N 1
ATOM 2942 C CA . ASN A 1 362 ? -2.900 3.202 23.901 1.00 87.56 362 ASN A CA 1
ATOM 2943 C C . ASN A 1 362 ? -3.901 3.160 22.744 1.00 87.56 362 ASN A C 1
ATOM 2945 O O . ASN A 1 362 ? -3.750 3.856 21.740 1.00 87.56 362 ASN A O 1
ATOM 2949 N N . VAL A 1 363 ? -4.934 2.337 22.906 1.00 91.88 363 VAL A N 1
ATOM 2950 C CA . VAL A 1 363 ? -5.924 2.047 21.856 1.00 91.88 363 VAL A CA 1
ATOM 2951 C C . VAL A 1 363 ? -6.791 3.259 21.452 1.00 91.88 363 VAL A C 1
ATOM 2953 O O . VAL A 1 363 ? -7.225 3.353 20.302 1.00 91.88 363 VAL A O 1
ATOM 2956 N N . PHE A 1 364 ? -7.059 4.207 22.360 1.00 92.19 364 PHE A N 1
ATOM 2957 C CA . PHE A 1 364 ? -8.131 5.196 22.166 1.00 92.19 364 PHE A CA 1
ATOM 2958 C C . PHE A 1 364 ? -7.821 6.313 21.158 1.00 92.19 364 PHE A C 1
ATOM 2960 O O . PHE A 1 364 ? -8.708 6.599 20.352 1.00 92.19 364 PHE A O 1
ATOM 2967 N N . PRO A 1 365 ? -6.616 6.920 21.103 1.00 91.56 365 PRO A N 1
ATOM 2968 C CA . PRO A 1 365 ? -6.251 7.855 20.037 1.00 91.56 365 PRO A CA 1
ATOM 2969 C C . PRO A 1 365 ? -6.373 7.240 18.639 1.00 91.56 365 PRO A C 1
ATOM 2971 O O . PRO A 1 365 ? -6.892 7.888 17.730 1.00 91.56 365 PRO A O 1
ATOM 2974 N N . VAL A 1 366 ? -5.972 5.971 18.486 1.00 93.19 366 VAL A N 1
ATOM 2975 C CA . VAL A 1 366 ? -6.034 5.245 17.209 1.00 93.19 366 VAL A CA 1
ATOM 2976 C C . VAL A 1 366 ? -7.481 4.991 16.793 1.00 93.19 366 VAL A C 1
ATOM 2978 O O . VAL A 1 366 ? -7.856 5.345 15.678 1.00 93.19 366 VAL A O 1
ATOM 2981 N N . LEU A 1 367 ? -8.326 4.464 17.688 1.00 94.31 367 LEU A N 1
ATOM 2982 C CA . LEU A 1 367 ? -9.760 4.288 17.414 1.00 94.31 367 LEU A CA 1
ATOM 2983 C C . LEU A 1 367 ? -10.465 5.629 17.148 1.00 94.31 367 LEU A C 1
ATOM 2985 O O . LEU A 1 367 ? -11.296 5.723 16.247 1.00 94.31 367 LEU A O 1
ATOM 2989 N N . SER A 1 368 ? -10.106 6.680 17.894 1.00 91.62 368 SER A N 1
ATOM 2990 C CA . SER A 1 368 ? -10.638 8.039 17.739 1.00 91.62 368 SER A CA 1
ATOM 2991 C C . SER A 1 368 ? -10.311 8.628 16.367 1.00 91.62 368 SER A C 1
ATOM 2993 O O . SER A 1 368 ? -11.178 9.258 15.764 1.00 91.62 368 SER A O 1
ATOM 2995 N N . ALA A 1 369 ? -9.097 8.408 15.852 1.00 92.19 369 ALA A N 1
ATOM 2996 C CA . ALA A 1 369 ? -8.724 8.790 14.495 1.00 92.19 369 ALA A CA 1
ATOM 2997 C C . ALA A 1 369 ? -9.420 7.906 13.447 1.00 92.19 369 ALA A C 1
ATOM 2999 O O . ALA A 1 369 ? -10.184 8.423 12.636 1.00 92.19 369 ALA A O 1
ATOM 3000 N N . MET A 1 370 ? -9.238 6.583 13.519 1.00 95.12 370 MET A N 1
ATOM 3001 C CA . MET A 1 370 ? -9.711 5.629 12.510 1.00 95.12 370 MET A CA 1
ATOM 3002 C C . MET A 1 370 ? -11.228 5.692 12.275 1.00 95.12 370 MET A C 1
ATOM 3004 O O . MET A 1 370 ? -11.678 5.600 11.135 1.00 95.12 370 MET A O 1
ATOM 3008 N N . ARG A 1 371 ? -12.039 5.905 13.322 1.00 91.38 371 ARG A N 1
ATOM 3009 C CA . ARG A 1 371 ? -13.499 6.037 13.162 1.00 91.38 371 ARG A CA 1
ATOM 3010 C C . ARG A 1 371 ? -13.918 7.280 12.367 1.00 91.38 371 ARG A C 1
ATOM 3012 O O . ARG A 1 371 ? -14.932 7.228 11.679 1.00 91.38 371 ARG A O 1
ATOM 3019 N N . ARG A 1 372 ? -13.145 8.375 12.463 1.00 90.00 372 ARG A N 1
ATOM 3020 C CA . ARG A 1 372 ? -13.366 9.629 11.716 1.00 90.00 372 ARG A CA 1
ATOM 3021 C C . ARG A 1 372 ? -12.846 9.561 10.282 1.00 90.00 372 ARG A C 1
ATOM 3023 O O . ARG A 1 372 ? -13.245 10.387 9.470 1.00 90.00 372 ARG A O 1
ATOM 3030 N N . CYS A 1 373 ? -11.964 8.615 9.974 1.00 92.62 373 CYS A N 1
ATOM 3031 C CA . CYS A 1 373 ? -11.507 8.405 8.611 1.00 92.62 373 CYS A CA 1
ATOM 3032 C C . CYS A 1 373 ? -12.654 7.927 7.701 1.00 92.62 373 CYS A C 1
ATOM 3034 O O . CYS A 1 373 ? -13.590 7.253 8.136 1.00 92.62 373 CYS A O 1
ATOM 3036 N N . ALA A 1 374 ? -12.541 8.220 6.412 1.00 93.19 374 ALA A N 1
ATOM 3037 C CA . ALA A 1 374 ? -13.345 7.640 5.352 1.00 93.19 374 ALA A CA 1
ATOM 3038 C C . ALA A 1 374 ? -12.726 6.330 4.840 1.00 93.19 374 ALA A C 1
ATOM 3040 O O . ALA A 1 374 ? -11.507 6.135 4.860 1.00 93.19 374 ALA A O 1
ATOM 3041 N N . ALA A 1 375 ? -13.582 5.441 4.345 1.00 92.25 375 ALA A N 1
ATOM 3042 C CA . ALA A 1 375 ? -13.218 4.163 3.746 1.00 92.25 375 ALA A CA 1
ATOM 3043 C C . ALA A 1 375 ? -14.176 3.824 2.589 1.00 92.25 375 ALA A C 1
ATOM 3045 O O . ALA A 1 375 ? -15.196 4.495 2.434 1.00 92.25 375 ALA A O 1
ATOM 3046 N N . MET A 1 376 ? -13.871 2.793 1.792 1.00 86.44 376 MET A N 1
ATOM 3047 C CA . MET A 1 376 ? -14.854 2.225 0.856 1.00 86.44 376 MET A CA 1
ATOM 3048 C C . MET A 1 376 ? -15.726 1.178 1.559 1.00 86.44 376 MET A C 1
ATOM 3050 O O . MET A 1 376 ? -16.902 1.035 1.235 1.00 86.44 376 MET A O 1
ATOM 3054 N N . ASN A 1 377 ? -15.162 0.485 2.550 1.00 91.00 377 ASN A N 1
ATOM 3055 C CA . ASN A 1 377 ? -15.852 -0.428 3.451 1.00 91.00 377 ASN A CA 1
ATOM 3056 C C . ASN A 1 377 ? -15.369 -0.194 4.898 1.00 91.00 377 ASN A C 1
ATOM 3058 O O . ASN A 1 377 ? -14.186 0.042 5.130 1.00 91.00 377 ASN A O 1
ATOM 3062 N N . GLU A 1 378 ? -16.244 -0.307 5.900 1.00 94.31 378 GLU A N 1
ATOM 3063 C CA . GLU A 1 378 ? -15.843 -0.266 7.319 1.00 94.31 378 GLU A CA 1
ATOM 3064 C C . GLU A 1 378 ? -14.830 -1.378 7.670 1.00 94.31 378 GLU A C 1
ATOM 3066 O O . GLU A 1 378 ? -13.983 -1.194 8.545 1.00 94.31 378 GLU A O 1
ATOM 3071 N N . LEU A 1 379 ? -14.834 -2.496 6.932 1.00 96.06 379 LEU A N 1
ATOM 3072 C CA . LEU A 1 379 ? -13.804 -3.538 7.035 1.00 96.06 379 LEU A CA 1
ATOM 3073 C C . LEU A 1 379 ? -12.392 -3.016 6.699 1.00 96.06 379 LEU A C 1
ATOM 3075 O O . LEU A 1 379 ? -11.419 -3.518 7.265 1.00 96.06 379 LEU A O 1
ATOM 3079 N N . ASP A 1 380 ? -12.250 -1.988 5.853 1.00 94.88 380 ASP A N 1
ATOM 3080 C CA . ASP A 1 380 ? -10.951 -1.360 5.559 1.00 94.88 380 ASP A CA 1
ATOM 3081 C C . ASP A 1 380 ? -10.385 -0.683 6.817 1.00 94.88 380 ASP A C 1
ATOM 3083 O O . ASP A 1 380 ? -9.205 -0.832 7.131 1.00 94.88 380 ASP A O 1
ATOM 3087 N N . LYS A 1 381 ? -11.244 0.015 7.580 1.00 96.12 381 LYS A N 1
ATOM 3088 C CA . LYS A 1 381 ? -10.873 0.669 8.847 1.00 96.12 381 LYS A CA 1
ATOM 3089 C C . LYS A 1 381 ? -10.390 -0.350 9.865 1.00 96.12 381 LYS A C 1
ATOM 3091 O O . LYS A 1 381 ? -9.316 -0.199 10.441 1.00 96.12 381 LYS A O 1
ATOM 3096 N N . ILE A 1 382 ? -11.177 -1.406 10.052 1.00 96.81 382 ILE A N 1
ATOM 3097 C CA . ILE A 1 382 ? -10.881 -2.494 10.988 1.00 96.81 382 ILE A CA 1
ATOM 3098 C C . ILE A 1 382 ? -9.573 -3.198 10.603 1.00 96.81 382 ILE A C 1
ATOM 3100 O O . ILE A 1 382 ? -8.771 -3.527 11.472 1.00 96.81 382 ILE A O 1
ATOM 3104 N 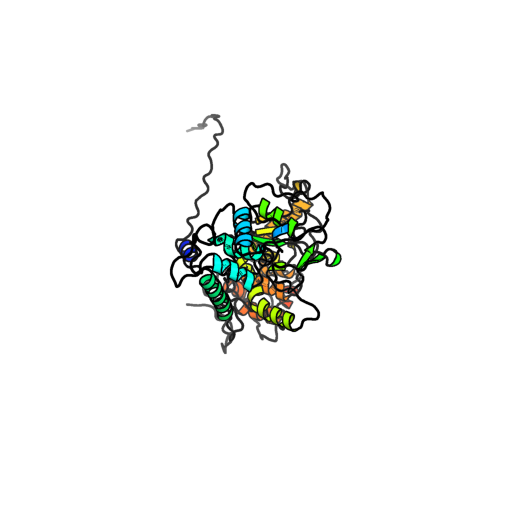N . THR A 1 383 ? -9.308 -3.365 9.307 1.00 95.44 383 THR A N 1
ATOM 3105 C CA . THR A 1 383 ? -8.069 -3.994 8.827 1.00 95.44 383 THR A CA 1
ATOM 3106 C C . THR A 1 383 ? -6.859 -3.072 8.986 1.00 95.44 383 THR A C 1
ATOM 3108 O O . THR A 1 383 ? -5.813 -3.522 9.451 1.00 95.44 383 THR A O 1
ATOM 3111 N N . GLY A 1 384 ? -7.003 -1.770 8.715 1.00 94.19 384 GLY A N 1
ATOM 3112 C CA . GLY A 1 384 ? -5.955 -0.767 8.944 1.00 94.19 384 GLY A CA 1
ATOM 3113 C C . GLY A 1 384 ? -5.544 -0.603 10.416 1.00 94.19 384 GLY A C 1
ATOM 3114 O O . GLY A 1 384 ? -4.435 -0.151 10.699 1.00 94.19 384 GLY A O 1
ATOM 3115 N N . LEU A 1 385 ? -6.386 -1.018 11.373 1.00 95.44 385 LEU A N 1
ATOM 3116 C CA . LEU A 1 385 ? -6.011 -1.094 12.792 1.00 95.44 385 LEU A CA 1
ATOM 3117 C C . LEU A 1 385 ? -5.001 -2.213 13.092 1.00 95.44 385 LEU A C 1
ATOM 3119 O O . LEU A 1 385 ? -4.315 -2.140 14.111 1.00 95.44 385 LEU A O 1
ATOM 3123 N N . ALA A 1 386 ? -4.892 -3.249 12.255 1.00 94.56 386 ALA A N 1
ATOM 3124 C CA . ALA A 1 386 ? -4.185 -4.476 12.619 1.00 94.56 386 ALA A CA 1
ATOM 3125 C C . ALA A 1 386 ? -2.675 -4.264 12.843 1.00 94.56 386 ALA A C 1
ATOM 3127 O O . ALA A 1 386 ? -2.134 -4.724 13.854 1.00 94.56 386 ALA A O 1
ATOM 3128 N N . TYR A 1 387 ? -2.005 -3.500 11.972 1.00 91.12 387 TYR A N 1
ATOM 3129 C CA . TYR A 1 387 ? -0.601 -3.116 12.176 1.00 91.12 387 TYR A CA 1
ATOM 3130 C C . TYR A 1 387 ? -0.425 -2.105 13.318 1.00 91.12 387 TYR A C 1
ATOM 3132 O O . TYR A 1 387 ? 0.487 -2.262 14.132 1.00 91.12 387 TYR A O 1
ATOM 3140 N N . LEU A 1 388 ? -1.323 -1.118 13.428 1.00 92.00 388 LEU A N 1
ATOM 3141 C CA . LEU A 1 388 ? -1.288 -0.072 14.463 1.00 92.00 388 LEU A CA 1
ATOM 3142 C C . LEU A 1 388 ? -1.386 -0.662 15.877 1.00 92.00 388 LEU A C 1
ATOM 3144 O O . LEU A 1 388 ? -0.596 -0.327 16.759 1.00 92.00 388 LEU A O 1
ATOM 3148 N N . LEU A 1 389 ? -2.305 -1.611 16.072 1.00 92.44 389 LEU A N 1
ATOM 3149 C CA . LEU A 1 389 ? -2.511 -2.338 17.328 1.00 92.44 389 LEU A CA 1
ATOM 3150 C C . LEU A 1 389 ? -1.578 -3.557 17.484 1.00 92.44 389 LEU A C 1
ATOM 3152 O O . LEU A 1 389 ? -1.755 -4.375 18.391 1.00 92.44 389 LEU A O 1
ATOM 3156 N N . ARG A 1 390 ? -0.551 -3.657 16.625 1.00 88.81 390 ARG A N 1
ATOM 3157 C CA . ARG A 1 390 ? 0.544 -4.642 16.681 1.00 88.81 390 ARG A CA 1
ATOM 3158 C C . ARG A 1 390 ? 0.051 -6.095 16.730 1.00 88.81 390 ARG A C 1
ATOM 3160 O O . ARG A 1 390 ? 0.634 -6.922 17.433 1.00 88.81 390 ARG A O 1
ATOM 3167 N N . CYS A 1 391 ? -1.020 -6.396 15.997 1.00 91.62 391 CYS A N 1
ATOM 3168 C CA . CYS A 1 391 ? -1.658 -7.710 15.986 1.00 91.62 391 CYS A CA 1
ATOM 3169 C C . CYS A 1 391 ? -0.713 -8.773 15.416 1.00 91.62 391 CYS A C 1
ATOM 3171 O O . CYS A 1 391 ? -0.163 -8.606 14.323 1.00 91.62 391 CYS A O 1
ATOM 3173 N N . LYS A 1 392 ? -0.512 -9.863 16.165 1.00 88.69 392 LYS A N 1
ATOM 3174 C CA . LYS A 1 392 ? 0.269 -11.034 15.741 1.00 88.69 392 LYS A CA 1
ATOM 3175 C C . LYS A 1 392 ? -0.384 -12.298 16.318 1.00 88.69 392 LYS A C 1
ATOM 3177 O O . LYS A 1 392 ? -0.223 -12.530 17.515 1.00 88.69 392 LYS A O 1
ATOM 3182 N N . PRO A 1 393 ? -1.089 -13.124 15.518 1.00 93.38 393 PRO A N 1
ATOM 3183 C CA . PRO A 1 393 ? -1.302 -13.035 14.061 1.00 93.38 393 PRO A CA 1
ATOM 3184 C C . PRO A 1 393 ? -2.175 -11.840 13.613 1.00 93.38 393 PRO A C 1
ATOM 3186 O O . PRO A 1 393 ? -2.640 -11.058 14.432 1.00 93.38 393 PRO A O 1
ATOM 3189 N N . LEU A 1 394 ? -2.390 -11.682 12.305 1.00 94.94 394 LEU A N 1
ATOM 3190 C CA . LEU A 1 394 ? -3.358 -10.726 11.739 1.00 94.94 394 LEU A CA 1
ATOM 3191 C C . LEU A 1 394 ? -4.716 -11.423 11.483 1.00 94.94 394 LEU A C 1
ATOM 3193 O O . LEU A 1 394 ? -4.732 -12.640 11.259 1.00 94.94 394 LEU A O 1
ATOM 3197 N N . PRO A 1 395 ? -5.852 -10.699 11.480 1.00 94.50 395 PRO A N 1
ATOM 3198 C CA . PRO A 1 395 ? -7.129 -11.242 11.013 1.00 94.50 395 PRO A CA 1
ATOM 3199 C C . PRO A 1 395 ? -7.140 -11.363 9.476 1.00 94.50 395 PRO A C 1
ATOM 3201 O O . PRO A 1 395 ? -6.463 -10.603 8.786 1.00 94.50 395 PRO A O 1
ATOM 3204 N N . GLN A 1 396 ? -7.914 -12.304 8.927 1.00 94.06 396 GLN A N 1
ATOM 3205 C CA . GLN A 1 396 ? -8.155 -12.403 7.476 1.00 94.06 396 GLN A CA 1
ATOM 3206 C C . GLN A 1 396 ? -9.160 -11.340 7.000 1.00 94.06 396 GLN A C 1
ATOM 3208 O O . GLN A 1 396 ? -10.104 -11.022 7.725 1.00 94.06 396 GLN A O 1
ATOM 3213 N N . TYR A 1 397 ? -9.003 -10.833 5.769 1.00 94.44 397 TYR A N 1
ATOM 3214 C CA . TYR A 1 397 ? -9.985 -9.925 5.156 1.00 94.44 397 TYR A CA 1
ATOM 3215 C C . TYR A 1 397 ? -11.125 -10.729 4.527 1.00 94.44 397 TYR A C 1
ATOM 3217 O O . TYR A 1 397 ? -11.041 -11.167 3.381 1.00 94.44 397 TYR A O 1
ATOM 3225 N N . ASP A 1 398 ? -12.184 -10.957 5.297 1.00 92.69 398 ASP A N 1
ATOM 3226 C CA . ASP A 1 398 ? -13.376 -11.671 4.843 1.00 92.69 398 ASP A CA 1
ATOM 3227 C C . ASP A 1 398 ? -14.523 -10.681 4.597 1.00 92.69 398 ASP A C 1
ATOM 3229 O O . ASP A 1 398 ? -15.119 -10.140 5.528 1.00 92.69 398 ASP A O 1
ATOM 3233 N N . VAL A 1 399 ? -14.822 -10.452 3.314 1.00 91.25 399 VAL A N 1
ATOM 3234 C CA . VAL A 1 399 ? -15.860 -9.522 2.834 1.00 91.25 399 VAL A CA 1
ATOM 3235 C C . VAL A 1 399 ? -17.291 -9.931 3.198 1.00 91.25 399 VAL A C 1
ATOM 3237 O O . VAL A 1 399 ? -18.210 -9.151 2.959 1.00 91.25 399 VAL A O 1
ATOM 3240 N N . THR A 1 400 ? -17.500 -11.136 3.737 1.00 92.50 400 THR A N 1
ATOM 3241 C CA . THR A 1 400 ? -18.825 -11.617 4.161 1.00 92.50 400 THR A CA 1
ATOM 3242 C C . THR A 1 400 ? -19.171 -11.242 5.604 1.00 92.50 400 THR A C 1
ATOM 3244 O O . THR A 1 400 ? -20.337 -11.331 5.990 1.00 92.50 400 THR A O 1
ATOM 3247 N N . LEU A 1 401 ? -18.187 -10.800 6.397 1.00 93.69 401 LEU A N 1
ATOM 3248 C CA . LEU A 1 401 ? -18.373 -10.436 7.801 1.00 93.69 401 LEU A CA 1
ATOM 3249 C C . LEU A 1 401 ? -19.038 -9.067 7.968 1.00 93.69 401 LEU A C 1
ATOM 3251 O O . LEU A 1 401 ? -18.770 -8.121 7.225 1.00 93.69 401 LEU A O 1
ATOM 3255 N N . THR A 1 402 ? -19.824 -8.920 9.035 1.00 94.69 402 THR A N 1
ATOM 3256 C CA . THR A 1 402 ? -20.240 -7.592 9.508 1.00 94.69 402 THR A CA 1
ATOM 3257 C C . THR A 1 402 ? -19.054 -6.841 10.138 1.00 94.69 402 THR A C 1
ATOM 3259 O O . THR A 1 402 ? -18.109 -7.474 10.624 1.00 94.69 402 THR A O 1
ATOM 3262 N N . PRO A 1 403 ? -19.086 -5.495 10.223 1.00 95.31 403 PRO A N 1
ATOM 3263 C CA . PRO A 1 403 ? -18.044 -4.730 10.911 1.00 95.31 403 PRO A CA 1
ATOM 3264 C C . PRO A 1 403 ? -17.838 -5.159 12.374 1.00 95.31 403 PRO A C 1
ATOM 3266 O O . PRO A 1 403 ? -16.703 -5.245 12.833 1.00 95.31 403 PRO A O 1
ATOM 3269 N N . ASN A 1 404 ? -18.902 -5.528 13.098 1.00 94.69 404 ASN A N 1
ATOM 3270 C CA . ASN A 1 404 ? -18.775 -6.058 14.461 1.00 94.69 404 ASN A CA 1
ATOM 3271 C C . ASN A 1 404 ? -18.047 -7.412 14.496 1.00 94.69 404 ASN A C 1
ATOM 3273 O O . ASN A 1 404 ? -17.159 -7.596 15.324 1.00 94.69 404 ASN A O 1
ATOM 3277 N N . GLN A 1 405 ? -18.351 -8.330 13.574 1.00 93.94 405 GLN A N 1
ATOM 3278 C CA . GLN A 1 405 ? -17.679 -9.634 13.481 1.00 93.94 405 GLN A CA 1
ATOM 3279 C C . GLN A 1 405 ? -16.202 -9.495 13.074 1.00 93.94 405 GLN A C 1
ATOM 3281 O O . GLN A 1 405 ? -15.332 -10.162 13.640 1.00 93.94 405 GLN A O 1
ATOM 3286 N N . ALA A 1 406 ? -15.891 -8.599 12.133 1.00 95.12 406 ALA A N 1
ATOM 3287 C CA . ALA A 1 406 ? -14.517 -8.295 11.741 1.00 95.12 406 ALA A CA 1
ATOM 3288 C C . ALA A 1 406 ? -13.727 -7.647 12.897 1.00 95.12 406 ALA A C 1
ATOM 3290 O O . ALA A 1 406 ? -12.593 -8.043 13.173 1.00 95.12 406 ALA A O 1
ATOM 3291 N N . PHE A 1 407 ? -14.335 -6.707 13.631 1.00 95.50 407 PHE A N 1
ATOM 3292 C CA . PHE A 1 407 ? -13.720 -6.087 14.808 1.00 95.50 407 PHE A CA 1
ATOM 3293 C C . PHE A 1 407 ? -13.553 -7.088 15.964 1.00 95.50 407 PHE A C 1
ATOM 3295 O O . PHE A 1 407 ? -12.504 -7.109 16.601 1.00 95.50 407 PHE A O 1
ATOM 3302 N N . SER A 1 408 ? -14.511 -7.999 16.176 1.00 92.56 408 SER A N 1
ATOM 3303 C CA . SER A 1 408 ? -14.381 -9.128 17.112 1.00 92.56 408 SER A CA 1
ATOM 3304 C C . SER A 1 408 ? -13.122 -9.955 16.826 1.00 92.56 408 SER A C 1
ATOM 3306 O O . SER A 1 408 ? -12.313 -10.172 17.729 1.00 92.56 408 SER A O 1
ATOM 3308 N N . LYS A 1 409 ? -12.912 -10.350 15.562 1.00 92.94 409 LYS A N 1
ATOM 3309 C CA . LYS A 1 409 ? -11.715 -11.094 15.129 1.00 92.94 409 LYS A CA 1
ATOM 3310 C C . LYS A 1 409 ? -10.420 -10.295 15.287 1.00 92.94 409 LYS A C 1
ATOM 3312 O O . LYS A 1 409 ? -9.396 -10.868 15.649 1.00 92.94 409 LYS A O 1
ATOM 3317 N N . LEU A 1 410 ? -10.448 -8.982 15.045 1.00 95.25 410 LEU A N 1
ATOM 3318 C CA . LEU A 1 410 ? -9.307 -8.101 15.312 1.00 95.25 410 LEU A CA 1
ATOM 3319 C C . LEU A 1 410 ? -8.941 -8.110 16.805 1.00 95.25 410 LEU A C 1
ATOM 3321 O O . LEU A 1 410 ? -7.765 -8.245 17.146 1.00 95.25 410 LEU A O 1
ATOM 3325 N N . LEU A 1 411 ? -9.927 -7.992 17.702 1.00 93.00 411 LEU A N 1
ATOM 3326 C CA . LEU A 1 411 ? -9.693 -7.969 19.149 1.00 93.00 411 LEU A CA 1
ATOM 3327 C C . LEU A 1 411 ? -9.040 -9.263 19.651 1.00 93.00 411 LEU A C 1
ATOM 3329 O O . LEU A 1 411 ? -8.138 -9.199 20.482 1.00 93.00 411 LEU A O 1
ATOM 3333 N N . GLU A 1 412 ? -9.432 -10.419 19.114 1.00 90.31 412 GLU A N 1
ATOM 3334 C CA . GLU A 1 412 ? -8.874 -11.736 19.470 1.00 90.31 412 GLU A CA 1
ATOM 3335 C C . GLU A 1 412 ? -7.355 -11.829 19.261 1.00 90.31 412 GLU A C 1
ATOM 3337 O O . GLU A 1 412 ? -6.665 -12.481 20.044 1.00 90.31 412 GLU A O 1
ATOM 3342 N N . VAL A 1 413 ? -6.827 -11.137 18.247 1.00 91.69 413 VAL A N 1
ATOM 3343 C CA . VAL A 1 413 ? -5.395 -11.124 17.894 1.00 91.69 413 VAL A CA 1
ATOM 3344 C C . VAL A 1 413 ? -4.674 -9.818 18.265 1.00 91.69 413 VAL A C 1
ATOM 3346 O O . VAL A 1 413 ? -3.461 -9.689 18.078 1.00 91.69 413 VAL A O 1
ATOM 3349 N N . THR A 1 414 ? -5.406 -8.849 18.821 1.00 91.56 414 THR A N 1
ATOM 3350 C CA . THR A 1 414 ? -4.874 -7.567 19.304 1.00 91.56 414 THR A CA 1
ATOM 3351 C C . THR A 1 414 ? -3.934 -7.780 20.491 1.00 91.56 414 THR A C 1
ATOM 3353 O O . THR A 1 414 ? -4.160 -8.652 21.341 1.00 91.56 414 THR A O 1
ATOM 3356 N N . ASN A 1 415 ? -2.873 -6.969 20.577 1.00 88.31 415 ASN A N 1
ATOM 3357 C CA . ASN A 1 415 ? -1.925 -7.040 21.685 1.00 88.31 415 ASN A CA 1
ATOM 3358 C C . ASN A 1 415 ? -2.623 -6.857 23.051 1.00 88.31 415 ASN A C 1
ATOM 3360 O O . ASN A 1 415 ? -3.519 -6.029 23.215 1.00 88.31 415 ASN A O 1
ATOM 3364 N N . GLU A 1 416 ? -2.187 -7.631 24.045 1.00 85.38 416 GLU A N 1
ATOM 3365 C CA . GLU A 1 416 ? -2.773 -7.677 25.391 1.00 85.38 416 GLU A CA 1
ATOM 3366 C C . GLU A 1 416 ? -2.826 -6.323 26.115 1.00 85.38 416 GLU A C 1
ATOM 3368 O O . GLU A 1 416 ? -3.792 -6.075 26.834 1.00 85.38 416 GLU A O 1
ATOM 3373 N N . ARG A 1 417 ? -1.877 -5.407 25.857 1.00 86.44 417 ARG A N 1
ATOM 3374 C CA . ARG A 1 417 ? -1.925 -4.020 26.356 1.00 86.44 417 ARG A CA 1
ATOM 3375 C C . ARG A 1 417 ? -3.168 -3.285 25.861 1.00 86.44 417 ARG A C 1
ATOM 3377 O O . ARG A 1 417 ? -3.913 -2.740 26.667 1.00 86.44 417 ARG A O 1
ATOM 3384 N N . TYR A 1 418 ? -3.423 -3.318 24.554 1.00 90.00 418 TYR A N 1
ATOM 3385 C CA . TYR A 1 418 ? -4.549 -2.612 23.938 1.00 90.00 418 TYR A CA 1
ATOM 3386 C C . TYR A 1 418 ? -5.897 -3.287 24.248 1.00 90.00 418 TYR A C 1
ATOM 3388 O O . TYR A 1 418 ? -6.905 -2.599 24.402 1.00 90.00 418 TYR A O 1
ATOM 3396 N N . ARG A 1 419 ? -5.921 -4.617 24.446 1.00 90.00 419 ARG A N 1
ATOM 3397 C CA . ARG A 1 419 ? -7.081 -5.303 25.053 1.00 90.00 419 ARG A CA 1
ATOM 3398 C C . ARG A 1 419 ? -7.318 -4.862 26.503 1.00 90.00 419 ARG A C 1
ATOM 3400 O O . ARG A 1 419 ? -8.469 -4.696 26.894 1.00 90.00 419 ARG A O 1
ATOM 3407 N N . GLY A 1 420 ? -6.255 -4.627 27.274 1.00 88.00 420 GLY A N 1
ATOM 3408 C CA . GLY A 1 420 ? -6.328 -4.076 28.628 1.00 88.00 420 GLY A CA 1
ATOM 3409 C C . GLY A 1 420 ? -6.850 -2.646 28.685 1.00 88.00 420 GLY A C 1
ATOM 3410 O O . GLY A 1 420 ? -7.707 -2.357 29.520 1.00 88.00 420 GLY A O 1
ATOM 3411 N N . ASP A 1 421 ? -6.394 -1.776 27.778 1.00 89.38 421 ASP A N 1
ATOM 3412 C CA . ASP A 1 421 ? -6.926 -0.416 27.641 1.00 89.38 421 ASP A CA 1
ATOM 3413 C C . ASP A 1 421 ? -8.452 -0.459 27.455 1.00 89.38 421 ASP A C 1
ATOM 3415 O O . ASP A 1 421 ? -9.176 0.217 28.183 1.00 89.38 421 ASP A O 1
ATOM 3419 N N . LEU A 1 422 ? -8.955 -1.303 26.541 1.00 90.25 422 LEU A N 1
ATOM 3420 C CA . LEU A 1 422 ? -10.396 -1.500 26.346 1.00 90.25 422 LEU A CA 1
ATOM 3421 C C . LEU A 1 422 ? -11.083 -2.017 27.617 1.00 90.25 422 LEU A C 1
ATOM 3423 O O . LEU A 1 422 ? -12.031 -1.387 28.079 1.00 90.25 422 LEU A O 1
ATOM 3427 N N . PHE A 1 423 ? -10.588 -3.113 28.199 1.00 88.81 423 PHE A N 1
ATOM 3428 C CA . PHE A 1 423 ? -11.223 -3.783 29.339 1.00 88.81 423 PHE A CA 1
ATOM 3429 C C . PHE A 1 423 ? -11.379 -2.887 30.574 1.00 88.81 423 PHE A C 1
ATOM 3431 O O . PHE A 1 423 ? -12.436 -2.869 31.200 1.00 88.81 423 PHE A O 1
ATOM 3438 N N . PHE A 1 424 ? -10.335 -2.138 30.930 1.00 86.56 424 PHE A N 1
ATOM 3439 C CA . PHE A 1 424 ? -10.316 -1.343 32.158 1.00 86.56 424 PHE A CA 1
ATOM 3440 C C . PHE A 1 424 ? -10.775 0.111 31.976 1.00 86.56 424 PHE A C 1
ATOM 3442 O O . PHE A 1 424 ? -10.960 0.806 32.978 1.00 86.56 424 PHE A O 1
ATOM 3449 N N . ARG A 1 425 ? -10.887 0.620 30.737 1.00 86.88 425 ARG A N 1
ATOM 3450 C CA . ARG A 1 425 ? -11.164 2.048 30.480 1.00 86.88 425 ARG A CA 1
ATOM 3451 C C . ARG A 1 425 ? -12.358 2.320 29.571 1.00 86.88 425 ARG A C 1
ATOM 3453 O O . ARG A 1 425 ? -12.850 3.445 29.618 1.00 86.88 425 ARG A O 1
ATOM 3460 N N . PHE A 1 426 ? -12.822 1.375 28.747 1.00 87.88 426 PHE A N 1
ATOM 3461 C CA . PHE A 1 426 ? -14.000 1.630 27.914 1.00 87.88 426 PHE A CA 1
ATOM 3462 C C . PHE A 1 426 ? -15.258 1.738 28.807 1.00 87.88 426 PHE A C 1
ATOM 3464 O O . PHE A 1 426 ? -15.487 0.861 29.637 1.00 87.88 426 PHE A O 1
ATOM 3471 N N . PRO A 1 427 ? -16.072 2.806 28.690 1.00 86.12 427 PRO A N 1
ATOM 3472 C CA . PRO A 1 427 ? -17.036 3.177 29.736 1.00 86.12 427 PRO A CA 1
ATOM 3473 C C . PRO A 1 427 ? -18.321 2.333 29.800 1.00 86.12 427 PRO A C 1
ATOM 3475 O O . PRO A 1 427 ? -19.114 2.524 30.722 1.00 86.12 427 PRO A O 1
ATOM 3478 N N . TYR A 1 428 ? -18.556 1.423 28.849 1.00 87.19 428 TYR A N 1
ATOM 3479 C CA . TYR A 1 428 ? -19.793 0.636 28.752 1.00 87.19 428 TYR A CA 1
ATOM 3480 C C . TYR A 1 428 ? -19.505 -0.851 28.488 1.00 87.19 428 TYR A C 1
ATOM 3482 O O . TYR A 1 428 ? -18.555 -1.161 27.770 1.00 87.19 428 TYR A O 1
ATOM 3490 N N . PRO A 1 429 ? -20.329 -1.787 28.995 1.00 88.38 429 PRO A N 1
ATOM 3491 C CA . PRO A 1 429 ? -20.202 -3.199 28.644 1.00 88.38 429 PRO A CA 1
ATOM 3492 C C . PRO A 1 429 ? -20.456 -3.423 27.147 1.00 88.38 429 PRO A C 1
ATOM 3494 O O . PRO A 1 429 ? -21.234 -2.703 26.515 1.00 88.38 429 PRO A O 1
ATOM 3497 N N . GLY A 1 430 ? -19.826 -4.454 26.586 1.00 89.00 430 GLY A N 1
ATOM 3498 C CA . GLY A 1 430 ? -19.963 -4.800 25.171 1.00 89.00 430 GLY A CA 1
ATOM 3499 C C . GLY A 1 430 ? -21.396 -5.154 24.754 1.00 89.00 430 GLY A C 1
ATOM 3500 O O . GLY A 1 430 ? -22.088 -5.926 25.427 1.00 89.00 430 GLY A O 1
ATOM 3501 N N . THR A 1 431 ? -21.859 -4.609 23.630 1.00 88.25 431 THR A N 1
ATOM 3502 C CA . THR A 1 431 ? -23.210 -4.861 23.093 1.00 88.25 431 THR A CA 1
ATOM 3503 C C . THR A 1 431 ? -23.255 -5.901 21.983 1.00 88.25 431 THR A C 1
ATOM 3505 O O . THR A 1 431 ? -24.352 -6.327 21.635 1.00 88.25 431 THR A O 1
ATOM 3508 N N . ASP A 1 432 ? -22.108 -6.341 21.456 1.00 80.38 432 ASP A N 1
ATOM 3509 C CA . ASP A 1 432 ? -22.067 -7.393 20.438 1.00 80.38 432 ASP A CA 1
ATOM 3510 C C . ASP A 1 432 ? -22.721 -8.687 20.960 1.00 80.38 432 ASP A C 1
ATOM 3512 O O . ASP A 1 432 ? -22.394 -9.189 22.045 1.00 80.38 432 ASP A O 1
ATOM 3516 N N . ALA A 1 433 ? -23.698 -9.176 20.198 1.00 73.38 433 ALA A N 1
ATOM 3517 C CA . ALA A 1 433 ? -24.455 -10.381 20.501 1.00 73.38 433 ALA A CA 1
ATOM 3518 C C . ALA A 1 433 ? -23.766 -11.630 19.936 1.00 73.38 433 ALA A C 1
ATOM 3520 O O . ALA A 1 433 ? -23.800 -12.669 20.591 1.00 73.38 433 ALA A O 1
ATOM 3521 N N . ASP A 1 434 ? -23.089 -11.513 18.788 1.00 74.12 434 ASP A N 1
ATOM 3522 C CA . ASP A 1 434 ? -22.507 -12.648 18.065 1.00 74.12 434 ASP A CA 1
ATOM 3523 C C . ASP A 1 434 ? -21.305 -13.234 18.818 1.00 74.12 434 ASP A C 1
ATOM 3525 O O . ASP A 1 434 ? -21.168 -14.451 18.924 1.00 74.12 434 ASP A O 1
ATOM 3529 N N . SER A 1 435 ? -20.451 -12.379 19.398 1.00 76.50 435 SER A N 1
ATOM 3530 C CA . SER A 1 435 ? -19.345 -12.824 20.263 1.00 76.50 435 SER A CA 1
ATOM 3531 C C . SER A 1 435 ? -19.723 -12.975 21.742 1.00 76.50 435 SER A C 1
ATOM 3533 O O . SER A 1 435 ? -18.895 -13.411 22.543 1.00 76.50 435 SER A O 1
ATOM 3535 N N . GLY A 1 436 ? -20.925 -12.539 22.147 1.00 75.44 436 GLY A N 1
ATOM 3536 C CA . GLY A 1 436 ? -21.358 -12.448 23.552 1.00 75.44 436 GLY A CA 1
ATOM 3537 C C . GLY A 1 436 ? -20.480 -11.556 24.452 1.00 75.44 436 GLY A C 1
ATOM 3538 O O . GLY A 1 436 ? -20.696 -11.484 25.666 1.00 75.44 436 GLY A O 1
ATOM 3539 N N . ARG A 1 437 ? -19.470 -10.883 23.890 1.00 82.00 437 ARG A N 1
ATOM 3540 C CA . ARG A 1 437 ? -18.321 -10.330 24.613 1.00 82.00 437 ARG A CA 1
ATOM 3541 C C . ARG A 1 437 ? -18.702 -9.068 25.384 1.00 82.00 437 ARG A C 1
ATOM 3543 O O . ARG A 1 437 ? -18.907 -8.015 24.796 1.00 82.00 437 ARG A O 1
ATOM 3550 N N . LYS A 1 438 ? -18.746 -9.146 26.720 1.00 86.12 438 LYS A N 1
ATOM 3551 C CA . LYS A 1 438 ? -19.052 -7.984 27.586 1.00 86.12 438 LYS A CA 1
ATOM 3552 C C . LYS A 1 438 ? -17.842 -7.150 28.006 1.00 86.12 438 LYS A C 1
ATOM 3554 O O . LYS A 1 438 ? -18.033 -6.012 28.421 1.00 86.12 438 LYS A O 1
ATOM 3559 N N . TRP A 1 439 ? -16.625 -7.679 27.864 1.00 84.94 439 TRP A N 1
ATOM 3560 C CA . TRP A 1 439 ? -15.386 -7.029 28.314 1.00 84.94 439 TRP A CA 1
ATOM 3561 C C . TRP A 1 439 ? -14.787 -6.014 27.322 1.00 84.94 439 TRP A C 1
ATOM 3563 O O . TRP A 1 439 ? -13.864 -5.295 27.687 1.00 84.94 439 TRP A O 1
ATOM 3573 N N . ALA A 1 440 ? -15.293 -5.940 26.088 1.00 89.69 440 ALA A N 1
ATOM 3574 C CA . ALA A 1 440 ? -14.831 -5.014 25.052 1.00 89.69 440 ALA A CA 1
ATOM 3575 C C . ALA A 1 440 ? -16.017 -4.438 24.260 1.00 89.69 440 ALA A C 1
ATOM 3577 O O . ALA A 1 440 ? -17.051 -5.104 24.178 1.00 89.69 440 ALA A O 1
ATOM 3578 N N . PRO A 1 441 ? -15.882 -3.244 23.656 1.00 92.69 441 PRO A N 1
ATOM 3579 C CA . PRO A 1 441 ? -16.915 -2.671 22.798 1.00 92.69 441 PRO A CA 1
ATOM 3580 C C . PRO A 1 441 ? -17.105 -3.440 21.483 1.00 92.69 441 PRO A C 1
ATOM 3582 O O . PRO A 1 441 ? -16.170 -4.051 20.965 1.00 92.69 441 PRO A O 1
ATOM 3585 N N . SER A 1 442 ? -18.299 -3.323 20.897 1.00 93.44 442 SER A N 1
ATOM 3586 C CA . SER A 1 442 ? -18.523 -3.580 19.468 1.00 93.44 442 SER A CA 1
ATOM 3587 C C . SER A 1 442 ? -17.931 -2.454 18.598 1.00 93.44 442 SER A C 1
ATOM 3589 O O . SER A 1 442 ? -17.571 -1.390 19.112 1.00 93.44 442 SER A O 1
ATOM 3591 N N . TRP A 1 443 ? -17.858 -2.638 17.273 1.00 94.12 443 TRP A N 1
ATOM 3592 C CA . TRP A 1 443 ? -17.458 -1.545 16.374 1.00 94.12 443 TRP A CA 1
ATOM 3593 C C . TRP A 1 443 ? -18.473 -0.399 16.429 1.00 94.12 443 TRP A C 1
ATOM 3595 O O . TRP A 1 443 ? -18.082 0.759 16.559 1.00 94.12 443 TRP A O 1
ATOM 3605 N N . ASP A 1 444 ? -19.771 -0.713 16.471 1.00 92.38 444 ASP A N 1
ATOM 3606 C CA . ASP A 1 444 ? -20.829 0.296 16.608 1.00 92.38 444 ASP A CA 1
ATOM 3607 C C . ASP A 1 444 ? -20.681 1.137 17.886 1.00 92.38 444 ASP A C 1
ATOM 3609 O O . ASP A 1 444 ? -20.915 2.342 17.854 1.00 92.38 444 ASP A O 1
ATOM 3613 N N . GLN A 1 445 ? -20.228 0.554 19.005 1.00 92.12 445 GLN A N 1
ATOM 3614 C CA . GLN A 1 445 ? -19.933 1.311 20.230 1.00 92.12 445 GLN A CA 1
ATOM 3615 C C . GLN A 1 445 ? -18.704 2.224 20.083 1.00 92.12 445 GLN A C 1
ATOM 3617 O O . GLN A 1 445 ? -18.658 3.289 20.699 1.00 92.12 445 GLN A O 1
ATOM 3622 N N . VAL A 1 446 ? -17.717 1.849 19.261 1.00 92.75 446 VAL A N 1
ATOM 3623 C CA . VAL A 1 446 ? -16.580 2.720 18.917 1.00 92.75 446 VAL A CA 1
ATOM 3624 C C . VAL A 1 446 ? -17.027 3.867 18.006 1.00 92.75 446 VAL A C 1
ATOM 3626 O O . VAL A 1 446 ? -16.586 5.001 18.209 1.00 92.75 446 VAL A O 1
ATOM 3629 N N . LEU A 1 447 ? -17.924 3.614 17.048 1.00 91.25 447 LEU A N 1
ATOM 3630 C CA . LEU A 1 447 ? -18.515 4.646 16.190 1.00 91.25 447 LEU A CA 1
ATOM 3631 C C . LEU A 1 447 ? -19.389 5.620 17.004 1.00 91.25 447 LEU A C 1
ATOM 3633 O O . LEU A 1 447 ? -19.156 6.827 16.967 1.00 91.25 447 LEU A O 1
ATOM 3637 N N . ALA A 1 448 ? -20.334 5.101 17.793 1.00 87.56 448 ALA A N 1
ATOM 3638 C CA . ALA A 1 448 ? -21.371 5.864 18.496 1.00 87.56 448 ALA A CA 1
ATOM 3639 C C . ALA A 1 448 ? -20.905 6.617 19.761 1.00 87.56 448 ALA A C 1
ATOM 3641 O O . ALA A 1 448 ? -21.696 7.332 20.374 1.00 87.56 448 ALA A O 1
ATOM 3642 N N . ALA A 1 449 ? -19.639 6.491 20.179 1.00 80.38 449 ALA A N 1
ATOM 3643 C CA . ALA A 1 449 ? -19.092 7.221 21.330 1.00 80.38 449 ALA A CA 1
ATOM 3644 C C . ALA A 1 449 ? -18.843 8.716 21.004 1.00 80.38 449 ALA A C 1
ATOM 3646 O O . ALA A 1 449 ? -17.693 9.160 20.890 1.00 80.38 449 ALA A O 1
ATOM 3647 N N . SER A 1 450 ? -19.912 9.486 20.783 1.00 55.75 450 SER A N 1
ATOM 3648 C CA . SER A 1 450 ? -19.880 10.859 20.257 1.00 55.75 450 SER A CA 1
ATOM 3649 C C . SER A 1 450 ? -20.680 11.859 21.104 1.00 55.75 450 SER A C 1
ATOM 3651 O O . SER A 1 450 ? -21.688 12.383 20.653 1.00 55.75 450 SER A O 1
ATOM 3653 N N . GLU A 1 451 ? -20.191 12.143 22.313 1.00 46.62 451 GLU A N 1
ATOM 3654 C CA . GLU A 1 451 ? -20.333 13.461 22.975 1.00 46.62 451 GLU A CA 1
ATOM 3655 C C . GLU A 1 451 ? -19.365 13.568 24.168 1.00 46.62 451 GLU A C 1
ATOM 3657 O O . GLU A 1 451 ? -18.621 14.536 24.284 1.00 46.62 451 GLU A O 1
ATOM 3662 N N . SER A 1 452 ? -19.264 12.506 24.975 1.00 52.03 452 SER A N 1
ATOM 3663 C CA . SER A 1 452 ? -18.279 12.346 26.063 1.00 52.03 452 SER A CA 1
ATOM 3664 C C . SER A 1 452 ? -16.894 11.844 25.614 1.00 52.03 452 SER A C 1
ATOM 3666 O O . SER A 1 452 ? -15.974 11.762 26.426 1.00 52.03 452 SER A O 1
ATOM 3668 N N . GLY A 1 453 ? -16.736 11.518 24.326 1.00 64.25 453 GLY A N 1
ATOM 3669 C CA . GLY A 1 453 ? -15.489 11.037 23.723 1.00 64.25 453 GLY A CA 1
ATOM 3670 C C . GLY A 1 453 ? -15.178 9.549 23.949 1.00 64.25 453 GLY A C 1
ATOM 3671 O O . GLY A 1 453 ? -15.895 8.821 24.631 1.00 64.25 453 GLY A O 1
ATOM 3672 N N . LEU A 1 454 ? -14.074 9.096 23.346 1.00 81.94 454 LEU A N 1
ATOM 3673 C CA . LEU A 1 454 ? -13.369 7.891 23.800 1.00 81.94 454 LEU A CA 1
ATOM 3674 C C . LEU A 1 454 ? -12.404 8.293 24.934 1.00 81.94 454 LEU A C 1
ATOM 3676 O O . LEU A 1 454 ? -11.923 9.426 24.910 1.00 81.94 454 LEU A O 1
ATOM 3680 N N . PRO A 1 455 ? -12.086 7.403 25.894 1.00 80.56 455 PRO A N 1
ATOM 3681 C CA . PRO A 1 455 ? -11.278 7.738 27.067 1.00 80.56 455 PRO A CA 1
ATOM 3682 C C . PRO A 1 455 ? -9.944 8.439 26.757 1.00 80.56 455 PRO A C 1
ATOM 3684 O O . PRO A 1 455 ? -9.010 7.832 26.230 1.00 80.56 455 PRO A O 1
ATOM 3687 N N . GLU A 1 456 ? -9.814 9.698 27.178 1.00 74.56 456 GLU A N 1
ATOM 3688 C CA . GLU A 1 456 ? -8.537 10.416 27.166 1.00 74.56 456 GLU A CA 1
ATOM 3689 C C . GLU A 1 456 ? -7.631 9.866 28.278 1.00 74.56 456 GLU A C 1
ATOM 3691 O O . GLU A 1 456 ? -7.845 10.090 29.471 1.00 74.56 456 GLU A O 1
ATOM 3696 N N . THR A 1 457 ? -6.634 9.065 27.894 1.00 65.06 457 THR A N 1
ATOM 3697 C CA . THR A 1 457 ? -5.721 8.385 28.824 1.00 65.06 457 THR A CA 1
ATOM 3698 C C . THR A 1 457 ? -4.315 8.272 28.235 1.00 65.06 457 THR A C 1
ATOM 3700 O O . THR A 1 457 ? -4.142 8.335 27.019 1.00 65.06 457 THR A O 1
ATOM 3703 N N . LYS A 1 458 ? -3.321 8.020 29.096 1.00 62.47 458 LYS A N 1
ATOM 3704 C CA . LYS A 1 458 ? -1.952 7.624 28.706 1.00 62.47 458 LYS A CA 1
ATOM 3705 C C . LYS A 1 458 ? -1.792 6.100 28.538 1.00 62.47 458 LYS A C 1
ATOM 3707 O O . LYS A 1 458 ? -0.683 5.574 28.585 1.00 62.47 458 LYS A O 1
ATOM 3712 N N . GLY A 1 459 ? -2.907 5.378 28.397 1.00 60.00 459 GLY A N 1
ATOM 3713 C CA . GLY A 1 459 ? -2.941 3.917 28.432 1.00 60.00 459 GLY A CA 1
ATOM 3714 C C . GLY A 1 459 ? -2.637 3.309 29.790 1.00 60.00 459 GLY A C 1
ATOM 3715 O O . GLY A 1 459 ? -2.550 3.995 30.813 1.00 60.00 459 GLY A O 1
ATOM 3716 N N . LEU A 1 460 ? -2.466 1.991 29.771 1.00 60.62 460 LEU A N 1
ATOM 3717 C CA . LEU A 1 460 ? -2.114 1.190 30.935 1.00 60.62 460 LEU A CA 1
ATOM 3718 C C . LEU A 1 460 ? -0.714 0.587 30.819 1.00 60.62 460 LEU A C 1
ATOM 3720 O O . LEU A 1 460 ? -0.288 0.114 29.763 1.00 60.62 460 LEU A O 1
ATOM 3724 N N . TYR A 1 461 ? -0.025 0.540 31.958 1.00 59.69 461 TYR A N 1
ATOM 3725 C CA . TYR A 1 461 ? 1.111 -0.348 32.163 1.00 59.69 461 TYR A CA 1
ATOM 3726 C C . TYR A 1 461 ? 0.597 -1.615 32.853 1.00 59.69 461 TYR A C 1
ATOM 3728 O O . TYR A 1 461 ? 0.243 -1.580 34.031 1.00 59.69 461 TYR A O 1
ATOM 3736 N N . LEU A 1 462 ? 0.512 -2.719 32.112 1.00 55.53 462 LEU A N 1
ATOM 3737 C CA . LEU A 1 462 ? 0.133 -4.016 32.669 1.00 55.53 462 LEU A CA 1
ATOM 3738 C C . LEU A 1 462 ? 1.360 -4.677 33.311 1.00 55.53 462 LEU A C 1
ATOM 3740 O O . LEU A 1 462 ? 2.413 -4.761 32.682 1.00 55.53 462 LEU A O 1
ATOM 3744 N N . PHE A 1 463 ? 1.216 -5.161 34.546 1.00 53.72 463 PHE A N 1
ATOM 3745 C CA . PHE A 1 463 ? 2.239 -5.986 35.202 1.00 53.72 463 PHE A CA 1
ATOM 3746 C C . PHE A 1 463 ? 2.190 -7.448 34.721 1.00 53.72 463 PHE A C 1
ATOM 3748 O O . PHE A 1 463 ? 3.224 -8.098 34.615 1.00 53.72 463 PHE A O 1
ATOM 3755 N N . GLU A 1 464 ? 0.997 -7.934 34.363 1.00 57.16 464 GLU A N 1
ATOM 3756 C CA . GLU A 1 464 ? 0.752 -9.287 33.852 1.00 57.16 464 GLU A CA 1
ATOM 3757 C C . GLU A 1 464 ? -0.073 -9.257 32.550 1.00 57.16 464 GLU A C 1
ATOM 3759 O O . GLU A 1 464 ? -0.910 -8.365 32.370 1.00 57.16 464 GLU A O 1
ATOM 3764 N N . PRO A 1 465 ? 0.147 -10.214 31.628 1.00 58.31 465 PRO A N 1
ATOM 3765 C CA . PRO A 1 465 ? -0.501 -10.236 30.321 1.00 58.31 465 PRO A CA 1
ATOM 3766 C C . PRO A 1 465 ? -1.982 -10.616 30.419 1.00 58.31 465 PRO A C 1
ATOM 3768 O O . PRO A 1 465 ? -2.340 -11.653 30.976 1.00 58.31 465 PRO A O 1
ATOM 3771 N N . ILE A 1 466 ? -2.844 -9.816 29.792 1.00 62.50 466 ILE A N 1
ATOM 3772 C CA . ILE A 1 466 ? -4.262 -10.144 29.616 1.00 62.50 466 ILE A CA 1
ATOM 3773 C C . ILE A 1 466 ? -4.396 -11.215 28.535 1.00 62.50 466 ILE A C 1
ATOM 3775 O O . ILE A 1 466 ? -4.155 -10.956 27.353 1.00 62.50 466 ILE A O 1
ATOM 3779 N N . ARG A 1 467 ? -4.817 -12.422 28.916 1.00 64.00 467 ARG A N 1
ATOM 3780 C CA . ARG A 1 467 ? -5.066 -13.524 27.973 1.00 64.00 467 ARG A CA 1
ATOM 3781 C C . ARG A 1 467 ? -6.541 -13.583 27.617 1.00 64.00 467 ARG A C 1
ATOM 3783 O O . ARG A 1 467 ? -7.383 -13.531 28.505 1.00 64.00 467 ARG A O 1
ATOM 3790 N N . PHE A 1 468 ? -6.843 -13.670 26.322 1.00 62.31 468 PHE A N 1
ATOM 3791 C CA . PHE A 1 468 ? -8.188 -13.982 25.848 1.00 62.31 468 PHE A CA 1
ATOM 3792 C C . PHE A 1 468 ? -8.281 -15.497 25.663 1.00 62.31 468 PHE A C 1
ATOM 3794 O O . PHE A 1 468 ? -7.559 -16.060 24.841 1.00 62.31 468 PHE A O 1
ATOM 3801 N N . GLU A 1 469 ? -9.135 -16.142 26.450 1.00 66.25 469 GLU A N 1
ATOM 3802 C CA . GLU A 1 469 ? -9.280 -17.600 26.495 1.00 66.25 469 GLU A CA 1
ATOM 3803 C C . GLU A 1 469 ? -10.747 -17.943 26.181 1.00 66.25 469 GLU A C 1
ATOM 3805 O O . GLU A 1 469 ? -11.565 -18.015 27.099 1.00 66.25 469 GLU A O 1
ATOM 3810 N N . PRO A 1 470 ? -11.127 -18.078 24.892 1.00 58.91 470 PRO A N 1
ATOM 3811 C CA . PRO A 1 470 ? -12.531 -18.217 24.484 1.00 58.91 470 PRO A CA 1
ATOM 3812 C C . PRO A 1 470 ? -13.194 -19.490 25.026 1.00 58.91 470 PRO A C 1
ATOM 3814 O O . PRO A 1 470 ? -14.396 -19.489 25.269 1.00 58.91 470 PRO A O 1
ATOM 3817 N N . ASP A 1 471 ? -12.407 -20.540 25.264 1.00 55.16 471 ASP A N 1
ATOM 3818 C CA . ASP A 1 471 ? -12.861 -21.828 25.800 1.00 55.16 471 ASP A CA 1
ATOM 3819 C C . ASP A 1 471 ? -12.957 -21.848 27.345 1.00 55.16 471 ASP A C 1
ATOM 3821 O O . ASP A 1 471 ? -13.279 -22.876 27.944 1.00 55.16 471 ASP A O 1
ATOM 3825 N N . SER A 1 472 ? -12.661 -20.730 28.021 1.00 50.22 472 SER A N 1
ATOM 3826 C CA . SER A 1 472 ? -12.705 -20.627 29.484 1.00 50.22 472 SER A CA 1
ATOM 3827 C C . SER A 1 472 ? -14.143 -20.587 30.006 1.00 50.22 472 SER A C 1
ATOM 3829 O O . SER A 1 472 ? -14.847 -19.584 29.879 1.00 50.22 472 SER A O 1
ATOM 3831 N N . CYS A 1 473 ? -14.558 -21.656 30.691 1.00 41.62 473 CYS A N 1
ATOM 3832 C CA . CYS A 1 473 ? -15.896 -21.810 31.276 1.00 41.62 473 CYS A CA 1
ATOM 3833 C C . CYS A 1 473 ? -16.263 -20.793 32.380 1.00 41.62 473 CYS A C 1
ATOM 3835 O O . CYS A 1 473 ? -17.385 -20.840 32.882 1.00 41.62 473 CYS A O 1
ATOM 3837 N N . TYR A 1 474 ? -15.338 -19.920 32.798 1.00 42.28 474 TYR A N 1
ATOM 3838 C CA . TYR A 1 474 ? -15.535 -18.986 33.916 1.00 42.28 474 TYR A CA 1
ATOM 3839 C C . TYR A 1 474 ? -15.306 -17.524 33.528 1.00 42.28 474 TYR A C 1
ATOM 3841 O O . TYR A 1 474 ? -16.156 -16.683 33.812 1.00 42.28 474 TYR A O 1
ATOM 3849 N N . TYR A 1 475 ? -14.185 -17.216 32.867 1.00 45.41 475 TYR A N 1
ATOM 3850 C CA . TYR A 1 475 ? -13.854 -15.858 32.433 1.00 45.41 475 TYR A CA 1
ATOM 3851 C C . TYR A 1 475 ? -13.092 -15.900 31.102 1.00 45.41 475 TYR A C 1
ATOM 3853 O O . TYR A 1 475 ? -11.986 -16.440 31.074 1.00 45.41 475 TYR A O 1
ATOM 3861 N N . PRO A 1 476 ? -13.598 -15.280 30.016 1.00 46.09 476 PRO A N 1
ATOM 3862 C CA . PRO A 1 476 ? -12.905 -15.237 28.723 1.00 46.09 476 PRO A CA 1
ATOM 3863 C C . PRO A 1 476 ? -11.684 -14.299 28.718 1.00 46.09 476 PRO A C 1
ATOM 3865 O O . PRO A 1 476 ? -11.060 -14.093 27.678 1.00 46.09 476 PRO A O 1
ATOM 3868 N N . VAL A 1 477 ? -11.370 -13.691 29.865 1.00 48.44 477 VAL A N 1
ATOM 3869 C CA . VAL A 1 477 ? -10.196 -12.858 30.119 1.00 48.44 477 VAL A CA 1
ATOM 3870 C C . VAL A 1 477 ? -9.553 -13.331 31.418 1.00 48.44 477 VAL A C 1
ATOM 3872 O O . VAL A 1 477 ? -10.183 -13.260 32.473 1.00 48.44 477 VAL A O 1
ATOM 3875 N N . VAL A 1 478 ? -8.297 -13.770 31.341 1.00 51.50 478 VAL A N 1
ATOM 3876 C CA . VAL A 1 478 ? -7.455 -14.048 32.513 1.00 51.50 478 VAL A CA 1
ATOM 3877 C C . VAL A 1 478 ? -6.499 -12.873 32.719 1.00 51.50 478 VAL A C 1
ATOM 3879 O O . VAL A 1 478 ? -5.892 -12.378 31.764 1.00 51.50 478 VAL A O 1
ATOM 3882 N N . VAL A 1 479 ? -6.394 -12.419 33.968 1.00 51.16 479 VAL A N 1
ATOM 3883 C CA . VAL A 1 479 ? -5.526 -11.325 34.436 1.00 51.16 479 VAL A CA 1
ATOM 3884 C C . VAL A 1 479 ? -4.843 -11.766 35.739 1.00 51.16 479 VAL A C 1
ATOM 3886 O O . VAL A 1 479 ? -5.195 -12.806 36.293 1.00 51.16 479 VAL A O 1
ATOM 3889 N N . GLY A 1 480 ? -3.897 -10.959 36.223 1.00 42.25 480 GLY A N 1
ATOM 3890 C CA . GLY A 1 480 ? -3.084 -11.173 37.440 1.00 42.25 480 GLY A CA 1
ATOM 3891 C C . GLY A 1 480 ? -3.406 -10.891 39.044 1.00 42.25 480 GLY A C 1
ATOM 3892 O O . GLY A 1 480 ? -4.663 -9.840 40.145 1.00 42.25 480 GLY A O 1
ATOM 3893 N N . PHE A 1 481 ? -2.349 -11.804 39.323 1.00 36.88 481 PHE A N 1
ATOM 3894 C CA . PHE A 1 481 ? -1.592 -12.124 40.568 1.00 36.88 481 PHE A CA 1
ATOM 3895 C C . PHE A 1 481 ? -0.709 -13.375 40.463 1.00 36.88 481 PHE A C 1
ATOM 3897 O O . PHE A 1 481 ? -1.197 -14.508 40.417 1.00 36.88 481 PHE A O 1
ATOM 3904 N N . GLN A 1 482 ? 0.602 -13.142 40.549 1.00 33.53 482 GLN A N 1
ATOM 3905 C CA . GLN A 1 482 ? 1.450 -13.891 41.487 1.00 33.53 482 GLN A CA 1
ATOM 3906 C C . GLN A 1 482 ? 1.180 -13.450 42.934 1.00 33.53 482 GLN A C 1
ATOM 3908 O O . GLN A 1 482 ? 0.906 -12.244 43.134 1.00 33.53 482 GLN A O 1
#

Radius of gyration: 26.99 Å; chains: 1; bounding box: 59×73×96 Å

Foldseek 3Di:
DDDDDDDDDDDDDDDDDDDDDDDDDPDDPVVVVVVVPDDDFAQDLLQFAFADDDDADDQAPLPDQDDPQQDDDRVQRQAWLVNQVDLVSSVVVLCVRNVHDDDQPQQPDDPPWDASSVLSVVSNVVRHGSRSSCSLCVVCVVPDSRTCVVVVNVVNVVVLVVLQVVQAPPPLQWGQCLQRDDNDPQFAEEDEFDDDPVQWDWDQDVSQPSPGTQIFGPNDGRVSLSSQCVNVPTPGYDYCSSRAQDDDPPDVPSVVVNQVCCQRCLLNVLNSLDPLRQYEYHQPGRSAADDLDPPVDLRGLLQALLNLSNQDPNYDYPRHGPVCCCLNPFDADPVRQTPDVSSRVVVVSSVLSNCVSPVPLEDFSLLQRLLRHDDPDLLSNLSSCQVSQPFRTGRTSHPVDDQQRSNVSSLQRGFQQHLQQQQPFFPAFAPDPVLPGRRGYGNVSSNPCPDVGRDDDSGDDAPFGWHQCSPDPPDRTDHDDD